Protein AF-B8BX79-F1 (afdb_monomer_lite)

pLDDT: mean 74.14, std 20.5, range [26.8, 97.31]

Structure (mmCIF, N/CA/C/O backbone):
data_AF-B8BX79-F1
#
_entry.id   AF-B8BX79-F1
#
loop_
_atom_site.group_PDB
_atom_site.id
_atom_site.type_symbol
_atom_site.label_atom_id
_atom_site.label_alt_id
_atom_site.label_comp_id
_atom_site.label_asym_id
_atom_site.label_entity_id
_atom_site.label_seq_id
_atom_site.pdbx_PDB_ins_code
_atom_site.Cartn_x
_atom_site.Cartn_y
_atom_site.Cartn_z
_atom_site.occupancy
_atom_site.B_iso_or_equiv
_atom_site.auth_seq_id
_atom_site.auth_comp_id
_atom_site.auth_asym_id
_atom_site.auth_atom_id
_atom_site.pdbx_PDB_model_num
ATOM 1 N N . MET A 1 1 ? 8.368 -40.937 12.331 1.00 40.44 1 MET A N 1
ATOM 2 C CA . MET A 1 1 ? 7.738 -39.820 13.063 1.00 40.44 1 MET A CA 1
ATOM 3 C C . MET A 1 1 ? 8.070 -38.503 12.386 1.00 40.44 1 MET A C 1
ATOM 5 O O . MET A 1 1 ? 9.127 -37.942 12.634 1.00 40.44 1 MET A O 1
ATOM 9 N N . SER A 1 2 ? 7.228 -38.080 11.446 1.00 40.12 2 SER A N 1
ATOM 10 C CA . SER A 1 2 ? 7.080 -36.691 10.976 1.00 40.12 2 SER A CA 1
ATOM 11 C C . SER A 1 2 ? 5.882 -36.678 10.025 1.00 40.12 2 SER A C 1
ATOM 13 O O . SER A 1 2 ? 6.018 -36.433 8.828 1.00 40.12 2 SER A O 1
ATOM 15 N N . ASP A 1 3 ? 4.725 -37.031 10.584 1.00 41.91 3 ASP A N 1
ATOM 16 C CA . ASP A 1 3 ? 3.403 -36.838 9.991 1.00 41.91 3 ASP A CA 1
ATOM 17 C C . ASP A 1 3 ? 2.652 -35.817 10.842 1.00 41.91 3 ASP A C 1
ATOM 19 O O . ASP A 1 3 ? 1.609 -36.114 11.388 1.00 41.91 3 ASP A O 1
ATOM 23 N N . ASP A 1 4 ? 3.192 -34.606 10.968 1.00 46.38 4 ASP A N 1
ATOM 24 C CA . ASP A 1 4 ? 2.507 -33.518 11.678 1.00 46.38 4 ASP A CA 1
ATOM 25 C C . ASP A 1 4 ? 2.653 -32.211 10.904 1.00 46.38 4 ASP A C 1
ATOM 27 O O . ASP A 1 4 ? 3.276 -31.240 11.324 1.00 46.38 4 ASP A O 1
ATOM 31 N N . LEU A 1 5 ? 2.069 -32.203 9.708 1.00 48.03 5 LEU A N 1
ATOM 32 C CA . LEU A 1 5 ? 1.506 -30.969 9.176 1.00 48.03 5 LEU A CA 1
ATOM 33 C C . LEU A 1 5 ? -0.003 -31.187 9.084 1.00 48.03 5 LEU A C 1
ATOM 35 O O . LEU A 1 5 ? -0.410 -32.170 8.446 1.00 48.03 5 LEU A O 1
ATOM 39 N N . PRO A 1 6 ? -0.816 -30.317 9.709 1.00 53.75 6 PRO A N 1
ATOM 40 C CA . PRO A 1 6 ? -2.258 -30.480 9.749 1.00 53.75 6 PRO A CA 1
ATOM 41 C C . PRO A 1 6 ? -2.808 -30.569 8.325 1.00 53.75 6 PRO A C 1
ATOM 43 O O . PRO A 1 6 ? -2.384 -29.853 7.414 1.00 53.75 6 PRO A O 1
ATOM 46 N N . ASN A 1 7 ? -3.762 -31.478 8.129 1.00 54.09 7 ASN A N 1
ATOM 47 C CA . ASN A 1 7 ? -4.293 -31.878 6.822 1.00 54.09 7 ASN A CA 1
ATOM 48 C C . ASN A 1 7 ? -4.780 -30.676 5.970 1.00 54.09 7 ASN A C 1
ATOM 50 O O . ASN A 1 7 ? -4.706 -30.702 4.741 1.00 54.09 7 ASN A O 1
ATOM 54 N N . LYS A 1 8 ? -5.185 -29.576 6.625 1.00 52.41 8 LYS A N 1
ATOM 55 C CA . LYS A 1 8 ? -5.614 -28.314 5.996 1.00 52.41 8 LYS A CA 1
ATOM 56 C C . LYS A 1 8 ? -4.490 -27.549 5.285 1.00 52.41 8 LYS A C 1
ATOM 58 O O . LYS A 1 8 ? -4.733 -27.007 4.210 1.00 52.41 8 LYS A O 1
ATOM 63 N N . ASP A 1 9 ? -3.267 -27.536 5.812 1.00 54.22 9 ASP A N 1
ATOM 64 C CA . ASP A 1 9 ? -2.159 -26.798 5.183 1.00 54.22 9 ASP A CA 1
ATOM 65 C C . ASP A 1 9 ? -1.631 -27.535 3.950 1.00 54.22 9 ASP A C 1
ATOM 67 O O . ASP A 1 9 ? -1.303 -26.917 2.937 1.00 54.22 9 ASP A O 1
ATOM 71 N N . LYS A 1 10 ? -1.656 -28.875 3.983 1.00 57.44 10 LYS A N 1
ATOM 72 C CA . LYS A 1 10 ? -1.394 -29.710 2.801 1.00 57.44 10 LYS A CA 1
ATOM 73 C C . LYS A 1 10 ? -2.468 -29.514 1.725 1.00 57.44 10 LYS A C 1
ATOM 75 O O . LYS A 1 10 ? -2.129 -29.526 0.545 1.00 57.44 10 LYS A O 1
ATOM 80 N N . ALA A 1 11 ? -3.733 -29.324 2.109 1.00 62.16 11 ALA A N 1
ATOM 81 C CA . ALA A 1 11 ? -4.819 -29.036 1.171 1.00 62.16 11 ALA A CA 1
ATOM 82 C C . ALA A 1 11 ? -4.666 -27.646 0.529 1.00 62.16 11 ALA A C 1
ATOM 84 O O . ALA A 1 11 ? -4.696 -27.544 -0.693 1.00 62.16 11 ALA A O 1
ATOM 85 N N . ARG A 1 12 ? -4.375 -26.605 1.322 1.00 56.66 12 ARG A N 1
ATOM 86 C CA . ARG A 1 12 ? -4.138 -25.239 0.820 1.00 56.66 12 ARG A CA 1
ATOM 87 C C . ARG A 1 12 ? -2.922 -25.121 -0.095 1.00 56.66 12 ARG A C 1
ATOM 89 O O . ARG A 1 12 ? -2.989 -24.437 -1.107 1.00 56.66 12 ARG A O 1
ATOM 96 N N . LEU A 1 13 ? -1.818 -25.795 0.228 1.00 62.59 13 LEU A N 1
ATOM 97 C CA . LEU A 1 13 ? -0.628 -25.817 -0.634 1.00 62.59 13 LEU A CA 1
ATOM 98 C C . LEU A 1 13 ? -0.889 -26.550 -1.957 1.00 62.59 13 LEU A C 1
ATOM 100 O O . LEU A 1 13 ? -0.373 -26.137 -2.993 1.00 62.59 13 LEU A O 1
ATOM 104 N N . LYS A 1 14 ? -1.710 -27.610 -1.943 1.00 67.06 14 LYS A N 1
ATOM 105 C CA . LYS A 1 14 ? -2.150 -28.298 -3.168 1.00 67.06 14 LYS A CA 1
ATOM 106 C C . LYS A 1 14 ? -3.075 -27.422 -4.011 1.00 67.06 14 LYS A C 1
ATOM 108 O O . LYS A 1 14 ? -2.904 -27.378 -5.222 1.00 67.06 14 LYS A O 1
ATOM 113 N N . GLU A 1 15 ? -3.997 -26.707 -3.375 1.00 57.19 15 GLU A N 1
ATOM 114 C CA . GLU A 1 15 ? -4.907 -25.753 -4.018 1.00 57.19 15 GLU A CA 1
ATOM 115 C C . GLU A 1 15 ? -4.141 -24.574 -4.641 1.00 57.19 15 GLU A C 1
ATOM 117 O O . GLU A 1 15 ? -4.369 -24.216 -5.793 1.00 57.19 15 GLU A O 1
ATOM 122 N N . GLN A 1 16 ? -3.156 -24.019 -3.932 1.00 59.28 16 GLN A N 1
ATOM 123 C CA . GLN A 1 16 ? -2.325 -22.926 -4.438 1.00 59.28 16 GLN A CA 1
ATOM 124 C C . GLN A 1 16 ? -1.430 -23.370 -5.607 1.00 59.28 16 GLN A C 1
ATOM 126 O O . GLN A 1 16 ? -1.312 -22.648 -6.594 1.00 59.28 16 GLN A O 1
ATOM 131 N N . ALA A 1 17 ? -0.865 -24.580 -5.542 1.00 60.75 17 ALA A N 1
ATOM 132 C CA . ALA A 1 17 ? -0.092 -25.161 -6.641 1.00 60.75 17 ALA A CA 1
ATOM 133 C C . ALA A 1 17 ? -0.961 -25.501 -7.869 1.00 60.75 17 ALA A C 1
ATOM 135 O O . ALA A 1 17 ? -0.482 -25.433 -9.001 1.00 60.75 17 ALA A O 1
ATOM 136 N N . LEU A 1 18 ? -2.234 -25.855 -7.659 1.00 51.72 18 LEU A N 1
ATOM 137 C CA . LEU A 1 18 ? -3.227 -26.023 -8.724 1.00 51.72 18 LEU A CA 1
ATOM 138 C C . LEU A 1 18 ? -3.547 -24.686 -9.405 1.00 51.72 18 LEU A C 1
ATOM 140 O O . LEU A 1 18 ? -3.473 -24.586 -10.628 1.00 51.72 18 LEU A O 1
ATOM 144 N N . LEU A 1 19 ? -3.786 -23.639 -8.609 1.00 49.19 19 LEU A N 1
ATOM 145 C CA . LEU A 1 19 ? -4.049 -22.283 -9.097 1.00 49.19 19 LEU A CA 1
ATOM 146 C C . LEU A 1 19 ? -2.873 -21.678 -9.879 1.00 49.19 19 LEU A C 1
ATOM 148 O O . LEU A 1 19 ? -3.099 -20.972 -10.862 1.00 49.19 19 LEU A O 1
ATOM 152 N N . GLU A 1 20 ? -1.629 -21.959 -9.486 1.00 53.78 20 GLU A N 1
ATOM 153 C CA . GLU A 1 20 ? -0.441 -21.552 -10.251 1.00 53.78 20 GLU A CA 1
ATOM 154 C C . GLU A 1 20 ? -0.290 -22.345 -11.557 1.00 53.78 20 GLU A C 1
ATOM 156 O O . GLU A 1 20 ? -0.012 -21.749 -12.597 1.00 53.78 20 GLU A O 1
ATOM 161 N N . LYS A 1 21 ? -0.554 -23.659 -11.547 1.00 48.66 21 LYS A N 1
ATOM 162 C CA . LYS A 1 21 ? -0.518 -24.487 -12.765 1.00 48.66 21 LYS A CA 1
ATOM 163 C C . LYS A 1 21 ? -1.570 -24.087 -13.799 1.00 48.66 21 LYS A C 1
ATOM 165 O O . LYS A 1 21 ? -1.264 -24.081 -14.990 1.00 48.66 21 LYS A O 1
ATOM 170 N N . LEU A 1 22 ? -2.775 -23.715 -13.366 1.00 45.75 22 LEU A N 1
ATOM 171 C CA . LEU A 1 22 ? -3.792 -23.130 -14.248 1.00 45.75 22 LEU A CA 1
ATOM 172 C C . LEU A 1 22 ? -3.293 -21.883 -14.953 1.00 45.75 22 LEU A C 1
ATOM 174 O O . LEU A 1 22 ? -3.487 -21.727 -16.155 1.00 45.75 22 LEU A O 1
ATOM 178 N N . TYR A 1 23 ? -2.664 -20.996 -14.183 1.00 50.41 23 TYR A N 1
ATOM 179 C CA . TYR A 1 23 ? -2.170 -19.725 -14.685 1.00 50.41 23 TYR A CA 1
ATOM 180 C C . TYR A 1 23 ? -1.138 -19.940 -15.794 1.00 50.41 23 TYR A C 1
ATOM 182 O O . TYR A 1 23 ? -1.224 -19.301 -16.835 1.00 50.41 23 TYR A O 1
ATOM 190 N N . SER A 1 24 ? -0.224 -20.896 -15.614 1.00 46.69 24 SER A N 1
ATOM 191 C CA . SER A 1 24 ? 0.785 -21.236 -16.623 1.00 46.69 24 SER A CA 1
ATOM 192 C C . SER A 1 24 ? 0.214 -21.948 -17.857 1.00 46.69 24 SER A C 1
ATOM 194 O O . SER A 1 24 ? 0.769 -21.820 -18.943 1.00 46.69 24 SER A O 1
ATOM 196 N N . SER A 1 25 ? -0.883 -22.700 -17.717 1.00 47.06 25 SER A N 1
ATOM 197 C CA . SER A 1 25 ? -1.507 -23.425 -18.834 1.00 47.06 25 SER A CA 1
ATOM 198 C C . SER A 1 25 ? -2.378 -22.536 -19.725 1.00 47.06 25 SER A C 1
ATOM 200 O O . SER A 1 25 ? -2.532 -22.836 -20.906 1.00 47.06 25 SER A O 1
ATOM 202 N N . LEU A 1 26 ? -2.965 -21.471 -19.173 1.00 41.69 26 LEU A N 1
ATOM 203 C CA . LEU A 1 26 ? -3.839 -20.547 -19.905 1.00 41.69 26 LEU A CA 1
ATOM 204 C C . LEU A 1 26 ? -3.070 -19.560 -20.798 1.00 41.69 26 LEU A C 1
ATOM 206 O O . LEU A 1 26 ? -3.639 -19.085 -21.777 1.00 41.69 26 LEU A O 1
ATOM 210 N N . ASP A 1 27 ? -1.796 -19.291 -20.499 1.00 38.88 27 ASP A N 1
ATOM 211 C CA . ASP A 1 27 ? -0.954 -18.364 -21.272 1.00 38.88 27 ASP A CA 1
ATOM 212 C C . ASP A 1 27 ? -0.173 -19.047 -22.421 1.00 38.88 27 ASP A C 1
ATOM 214 O O . ASP A 1 27 ? 0.338 -18.357 -23.300 1.00 38.88 27 ASP A O 1
ATOM 218 N N . ASN A 1 28 ? -0.118 -20.387 -22.475 1.00 39.72 28 ASN A N 1
ATOM 219 C CA . ASN A 1 28 ? 0.790 -21.122 -23.375 1.00 39.72 28 ASN A CA 1
ATOM 220 C C . ASN A 1 28 ? 0.144 -21.821 -24.589 1.00 39.72 28 ASN A C 1
ATOM 222 O O . ASN A 1 28 ? 0.822 -22.585 -25.272 1.00 39.72 28 ASN A O 1
ATOM 226 N N . HIS A 1 29 ? -1.118 -21.547 -24.930 1.00 36.97 29 HIS A N 1
ATOM 227 C CA . HIS A 1 29 ? -1.710 -22.042 -26.183 1.00 36.97 29 HIS A CA 1
ATOM 228 C C . HIS A 1 29 ? -1.916 -20.914 -27.201 1.00 36.97 29 HIS A C 1
ATOM 230 O O . HIS A 1 29 ? -3.017 -20.401 -27.383 1.00 36.97 29 HIS A O 1
ATOM 236 N N . ILE A 1 30 ? -0.837 -20.564 -27.905 1.00 34.91 30 ILE A N 1
ATOM 237 C CA . ILE A 1 30 ? -0.905 -19.981 -29.250 1.00 34.91 30 ILE A CA 1
ATOM 238 C C . ILE A 1 30 ? -0.424 -21.077 -30.200 1.00 34.91 30 ILE A C 1
ATOM 240 O O . ILE A 1 30 ? 0.771 -21.227 -30.431 1.00 34.91 30 ILE A O 1
ATOM 244 N N . SER A 1 31 ? -1.348 -21.881 -30.719 1.00 33.97 31 SER A N 1
ATOM 245 C CA . SER A 1 31 ? -1.055 -22.710 -31.887 1.00 33.97 31 SER A CA 1
ATOM 246 C C . SER A 1 31 ? -1.220 -21.833 -33.126 1.00 33.97 31 SER A C 1
ATOM 248 O O . SER A 1 31 ? -2.292 -21.269 -33.352 1.00 33.97 31 SER A O 1
ATOM 250 N N . ALA A 1 32 ? -0.135 -21.671 -33.883 1.00 35.00 32 ALA A N 1
ATOM 251 C CA . ALA A 1 32 ? -0.157 -21.071 -35.211 1.00 35.00 32 ALA A CA 1
ATOM 252 C C . ALA A 1 32 ? -1.103 -21.868 -36.134 1.00 35.00 32 ALA A C 1
ATOM 254 O O . ALA A 1 32 ? -1.210 -23.084 -35.966 1.00 35.00 32 ALA A O 1
ATOM 255 N N . PRO A 1 33 ? -1.807 -21.227 -37.083 1.00 35.94 33 PRO A N 1
ATOM 256 C CA . PRO A 1 33 ? -2.594 -21.962 -38.057 1.00 35.94 33 PRO A CA 1
ATOM 257 C C . PRO A 1 33 ? -1.673 -22.514 -39.150 1.00 35.94 33 PRO A C 1
ATOM 259 O O . PRO A 1 33 ? -0.988 -21.749 -39.828 1.00 35.94 33 PRO A O 1
ATOM 262 N N . ASP A 1 34 ? -1.704 -23.831 -39.337 1.00 30.84 34 ASP A N 1
ATOM 263 C CA . ASP A 1 34 ? -1.174 -24.483 -40.531 1.00 30.84 34 ASP A CA 1
ATOM 264 C C . ASP A 1 34 ? -1.986 -24.024 -41.754 1.00 30.84 34 ASP A C 1
ATOM 266 O O . ASP A 1 34 ? -3.192 -24.265 -41.859 1.00 30.84 34 ASP A O 1
ATOM 270 N N . GLN A 1 35 ? -1.321 -23.339 -42.683 1.00 35.28 35 GLN A N 1
ATOM 271 C CA . GLN A 1 35 ? -1.750 -23.235 -44.072 1.00 35.28 35 GLN A CA 1
ATOM 272 C C . GLN A 1 35 ? -0.974 -24.285 -44.863 1.00 35.28 35 GLN A C 1
ATOM 274 O O . GLN A 1 35 ? 0.238 -24.167 -44.967 1.00 35.28 35 GLN A O 1
ATOM 279 N N . GLU A 1 36 ? -1.668 -25.277 -45.421 1.00 35.50 36 GLU A N 1
ATOM 280 C CA . GLU A 1 36 ? -1.603 -25.638 -46.845 1.00 35.50 36 GLU A CA 1
ATOM 281 C C . GLU A 1 36 ? -2.469 -26.875 -47.152 1.00 35.50 36 GLU A C 1
ATOM 283 O O . GLU A 1 36 ? -2.654 -27.760 -46.323 1.00 35.50 36 GLU A O 1
ATOM 288 N N . HIS A 1 37 ? -2.980 -26.902 -48.388 1.00 33.50 37 HIS A N 1
ATOM 289 C CA . HIS A 1 37 ? -3.758 -27.955 -49.061 1.00 33.50 37 HIS A CA 1
ATOM 290 C C . HIS A 1 37 ? -5.284 -27.982 -48.844 1.00 33.50 37 HIS A C 1
ATOM 292 O O . HIS A 1 37 ? -5.813 -28.703 -48.008 1.00 33.50 37 HIS A O 1
ATOM 298 N N . LEU A 1 38 ? -6.020 -27.308 -49.738 1.00 29.92 38 LEU A N 1
ATOM 299 C CA . LEU A 1 38 ? -6.736 -27.985 -50.836 1.00 29.92 38 LEU A CA 1
ATOM 300 C C . LEU A 1 38 ? -7.433 -26.964 -51.747 1.00 29.92 38 LEU A C 1
ATOM 302 O O . LEU A 1 38 ? -8.336 -26.230 -51.353 1.00 29.92 38 LEU A O 1
ATOM 306 N N . CYS A 1 39 ? -6.987 -26.952 -53.001 1.00 29.94 39 CYS A N 1
ATOM 307 C CA . CYS A 1 39 ? -7.630 -26.289 -54.122 1.00 29.94 39 CYS A CA 1
ATOM 308 C C . CYS A 1 39 ? -8.797 -27.172 -54.599 1.00 29.94 39 CYS A C 1
ATOM 310 O O . CYS A 1 39 ? -8.596 -28.351 -54.886 1.00 29.94 39 CYS A O 1
ATOM 312 N N . GLY A 1 40 ? -10.007 -26.617 -54.677 1.00 27.92 40 GLY A N 1
ATOM 313 C CA . GLY A 1 40 ? -11.212 -27.330 -55.105 1.00 27.92 40 GLY A CA 1
ATOM 314 C C . GLY A 1 40 ? -12.335 -26.358 -55.454 1.00 27.92 40 GLY A C 1
ATOM 315 O O . GLY A 1 40 ? -13.120 -25.954 -54.606 1.00 27.92 40 GLY A O 1
ATOM 316 N N . SER A 1 41 ? -12.343 -25.950 -56.717 1.00 33.06 41 SER A N 1
ATOM 317 C CA . SER A 1 41 ? -13.219 -24.974 -57.370 1.00 33.06 41 SER A CA 1
ATOM 318 C C . SER A 1 41 ? -14.711 -25.340 -57.341 1.00 33.06 41 SER A C 1
ATOM 320 O O . SER A 1 41 ? -15.063 -26.368 -57.906 1.00 33.06 41 SER A O 1
ATOM 322 N N . ILE A 1 42 ? -15.587 -24.461 -56.822 1.00 32.16 42 ILE A N 1
ATOM 323 C CA . ILE A 1 42 ? -16.970 -24.271 -57.317 1.00 32.16 42 ILE A CA 1
ATOM 324 C C . ILE A 1 42 ? -17.355 -22.781 -57.215 1.00 32.16 42 ILE A C 1
ATOM 326 O O . ILE A 1 42 ? -17.383 -22.190 -56.137 1.00 32.16 42 ILE A O 1
ATOM 330 N N . ARG A 1 43 ? -17.673 -22.180 -58.371 1.00 37.34 43 ARG A N 1
ATOM 331 C CA . ARG A 1 43 ? -18.253 -20.836 -58.544 1.00 37.34 43 ARG A CA 1
ATOM 332 C C . ARG A 1 43 ? -19.741 -20.830 -58.181 1.00 37.34 43 ARG A C 1
ATOM 334 O O . ARG A 1 43 ? -20.505 -21.499 -58.869 1.00 37.34 43 ARG A O 1
ATOM 341 N N . ILE A 1 44 ? -20.169 -19.956 -57.264 1.00 33.78 44 ILE A N 1
ATOM 342 C CA . ILE A 1 44 ? -21.524 -19.367 -57.259 1.00 33.78 44 ILE A CA 1
ATOM 343 C C . ILE A 1 44 ? -21.425 -17.860 -56.947 1.00 33.78 44 ILE A C 1
ATOM 345 O O . ILE A 1 44 ? -20.534 -17.406 -56.235 1.00 33.78 44 ILE A O 1
ATOM 349 N N . LYS A 1 45 ? -22.308 -17.104 -57.606 1.00 33.53 45 LYS A N 1
ATOM 350 C CA . LYS A 1 45 ? -22.385 -15.649 -57.796 1.00 33.53 45 LYS A CA 1
ATOM 351 C C . LYS A 1 45 ? -22.641 -14.845 -56.495 1.00 33.53 45 LYS A C 1
ATOM 353 O O . LYS A 1 45 ? -23.298 -15.322 -55.581 1.00 33.53 45 LYS A O 1
ATOM 358 N N . THR A 1 46 ? -22.115 -13.617 -56.498 1.00 35.53 46 THR A N 1
ATOM 359 C CA . THR A 1 46 ? -22.212 -12.438 -55.591 1.00 35.53 46 THR A CA 1
ATOM 360 C C . THR A 1 46 ? -23.637 -12.040 -55.130 1.00 35.53 46 THR A C 1
ATOM 362 O O . THR A 1 46 ? -24.580 -12.557 -55.724 1.00 35.53 46 THR A O 1
ATOM 365 N N . PRO A 1 47 ? -23.860 -11.052 -54.209 1.00 45.19 47 PRO A N 1
ATOM 366 C CA . PRO A 1 47 ? -22.930 -10.197 -53.435 1.00 45.19 47 PRO A CA 1
ATOM 367 C C . PRO A 1 47 ? -23.293 -10.001 -51.934 1.00 45.19 47 PRO A C 1
ATOM 369 O O . PRO A 1 47 ? -24.447 -9.819 -51.576 1.00 45.19 47 PRO A O 1
ATOM 372 N N . ALA A 1 48 ? -22.297 -9.862 -51.060 1.00 30.03 48 ALA A N 1
ATOM 373 C CA . ALA A 1 48 ? -22.354 -8.962 -49.899 1.00 30.03 48 ALA A CA 1
ATOM 374 C C . ALA A 1 48 ? -20.933 -8.833 -49.360 1.00 30.03 48 ALA A C 1
ATOM 376 O O . ALA A 1 48 ? -20.281 -9.833 -49.086 1.00 30.03 48 ALA A O 1
ATOM 377 N N . ARG A 1 49 ? -20.428 -7.606 -49.278 1.00 34.91 49 ARG A N 1
ATOM 378 C CA . ARG A 1 49 ? -19.084 -7.286 -48.797 1.00 34.91 49 ARG A CA 1
ATOM 379 C C . ARG A 1 49 ? -19.134 -7.294 -47.261 1.00 34.91 49 ARG A C 1
ATOM 381 O O . ARG A 1 49 ? -19.727 -6.366 -46.714 1.00 34.91 49 ARG A O 1
ATOM 388 N N . PRO A 1 50 ? -18.546 -8.265 -46.537 1.00 29.20 50 PRO A N 1
ATOM 389 C CA . PRO A 1 50 ? -18.289 -8.059 -45.127 1.00 29.20 50 PRO A CA 1
ATOM 390 C C . PRO A 1 50 ? -17.044 -7.182 -45.041 1.00 29.20 50 PRO A C 1
ATOM 392 O O . PRO A 1 50 ? -15.961 -7.550 -45.500 1.00 29.20 50 PRO A O 1
ATOM 395 N N . VAL A 1 51 ? -17.218 -5.985 -44.491 1.00 31.05 51 VAL A N 1
ATOM 396 C CA . VAL A 1 51 ? -16.108 -5.178 -43.995 1.00 31.05 51 VAL A CA 1
ATOM 397 C C . VAL A 1 51 ? -15.396 -6.036 -42.954 1.00 31.05 51 VAL A C 1
ATOM 399 O O . VAL A 1 51 ? -15.904 -6.248 -41.855 1.00 31.05 51 VAL A O 1
ATOM 402 N N . ILE A 1 52 ? -14.238 -6.578 -43.326 1.00 26.80 52 ILE A N 1
ATOM 403 C CA . ILE A 1 52 ? -13.279 -7.127 -42.378 1.00 26.80 52 ILE A CA 1
ATOM 404 C C . ILE A 1 52 ? -12.794 -5.921 -41.578 1.00 26.80 52 ILE A C 1
ATOM 406 O O . ILE A 1 52 ? -11.882 -5.209 -41.990 1.00 26.80 52 ILE A O 1
ATOM 410 N N . ILE A 1 53 ? -13.459 -5.653 -40.455 1.00 27.62 53 ILE A N 1
ATOM 411 C CA . ILE A 1 53 ? -12.886 -4.838 -39.395 1.00 27.62 53 ILE A CA 1
ATOM 412 C C . ILE A 1 53 ? -11.748 -5.692 -38.852 1.00 27.62 53 ILE A C 1
ATOM 414 O O . ILE A 1 53 ? -11.942 -6.581 -38.025 1.00 27.62 53 ILE A O 1
ATOM 418 N N . THR A 1 54 ? -10.551 -5.465 -39.387 1.00 27.92 54 THR A N 1
ATOM 419 C CA . THR A 1 54 ? -9.316 -5.780 -38.685 1.00 27.92 54 THR A CA 1
ATOM 420 C C . THR A 1 54 ? -9.470 -5.187 -37.295 1.00 27.92 54 THR A C 1
ATOM 422 O O . THR A 1 54 ? -9.525 -3.967 -37.160 1.00 27.92 54 THR A O 1
ATOM 425 N N . THR A 1 55 ? -9.627 -6.032 -36.278 1.00 30.16 55 THR A N 1
ATOM 426 C CA . THR A 1 55 ? -9.587 -5.619 -34.878 1.00 30.16 55 THR A CA 1
ATOM 427 C C . THR A 1 55 ? -8.209 -5.028 -34.645 1.00 30.16 55 THR A C 1
ATOM 429 O O . THR A 1 55 ? -7.228 -5.748 -34.442 1.00 30.16 55 THR A O 1
ATOM 432 N N . THR A 1 56 ? -8.127 -3.714 -34.801 1.00 33.16 56 THR A N 1
ATOM 433 C CA . THR A 1 56 ? -6.912 -2.948 -34.645 1.00 33.16 56 THR A CA 1
ATOM 434 C C . THR A 1 56 ? -6.433 -3.108 -33.212 1.00 33.16 56 THR A C 1
ATOM 436 O O . THR A 1 56 ? -7.193 -3.132 -32.245 1.00 33.16 56 THR A O 1
ATOM 439 N N . THR A 1 57 ? -5.125 -3.270 -33.123 1.00 39.88 57 THR A N 1
ATOM 440 C CA . THR A 1 57 ? -4.144 -2.977 -32.070 1.00 39.88 57 THR A CA 1
ATOM 441 C C . THR A 1 57 ? -4.481 -1.983 -30.936 1.00 39.88 57 THR A C 1
ATOM 443 O O . THR A 1 57 ? -3.630 -1.754 -30.075 1.00 39.88 57 THR A O 1
ATOM 446 N N . ASP A 1 58 ? -5.681 -1.419 -30.862 1.00 39.97 58 ASP A N 1
ATOM 447 C CA . ASP A 1 58 ? -6.021 -0.238 -30.068 1.00 39.97 58 ASP A CA 1
ATOM 448 C C . ASP A 1 58 ? -6.303 -0.560 -28.594 1.00 39.97 58 ASP A C 1
ATOM 450 O O . ASP A 1 58 ? -5.915 0.202 -27.706 1.00 39.97 58 ASP A O 1
ATOM 454 N N . SER A 1 59 ? -6.842 -1.741 -28.272 1.00 37.19 59 SER A N 1
ATOM 455 C CA . SER A 1 59 ? -7.108 -2.109 -26.868 1.00 37.19 59 SER A CA 1
ATOM 456 C C . SER A 1 59 ? -5.824 -2.383 -26.067 1.00 37.19 59 SER A C 1
ATOM 458 O O . SER A 1 59 ? -5.725 -2.031 -24.889 1.00 37.19 59 SER A O 1
ATOM 460 N N . LYS A 1 60 ? -4.772 -2.907 -26.719 1.00 45.09 60 LYS A N 1
ATOM 461 C CA . LYS A 1 60 ? -3.426 -3.065 -26.130 1.00 45.09 60 LYS A CA 1
ATOM 462 C C . LYS A 1 60 ? -2.653 -1.740 -26.047 1.00 45.09 60 LYS A C 1
ATOM 464 O O . LYS A 1 60 ? -1.619 -1.696 -25.370 1.00 45.09 60 LYS A O 1
ATOM 469 N N . ASN A 1 61 ? -3.143 -0.678 -26.689 1.00 51.56 61 ASN A N 1
ATOM 470 C CA . ASN A 1 61 ? -2.631 0.685 -26.545 1.00 51.56 61 ASN A CA 1
ATOM 471 C C . ASN A 1 61 ? -3.300 1.439 -25.385 1.00 51.56 61 ASN A C 1
ATOM 473 O O . ASN A 1 61 ? -2.641 2.272 -24.768 1.00 51.56 61 ASN A O 1
ATOM 477 N N . LEU A 1 62 ? -4.529 1.090 -24.984 1.00 44.91 62 LEU A N 1
ATOM 478 C CA . LEU A 1 62 ? -5.256 1.812 -23.930 1.00 44.91 62 LEU A CA 1
ATOM 479 C C . LEU A 1 62 ? -4.611 1.706 -22.532 1.00 44.91 62 LEU A C 1
ATOM 481 O O . LEU A 1 62 ? -4.444 2.715 -21.853 1.00 44.91 62 LEU A O 1
ATOM 485 N N . ILE A 1 63 ? -4.169 0.518 -22.097 1.00 46.59 63 ILE A N 1
ATOM 486 C CA . ILE A 1 63 ? -3.493 0.352 -20.786 1.00 46.59 63 ILE A CA 1
ATOM 487 C C . ILE A 1 63 ? -2.060 0.908 -20.823 1.00 46.59 63 ILE A C 1
ATOM 489 O O . ILE A 1 63 ? -1.579 1.471 -19.837 1.00 46.59 63 ILE A O 1
ATOM 493 N N . LYS A 1 64 ? -1.391 0.826 -21.983 1.00 53.91 64 LYS A N 1
ATOM 494 C CA . LYS A 1 64 ? -0.122 1.534 -22.219 1.00 53.91 64 LYS A CA 1
ATOM 495 C C . LYS A 1 64 ? -0.321 3.055 -22.193 1.00 53.91 64 LYS A C 1
ATOM 497 O O . LYS A 1 64 ? 0.613 3.762 -21.824 1.00 53.91 64 LYS A O 1
ATOM 502 N N . SER A 1 65 ? -1.534 3.539 -22.480 1.00 68.06 65 SER A N 1
ATOM 503 C CA . SER A 1 65 ? -1.871 4.958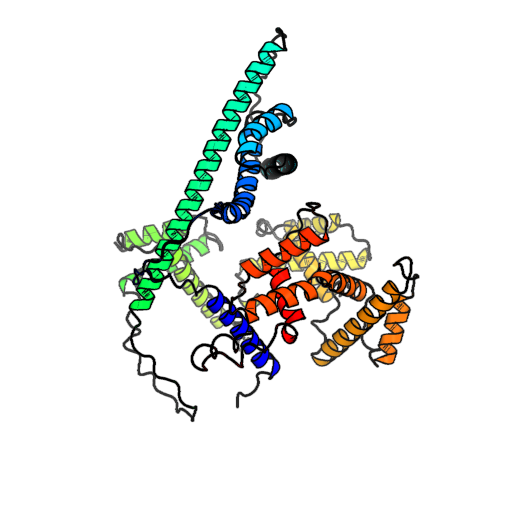 -22.412 1.00 68.06 65 SER A CA 1
ATOM 504 C C . SER A 1 65 ? -1.911 5.482 -20.977 1.00 68.06 65 SER A C 1
ATOM 506 O O . SER A 1 65 ? -1.394 6.558 -20.749 1.00 68.06 65 SER A O 1
ATOM 508 N N . VAL A 1 66 ? -2.390 4.743 -19.965 1.00 81.81 66 VAL A N 1
ATOM 509 C CA . VAL A 1 66 ? -2.579 5.329 -18.615 1.00 81.81 66 VAL A CA 1
ATOM 510 C C . VAL A 1 66 ? -1.257 5.747 -17.958 1.00 81.81 66 VAL A C 1
ATOM 512 O O . VAL A 1 66 ? -1.162 6.826 -17.371 1.00 81.81 66 VAL A O 1
ATOM 515 N N . LEU A 1 67 ? -0.217 4.912 -18.052 1.00 86.19 67 LEU A N 1
ATOM 516 C CA . LEU A 1 67 ? 1.115 5.246 -17.530 1.00 86.19 67 LEU A CA 1
ATOM 517 C C . LEU A 1 67 ? 1.788 6.345 -18.361 1.00 86.19 67 LEU A C 1
ATOM 519 O O . LEU A 1 67 ? 2.370 7.259 -17.780 1.00 86.19 67 LEU A O 1
ATOM 523 N N . ALA A 1 68 ? 1.663 6.285 -19.690 1.00 90.00 68 ALA A N 1
ATOM 524 C CA . ALA A 1 68 ? 2.171 7.322 -20.583 1.00 90.00 68 ALA A CA 1
ATOM 525 C C . ALA A 1 68 ? 1.484 8.675 -20.329 1.00 90.00 68 ALA A C 1
ATOM 527 O O . ALA A 1 68 ? 2.155 9.692 -20.265 1.00 90.00 68 ALA A O 1
ATOM 528 N N . VAL A 1 69 ? 0.174 8.684 -20.075 1.00 93.44 69 VAL A N 1
ATOM 529 C CA . VAL A 1 69 ? -0.636 9.877 -19.778 1.00 93.44 69 VAL A CA 1
ATOM 530 C C . VAL A 1 69 ? -0.278 10.456 -18.413 1.00 93.44 69 VAL A C 1
ATOM 532 O O . VAL A 1 69 ? -0.213 11.670 -18.268 1.00 93.44 69 VAL A O 1
ATOM 535 N N . LYS A 1 70 ? 0.016 9.620 -17.407 1.00 94.31 70 LYS A N 1
ATOM 536 C CA . LYS A 1 70 ? 0.540 10.099 -16.116 1.00 94.31 70 LYS A CA 1
ATOM 537 C C . LYS A 1 70 ? 1.927 10.725 -16.252 1.00 94.31 70 LYS A C 1
ATOM 539 O O . LYS A 1 70 ? 2.185 11.759 -15.643 1.00 94.31 70 LYS A O 1
ATOM 544 N N . MET A 1 71 ? 2.810 10.109 -17.039 1.00 95.00 71 MET A N 1
ATOM 545 C CA . MET A 1 71 ? 4.133 10.671 -17.327 1.00 95.00 71 MET A CA 1
ATOM 546 C C . MET A 1 71 ? 4.031 11.978 -18.114 1.00 95.00 71 MET A C 1
ATOM 548 O O . MET A 1 71 ? 4.693 12.945 -17.752 1.00 95.00 71 MET A O 1
ATOM 552 N N . LEU A 1 72 ? 3.144 12.029 -19.107 1.00 95.56 72 LEU A N 1
ATOM 553 C CA . LEU A 1 72 ? 2.828 13.224 -19.877 1.00 95.56 72 LEU A CA 1
ATOM 554 C C . LEU A 1 72 ? 2.295 14.339 -18.974 1.00 95.56 72 LEU A C 1
ATOM 556 O O . LEU A 1 72 ? 2.810 15.447 -19.022 1.00 95.56 72 LEU A O 1
ATOM 560 N N . ALA A 1 73 ? 1.332 14.044 -18.095 1.00 96.62 73 ALA A N 1
ATOM 561 C CA . ALA A 1 73 ? 0.792 15.020 -17.151 1.00 96.62 73 ALA A CA 1
ATOM 562 C C . ALA A 1 73 ? 1.879 15.586 -16.223 1.00 96.62 73 ALA A C 1
ATOM 564 O O . ALA A 1 73 ? 1.939 16.795 -16.011 1.00 96.62 73 ALA A O 1
ATOM 565 N N . LYS A 1 74 ? 2.785 14.729 -15.730 1.00 96.62 74 LYS A N 1
ATOM 566 C CA . LYS A 1 74 ? 3.937 15.150 -14.922 1.00 96.62 74 LYS A CA 1
ATOM 567 C C . LYS A 1 74 ? 4.926 16.010 -15.716 1.00 96.62 74 LYS A C 1
ATOM 569 O O . LYS A 1 74 ? 5.447 16.982 -15.181 1.00 96.62 74 LYS A O 1
ATOM 574 N N . SER A 1 75 ? 5.189 15.665 -16.974 1.00 96.50 75 SER A N 1
ATOM 575 C CA . SER A 1 75 ? 6.085 16.442 -17.834 1.00 96.50 75 SER A CA 1
ATOM 576 C C . SER A 1 75 ? 5.484 17.806 -18.193 1.00 96.50 75 SER A C 1
ATOM 578 O O . SER A 1 75 ? 6.176 18.812 -18.067 1.00 96.50 75 SER A O 1
ATOM 580 N N . ILE A 1 76 ? 4.184 17.872 -18.521 1.00 96.06 76 ILE A N 1
ATOM 581 C CA . ILE A 1 76 ? 3.463 19.137 -18.747 1.00 96.06 76 ILE A CA 1
ATOM 582 C C . ILE A 1 76 ? 3.542 20.018 -17.498 1.00 96.06 76 ILE A C 1
ATOM 584 O O . ILE A 1 76 ? 3.910 21.185 -17.612 1.00 96.06 76 ILE A O 1
ATOM 588 N N . ALA A 1 77 ? 3.272 19.458 -16.313 1.00 95.38 77 ALA A N 1
ATOM 589 C CA . ALA A 1 77 ? 3.379 20.179 -15.046 1.00 95.38 77 ALA A CA 1
ATOM 590 C C . ALA A 1 77 ? 4.788 20.759 -14.830 1.00 95.38 77 ALA A C 1
ATOM 592 O O . ALA A 1 77 ? 4.940 21.960 -14.622 1.00 95.38 77 ALA A O 1
ATOM 593 N N . LYS A 1 78 ? 5.829 19.927 -14.972 1.00 95.25 78 LYS A N 1
ATOM 594 C CA . LYS A 1 78 ? 7.235 20.337 -14.841 1.00 95.25 78 LYS A CA 1
ATOM 595 C C . LYS A 1 78 ? 7.649 21.392 -15.872 1.00 95.25 78 LYS A C 1
ATOM 597 O O . LYS A 1 78 ? 8.466 22.259 -15.570 1.00 95.25 78 LYS A O 1
ATOM 602 N N . ALA A 1 79 ? 7.159 21.292 -17.106 1.00 95.56 79 ALA A N 1
ATOM 603 C CA . ALA A 1 79 ? 7.474 22.244 -18.163 1.00 95.56 79 ALA A CA 1
ATOM 604 C C . ALA A 1 79 ? 6.806 23.602 -17.913 1.00 95.56 79 ALA A C 1
ATOM 606 O O . ALA A 1 79 ? 7.483 24.617 -18.025 1.00 95.56 79 ALA A O 1
ATOM 607 N N . CYS A 1 80 ? 5.532 23.611 -17.506 1.00 94.00 80 CYS A N 1
ATOM 608 C CA . CYS A 1 80 ? 4.793 24.843 -17.226 1.00 94.00 80 CYS A CA 1
ATOM 609 C C . CYS A 1 80 ? 5.334 25.577 -15.990 1.00 94.00 80 CYS A C 1
ATOM 611 O O . CYS A 1 80 ? 5.527 26.784 -16.064 1.00 94.00 80 CYS A O 1
ATOM 613 N N . LEU A 1 81 ? 5.652 24.860 -14.903 1.00 92.00 81 LEU A N 1
ATOM 614 C CA . LEU A 1 81 ? 6.264 25.449 -13.700 1.00 92.00 81 LEU A CA 1
ATOM 615 C C . LEU A 1 81 ? 7.629 26.090 -13.986 1.00 92.00 81 LEU A C 1
ATOM 617 O O . LEU A 1 81 ? 7.961 27.129 -13.434 1.00 92.00 81 LEU A O 1
ATOM 621 N N . ALA A 1 82 ? 8.418 25.508 -14.894 1.00 92.44 82 ALA A N 1
ATOM 622 C CA . ALA A 1 82 ? 9.718 26.069 -15.260 1.00 92.44 82 ALA A CA 1
ATOM 623 C C . ALA A 1 82 ? 9.619 27.393 -16.045 1.00 92.44 82 ALA A C 1
ATOM 625 O O . ALA A 1 82 ? 10.578 28.156 -16.060 1.00 92.44 82 ALA A O 1
ATOM 626 N N . GLU A 1 83 ? 8.496 27.649 -16.719 1.00 91.69 83 GLU A N 1
ATOM 627 C CA . GLU A 1 83 ? 8.250 28.888 -17.473 1.00 91.69 83 GLU A CA 1
ATOM 628 C C . GLU A 1 83 ? 7.455 29.927 -16.656 1.00 91.69 83 GLU A C 1
ATOM 630 O O . GLU A 1 83 ? 7.303 31.066 -17.104 1.00 91.69 83 GLU A O 1
ATOM 635 N N . MET A 1 84 ? 6.940 29.541 -15.481 1.00 84.94 84 MET A N 1
ATOM 636 C CA . MET A 1 84 ? 6.147 30.372 -14.567 1.00 84.94 84 MET A CA 1
ATOM 637 C C . MET A 1 84 ? 6.500 30.027 -13.108 1.00 84.94 84 MET A C 1
ATOM 639 O O . MET A 1 84 ? 5.822 29.200 -12.496 1.00 84.94 84 MET A O 1
ATOM 643 N N . PRO A 1 85 ? 7.585 30.609 -12.564 1.00 70.56 85 PRO A N 1
ATOM 644 C CA . PRO A 1 85 ? 8.011 30.362 -11.185 1.00 70.56 85 PRO A CA 1
ATOM 645 C C . PRO A 1 85 ? 7.078 31.012 -10.153 1.00 70.56 85 PRO A C 1
ATOM 647 O O . PRO A 1 85 ? 6.955 30.515 -9.034 1.00 70.56 85 PRO A O 1
ATOM 650 N N . ASP A 1 86 ? 6.389 32.087 -10.536 1.00 70.12 86 ASP A N 1
ATOM 651 C CA . ASP A 1 86 ? 5.385 32.738 -9.703 1.00 70.12 86 ASP A CA 1
ATOM 652 C C . ASP A 1 86 ? 4.106 31.888 -9.741 1.00 70.12 86 ASP A C 1
ATOM 654 O O . ASP A 1 86 ? 3.585 31.594 -10.814 1.00 70.12 86 ASP A O 1
ATOM 658 N N . CYS A 1 87 ? 3.655 31.432 -8.566 1.00 54.94 87 CYS A N 1
ATOM 659 C CA . CYS A 1 87 ? 2.733 30.306 -8.320 1.00 54.94 87 CYS A CA 1
ATOM 660 C C . CYS A 1 87 ? 1.358 30.325 -9.022 1.00 54.94 87 CYS A C 1
ATOM 662 O O . CYS A 1 87 ? 0.591 29.371 -8.868 1.00 54.94 87 CYS A O 1
ATOM 664 N N . ASP A 1 88 ? 1.056 31.343 -9.816 1.00 61.00 88 ASP A N 1
ATOM 665 C CA . ASP A 1 88 ? -0.144 31.421 -10.633 1.00 61.00 88 ASP A CA 1
ATOM 666 C C . ASP A 1 88 ? 0.172 30.869 -12.016 1.00 61.00 88 ASP A C 1
ATOM 668 O O . ASP A 1 88 ? 0.401 31.603 -12.979 1.00 61.00 88 ASP A O 1
ATOM 672 N N . ALA A 1 89 ? 0.219 29.539 -12.119 1.00 61.25 89 ALA A N 1
ATOM 673 C CA . ALA A 1 89 ? 0.329 28.928 -13.426 1.00 61.25 89 ALA A CA 1
ATOM 674 C C . ALA A 1 89 ? -0.868 29.378 -14.272 1.00 61.25 89 ALA A C 1
ATOM 676 O O . ALA A 1 89 ? -1.990 28.954 -14.009 1.00 61.25 89 ALA A O 1
ATOM 677 N N . GLU A 1 90 ? -0.635 30.245 -15.264 1.00 73.31 90 GLU A N 1
ATOM 678 C CA . GLU A 1 90 ? -1.690 30.760 -16.129 1.00 73.31 90 GLU A CA 1
ATOM 679 C C . GLU A 1 90 ? -2.458 29.569 -16.712 1.00 73.31 90 GLU A C 1
ATOM 681 O O . GLU A 1 90 ? -1.919 28.796 -17.514 1.00 73.31 90 GLU A O 1
ATOM 686 N N . ASP A 1 91 ? -3.729 29.425 -16.327 1.00 84.56 91 ASP A N 1
ATOM 687 C CA . ASP A 1 91 ? -4.614 28.359 -16.813 1.00 84.56 91 ASP A CA 1
ATOM 688 C C . ASP A 1 91 ? -4.605 28.278 -18.348 1.00 84.56 91 ASP A C 1
ATOM 690 O O . ASP A 1 91 ? -4.714 27.201 -18.939 1.00 84.56 91 ASP A O 1
ATOM 694 N N . ASN A 1 92 ? -4.380 29.420 -19.002 1.00 89.31 92 ASN A N 1
ATOM 695 C CA . ASN A 1 92 ? -4.235 29.547 -20.444 1.00 89.31 92 ASN A CA 1
ATOM 696 C C . ASN A 1 92 ? -2.995 28.828 -21.001 1.00 89.31 92 ASN A C 1
ATOM 698 O O . ASN A 1 92 ? -3.106 28.186 -22.050 1.00 89.31 92 ASN A O 1
ATOM 702 N N . LEU A 1 93 ? -1.837 28.881 -20.328 1.00 91.88 93 LEU A N 1
ATOM 703 C CA . LEU A 1 93 ? -0.630 28.170 -20.767 1.00 91.88 93 LEU A CA 1
ATOM 704 C C . LEU A 1 93 ? -0.831 26.660 -20.646 1.00 91.88 93 LEU A C 1
ATOM 706 O O . LEU A 1 93 ? -0.591 25.928 -21.609 1.00 91.88 93 LEU A O 1
ATOM 710 N N . VAL A 1 94 ? -1.313 26.201 -19.486 1.00 93.94 94 VAL A N 1
ATOM 711 C CA . VAL A 1 94 ? -1.545 24.773 -19.222 1.00 93.94 94 VAL A CA 1
ATOM 712 C C . VAL A 1 94 ? -2.543 24.209 -20.230 1.00 93.94 94 VAL A C 1
ATOM 714 O O . VAL A 1 94 ? -2.257 23.203 -20.882 1.00 93.94 94 VAL A O 1
ATOM 717 N N . LYS A 1 95 ? -3.674 24.893 -20.434 1.00 94.75 95 LYS A N 1
ATOM 718 C CA . LYS A 1 95 ? -4.698 24.500 -21.407 1.00 94.75 95 LYS A CA 1
ATOM 719 C C . LYS A 1 95 ? -4.150 24.450 -22.836 1.00 94.75 95 LYS A C 1
ATOM 721 O O . LYS A 1 95 ? -4.338 23.447 -23.519 1.00 94.75 95 LYS A O 1
ATOM 726 N N . SER A 1 96 ? -3.400 25.470 -23.256 1.00 94.81 96 SER A N 1
ATOM 727 C CA . SER A 1 96 ? -2.826 25.540 -24.609 1.00 94.81 96 SER A CA 1
ATOM 728 C C . SER A 1 96 ? -1.798 24.436 -24.877 1.00 94.81 96 SER A C 1
ATOM 730 O O . SER A 1 96 ? -1.767 23.865 -25.968 1.00 94.81 96 SER A O 1
ATOM 732 N N . VAL A 1 97 ? -0.962 24.099 -23.888 1.00 95.62 97 VAL A N 1
ATOM 733 C CA . VAL A 1 97 ? -0.020 22.972 -23.992 1.00 95.62 97 VAL A CA 1
ATOM 734 C C . VAL A 1 97 ? -0.786 21.648 -24.030 1.00 95.62 97 VAL A C 1
ATOM 736 O O . VAL A 1 97 ? -0.493 20.797 -24.868 1.00 95.62 97 VAL A O 1
ATOM 739 N N . MET A 1 98 ? -1.798 21.473 -23.178 1.00 96.00 98 MET A N 1
ATOM 740 C CA . MET A 1 98 ? -2.627 20.266 -23.155 1.00 96.00 98 MET A CA 1
ATOM 741 C C . MET A 1 98 ? -3.352 20.012 -24.478 1.00 96.00 98 MET A C 1
ATOM 743 O O . MET A 1 98 ? -3.361 18.873 -24.949 1.00 96.00 98 MET A O 1
ATOM 747 N N . ASP A 1 99 ? -3.925 21.046 -25.093 1.00 95.38 99 ASP A N 1
ATOM 748 C CA . ASP A 1 99 ? -4.671 20.918 -26.347 1.00 95.38 99 ASP A CA 1
ATOM 749 C C . ASP A 1 99 ? -3.789 20.378 -27.488 1.00 95.38 99 ASP A C 1
ATOM 751 O O . ASP A 1 99 ? -4.260 19.570 -28.290 1.00 95.38 99 ASP A O 1
ATOM 755 N N . ARG A 1 100 ? -2.482 20.693 -27.499 1.00 95.38 100 ARG A N 1
ATOM 756 C CA . ARG A 1 100 ? -1.523 20.123 -28.468 1.00 95.38 100 ARG A CA 1
ATOM 757 C C . ARG A 1 100 ? -1.314 18.616 -28.314 1.00 95.38 100 ARG A C 1
ATOM 759 O O . ARG A 1 100 ? -1.056 17.934 -29.301 1.00 95.38 100 ARG A O 1
ATOM 766 N N . PHE A 1 101 ? -1.436 18.079 -27.102 1.00 93.75 101 PHE A N 1
ATOM 767 C CA . PHE A 1 101 ? -1.248 16.646 -26.840 1.00 93.75 101 PHE A CA 1
ATOM 768 C C . PHE A 1 101 ? -2.561 15.858 -26.791 1.00 93.75 101 PHE A C 1
ATOM 770 O O . PHE A 1 101 ? -2.542 14.631 -26.907 1.00 93.75 101 PHE A O 1
ATOM 777 N N . LYS A 1 102 ? -3.708 16.533 -26.667 1.00 91.56 102 LYS A N 1
ATOM 778 C CA . LYS A 1 102 ? -5.029 15.910 -26.510 1.00 91.56 102 LYS A CA 1
ATOM 779 C C . LYS A 1 102 ? -5.413 14.991 -27.672 1.00 91.56 102 LYS A C 1
ATOM 781 O O . LYS A 1 102 ? -6.017 13.949 -27.438 1.00 91.56 102 LYS A O 1
ATOM 786 N N . ALA A 1 103 ? -5.011 15.330 -28.900 1.00 86.12 103 ALA A N 1
ATOM 787 C CA . ALA A 1 103 ? -5.254 14.496 -30.080 1.00 86.12 103 ALA A CA 1
ATOM 788 C C . ALA A 1 103 ? -4.527 13.137 -30.011 1.00 86.12 103 ALA A C 1
ATOM 790 O O . ALA A 1 103 ? -5.070 12.120 -30.433 1.00 86.12 103 ALA A O 1
ATOM 791 N N . HIS A 1 104 ? -3.319 13.108 -29.440 1.00 85.31 104 HIS A N 1
ATOM 792 C CA . HIS A 1 104 ? -2.519 11.887 -29.290 1.00 85.31 104 HIS A CA 1
ATOM 793 C C . HIS A 1 104 ? -2.810 11.139 -27.981 1.00 85.31 104 HIS A C 1
ATOM 795 O O . HIS A 1 104 ? -2.571 9.935 -27.886 1.00 85.31 104 HIS A O 1
ATOM 801 N N . TYR A 1 105 ? -3.334 11.843 -26.975 1.00 91.12 105 TYR A N 1
ATOM 802 C CA . TYR A 1 105 ? -3.606 11.323 -25.637 1.00 91.12 105 TYR A CA 1
ATOM 803 C C . TYR A 1 105 ? -5.009 11.746 -25.169 1.00 91.12 105 TYR A C 1
ATOM 805 O O . TYR A 1 105 ? -5.133 12.579 -24.269 1.00 91.12 105 TYR A O 1
ATOM 813 N N . PRO A 1 106 ? -6.086 11.161 -25.731 1.00 87.12 106 PRO A N 1
ATOM 814 C CA . PRO A 1 106 ? -7.464 11.585 -25.454 1.00 87.12 106 PRO A CA 1
ATOM 815 C C . PRO A 1 106 ? -7.887 11.378 -23.993 1.00 87.12 106 PRO A C 1
ATOM 817 O O . PRO A 1 106 ? -8.794 12.041 -23.499 1.00 87.12 106 PRO A O 1
ATOM 820 N N . THR A 1 107 ? -7.208 10.488 -23.267 1.00 90.06 107 THR A N 1
ATOM 821 C CA . THR A 1 107 ? -7.445 10.233 -21.840 1.00 90.06 107 THR A CA 1
ATOM 822 C C . THR A 1 107 ? -6.767 11.251 -20.914 1.00 90.06 107 THR A C 1
ATOM 824 O O . THR A 1 107 ? -6.916 11.145 -19.696 1.00 90.06 107 THR A O 1
ATOM 827 N N . LEU A 1 108 ? -5.995 12.211 -21.443 1.00 93.19 108 LEU A N 1
ATOM 828 C CA . LEU A 1 108 ? -5.364 13.273 -20.657 1.00 93.19 108 LEU A CA 1
ATOM 829 C C . LEU A 1 108 ? -6.430 14.265 -20.166 1.00 93.19 108 LEU A C 1
ATOM 831 O O . LEU A 1 108 ? -6.957 15.067 -20.935 1.00 93.19 108 LEU A O 1
ATOM 835 N N . LYS A 1 109 ? -6.740 14.220 -18.867 1.00 94.44 109 LYS A N 1
ATOM 836 C CA . LYS A 1 109 ? -7.701 15.132 -18.226 1.00 94.44 109 LYS A CA 1
ATOM 837 C C . LYS A 1 109 ? -6.974 16.314 -17.565 1.00 94.44 109 LYS A C 1
ATOM 839 O O . LYS A 1 109 ? -5.939 16.074 -16.941 1.00 94.44 109 LYS A O 1
ATOM 844 N N . PRO A 1 110 ? -7.527 17.546 -17.593 1.00 93.81 110 PRO A N 1
ATOM 845 C CA . PRO A 1 110 ? -6.938 18.707 -16.911 1.00 93.81 110 PRO A CA 1
ATOM 846 C C . PRO A 1 110 ? -6.615 18.443 -15.440 1.00 93.81 110 PRO A C 1
ATOM 848 O O . PRO A 1 110 ? -5.507 18.713 -14.991 1.00 93.81 110 PRO A O 1
ATOM 851 N N . ALA A 1 111 ? -7.529 17.784 -14.720 1.00 94.25 111 ALA A N 1
ATOM 852 C CA . ALA A 1 111 ? -7.341 17.417 -13.316 1.00 94.25 111 ALA A CA 1
ATOM 853 C C . ALA A 1 111 ? -6.052 16.613 -13.048 1.00 94.25 111 ALA A C 1
ATOM 855 O O . ALA A 1 111 ? -5.466 16.743 -11.980 1.00 94.25 111 ALA A O 1
ATOM 856 N N . MET A 1 112 ? -5.580 15.805 -14.009 1.00 95.62 112 MET A N 1
ATOM 857 C CA . MET A 1 112 ? -4.331 15.049 -13.860 1.00 95.62 112 MET A CA 1
ATOM 858 C C . MET A 1 112 ? -3.094 15.949 -13.919 1.00 95.62 112 MET A C 1
ATOM 860 O O . MET A 1 112 ? -2.104 15.658 -13.254 1.00 95.62 112 MET A O 1
ATOM 864 N N . VAL A 1 113 ? -3.142 17.009 -14.730 1.00 94.81 113 VAL A N 1
ATOM 865 C CA . VAL A 1 113 ? -2.046 17.974 -14.874 1.00 94.81 113 VAL A CA 1
ATOM 866 C C . VAL A 1 113 ? -2.000 18.884 -13.651 1.00 94.81 113 VAL A C 1
ATOM 868 O O . VAL A 1 113 ? -0.937 19.022 -13.060 1.00 94.81 113 VAL A O 1
ATOM 871 N N . TYR A 1 114 ? -3.143 19.404 -13.196 1.00 93.62 114 TYR A N 1
ATOM 872 C CA . TYR A 1 114 ? -3.207 20.224 -11.979 1.00 93.62 114 TYR A CA 1
ATOM 873 C C . TYR A 1 114 ? -2.792 19.452 -10.717 1.00 93.62 114 TYR A C 1
ATOM 875 O O . TYR A 1 114 ? -2.000 19.955 -9.926 1.00 93.62 114 TYR A O 1
ATOM 883 N N . ASP A 1 115 ? -3.226 18.197 -10.552 1.00 93.06 115 ASP A N 1
ATOM 884 C CA . ASP A 1 115 ? -2.752 17.333 -9.457 1.00 93.06 115 ASP A CA 1
ATOM 885 C C . ASP A 1 115 ? -1.228 17.106 -9.525 1.00 93.06 115 ASP A C 1
ATOM 887 O O . ASP A 1 115 ? -0.547 17.083 -8.499 1.00 93.06 115 ASP A O 1
ATOM 891 N N . ALA A 1 116 ? -0.660 16.982 -10.731 1.00 93.69 116 ALA A N 1
ATOM 892 C CA . ALA A 1 116 ? 0.785 16.873 -10.911 1.00 93.69 116 ALA A CA 1
ATOM 893 C C . ALA A 1 116 ? 1.527 18.182 -10.585 1.00 93.69 116 ALA A C 1
ATOM 895 O O . ALA A 1 116 ? 2.586 18.115 -9.962 1.00 93.69 116 ALA A O 1
ATOM 896 N N . ILE A 1 117 ? 0.965 19.344 -10.943 1.00 92.50 117 ILE A N 1
ATOM 897 C CA . ILE A 1 117 ? 1.485 20.672 -10.579 1.00 92.50 117 ILE A CA 1
ATOM 898 C C . ILE A 1 117 ? 1.522 20.813 -9.053 1.00 92.50 117 ILE A C 1
ATOM 900 O O . ILE A 1 117 ? 2.589 21.056 -8.494 1.00 92.50 117 ILE A O 1
ATOM 904 N N . HIS A 1 118 ? 0.403 20.556 -8.366 1.00 90.81 118 HIS A N 1
ATOM 905 C CA . HIS A 1 118 ? 0.330 20.645 -6.904 1.00 90.81 118 HIS A CA 1
ATOM 906 C C . HIS A 1 118 ? 1.326 19.717 -6.204 1.00 90.81 118 HIS A C 1
ATOM 908 O O . HIS A 1 118 ? 1.991 20.123 -5.254 1.00 90.81 118 HIS A O 1
ATOM 914 N N . LYS A 1 119 ? 1.469 18.474 -6.679 1.00 93.50 119 LYS A N 1
ATOM 915 C CA . LYS A 1 119 ? 2.451 17.527 -6.127 1.00 93.50 119 LYS A CA 1
ATOM 916 C C . LYS A 1 119 ? 3.884 17.995 -6.314 1.00 93.50 119 LYS A C 1
ATOM 918 O O . LYS A 1 119 ? 4.717 17.738 -5.450 1.00 93.50 119 LYS A O 1
ATOM 923 N N . GLN A 1 120 ? 4.181 18.629 -7.443 1.00 90.69 120 GLN A N 1
ATOM 924 C CA . GLN A 1 120 ? 5.523 19.108 -7.719 1.00 90.69 120 GLN A CA 1
ATOM 925 C C . GLN A 1 120 ? 5.862 20.341 -6.877 1.00 90.69 120 GLN A C 1
ATOM 927 O O . GLN A 1 120 ? 6.910 20.338 -6.242 1.00 90.69 120 GLN A O 1
ATOM 932 N N . MET A 1 121 ? 4.935 21.294 -6.750 1.00 88.56 121 MET A N 1
ATOM 933 C CA . MET A 1 121 ? 5.071 22.423 -5.821 1.00 88.56 121 MET A CA 1
ATOM 934 C C . MET A 1 121 ? 5.247 21.951 -4.367 1.00 88.56 121 MET A C 1
ATOM 936 O O . MET A 1 121 ? 6.132 22.428 -3.666 1.00 88.56 121 MET A O 1
ATOM 940 N N . ALA A 1 122 ? 4.449 20.972 -3.916 1.00 88.12 122 ALA A N 1
ATOM 941 C CA . ALA A 1 122 ? 4.573 20.407 -2.569 1.00 88.12 122 ALA A CA 1
ATOM 942 C C . ALA A 1 122 ? 5.940 19.736 -2.347 1.00 88.12 122 ALA A C 1
ATOM 944 O O . ALA A 1 122 ? 6.560 19.926 -1.305 1.00 88.12 122 ALA A O 1
ATOM 945 N N . SER A 1 123 ? 6.437 18.996 -3.345 1.00 88.88 123 SER A N 1
ATOM 946 C CA . SER A 1 123 ? 7.763 18.374 -3.290 1.00 88.88 123 SER A CA 1
ATOM 947 C C . SER A 1 123 ? 8.891 19.406 -3.255 1.00 88.88 123 SER A C 1
ATOM 949 O O . SER A 1 123 ? 9.882 19.178 -2.567 1.00 88.88 123 SER A O 1
ATOM 951 N N . GLU A 1 124 ? 8.767 20.508 -3.998 1.00 86.12 124 GLU A N 1
ATOM 952 C CA . GLU A 1 124 ? 9.754 21.592 -4.009 1.00 86.12 124 GLU A CA 1
ATOM 953 C C . GLU A 1 124 ? 9.777 22.311 -2.653 1.00 86.12 124 GLU A C 1
ATOM 955 O O . GLU A 1 124 ? 10.858 22.485 -2.092 1.00 86.12 124 GLU A O 1
ATOM 960 N N . TYR A 1 125 ? 8.611 22.571 -2.049 1.00 84.38 125 TYR A N 1
ATOM 961 C CA . TYR A 1 125 ? 8.492 23.102 -0.683 1.00 84.38 125 TYR A CA 1
ATOM 962 C C . TYR A 1 125 ? 9.103 22.181 0.384 1.00 84.38 125 TYR A C 1
ATOM 964 O O . TYR A 1 125 ? 9.789 22.650 1.290 1.00 84.38 125 TYR A O 1
ATOM 972 N N . GLU A 1 126 ? 8.885 20.867 0.283 1.00 81.88 126 GLU A N 1
ATOM 973 C CA . GLU A 1 126 ? 9.461 19.891 1.218 1.00 81.88 126 GLU A CA 1
ATOM 974 C C . GLU A 1 126 ? 10.985 19.756 1.057 1.00 81.88 126 GLU A C 1
ATOM 976 O O . GLU A 1 126 ? 11.684 19.503 2.038 1.00 81.88 126 GLU A O 1
ATOM 981 N N . SER A 1 127 ? 11.511 19.951 -0.158 1.00 77.56 127 SER A N 1
ATOM 982 C CA . SER A 1 127 ? 12.953 19.892 -0.442 1.00 77.56 127 SER A CA 1
ATOM 983 C C . SER A 1 127 ? 13.699 21.212 -0.209 1.00 77.56 127 SER A C 1
ATOM 985 O O . SER A 1 127 ? 14.902 21.194 0.041 1.00 77.56 127 SER A O 1
ATOM 987 N N . GLY A 1 128 ? 12.997 22.347 -0.268 1.00 58.34 128 GLY A N 1
ATOM 988 C CA . GLY A 1 128 ? 13.570 23.695 -0.217 1.00 58.34 128 GLY A CA 1
ATOM 989 C C . GLY A 1 128 ? 13.883 24.215 1.186 1.00 58.34 128 GLY A C 1
ATOM 990 O O . GLY A 1 128 ? 14.571 25.219 1.320 1.00 58.34 128 GLY A O 1
ATOM 991 N N . ASN A 1 129 ? 13.463 23.527 2.252 1.00 50.34 129 ASN A N 1
ATOM 992 C CA . ASN A 1 129 ? 13.681 23.988 3.629 1.00 50.34 129 ASN A CA 1
ATOM 993 C C . ASN A 1 129 ? 15.108 23.712 4.165 1.00 50.34 129 ASN A C 1
ATOM 995 O O . ASN A 1 129 ? 15.298 23.486 5.361 1.00 50.34 129 ASN A O 1
ATOM 999 N N . SER A 1 130 ? 16.123 23.634 3.295 1.00 50.34 130 SER A N 1
ATOM 1000 C CA . SER A 1 130 ? 17.510 23.319 3.688 1.00 50.34 130 SER A CA 1
ATOM 1001 C C . SER A 1 130 ? 18.611 23.969 2.836 1.00 50.34 130 SER A C 1
ATOM 1003 O O . SER A 1 130 ? 19.774 23.619 3.021 1.00 50.34 130 SER A O 1
ATOM 1005 N N . GLN A 1 131 ? 18.310 24.925 1.949 1.00 44.16 131 GLN A N 1
ATOM 1006 C CA . GLN A 1 131 ? 19.351 25.733 1.298 1.00 44.16 131 GLN A CA 1
ATOM 1007 C C . GLN A 1 131 ? 19.089 27.229 1.477 1.00 44.16 131 GLN A C 1
ATOM 1009 O O . GLN A 1 131 ? 18.006 27.734 1.210 1.00 44.16 131 GLN A O 1
ATOM 1014 N N . SER A 1 132 ? 20.119 27.878 2.007 1.00 43.47 132 SER A N 1
ATOM 1015 C CA . SER A 1 132 ? 20.238 29.249 2.484 1.00 43.47 132 SER A CA 1
ATOM 1016 C C . SER A 1 132 ? 19.857 30.328 1.472 1.00 43.47 132 SER A C 1
ATOM 1018 O O . SER A 1 132 ? 20.223 30.264 0.299 1.00 43.47 132 SER A O 1
ATOM 1020 N N . GLU A 1 133 ? 19.205 31.362 2.003 1.00 46.97 133 GLU A N 1
ATOM 1021 C CA . GLU A 1 133 ? 19.111 32.709 1.448 1.00 46.97 133 GLU A CA 1
ATOM 1022 C C . GLU A 1 133 ? 20.515 33.270 1.183 1.00 46.97 133 GLU A C 1
ATOM 1024 O O . GLU A 1 133 ? 21.225 33.607 2.121 1.00 46.97 133 GLU A O 1
ATOM 1029 N N . GLU A 1 134 ? 20.927 33.382 -0.078 1.00 46.34 134 GLU A N 1
ATOM 1030 C CA . GLU A 1 134 ? 21.957 34.339 -0.498 1.00 46.34 134 GLU A CA 1
ATOM 1031 C C . GLU A 1 134 ? 21.867 34.521 -2.019 1.00 46.34 134 GLU A C 1
ATOM 1033 O O . GLU A 1 134 ? 22.253 33.654 -2.801 1.00 46.34 134 GLU A O 1
ATOM 1038 N N . GLY A 1 135 ? 21.288 35.644 -2.450 1.00 40.56 135 GLY A N 1
ATOM 1039 C CA . GLY A 1 135 ? 21.181 35.980 -3.870 1.00 40.56 135 GLY A CA 1
ATOM 1040 C C . GLY A 1 135 ? 20.061 36.962 -4.187 1.00 40.56 135 GLY A C 1
ATOM 1041 O O . GLY A 1 135 ? 19.125 36.619 -4.902 1.00 40.56 135 GLY A O 1
ATOM 1042 N N . GLY A 1 136 ? 20.148 38.185 -3.657 1.00 44.53 136 GLY A N 1
ATOM 1043 C CA . GLY A 1 136 ? 19.294 39.295 -4.077 1.00 44.53 136 GLY A CA 1
ATOM 1044 C C . GLY A 1 136 ? 19.585 39.681 -5.529 1.00 44.53 136 GLY A C 1
ATOM 1045 O O . GLY A 1 136 ? 20.620 40.278 -5.817 1.00 44.53 136 GLY A O 1
ATOM 1046 N N . GLY A 1 137 ? 18.679 39.320 -6.439 1.00 38.88 137 GLY A N 1
ATOM 1047 C CA . GLY A 1 137 ? 18.677 39.769 -7.829 1.00 38.88 137 GLY A CA 1
ATOM 1048 C C . GLY A 1 137 ? 17.660 40.888 -8.029 1.00 38.88 137 GLY A C 1
ATOM 1049 O O . GLY A 1 137 ? 16.463 40.673 -7.856 1.00 38.88 137 GLY A O 1
ATOM 1050 N N . GLU A 1 138 ? 18.141 42.077 -8.394 1.00 45.09 138 GLU A N 1
ATOM 1051 C CA . GLU A 1 138 ? 17.333 43.249 -8.745 1.00 45.09 138 GLU A CA 1
ATOM 1052 C C . GLU A 1 138 ? 16.344 42.946 -9.882 1.00 45.09 138 GLU A C 1
ATOM 1054 O O . GLU A 1 138 ? 16.711 42.783 -11.049 1.00 45.09 138 GLU A O 1
ATOM 1059 N N . SER A 1 139 ? 15.056 42.939 -9.552 1.00 41.12 139 SER A N 1
ATOM 1060 C CA . SER A 1 139 ? 13.958 42.954 -10.512 1.00 41.12 139 SER A CA 1
ATOM 1061 C C . SER A 1 139 ? 13.779 44.365 -11.083 1.00 41.12 139 SER A C 1
ATOM 1063 O O . SER A 1 139 ? 13.229 45.253 -10.430 1.00 41.12 139 SER A O 1
ATOM 1065 N N . LYS A 1 140 ? 14.245 44.574 -12.321 1.00 46.16 140 LYS A N 1
ATOM 1066 C CA . LYS A 1 140 ? 13.993 45.791 -13.107 1.00 46.16 140 LYS A CA 1
ATOM 1067 C C . LYS A 1 140 ? 12.502 45.909 -13.446 1.00 46.16 140 LYS A C 1
ATOM 1069 O O . LYS A 1 140 ? 11.983 45.133 -14.245 1.00 46.16 140 LYS A O 1
ATOM 1074 N N . GLN A 1 141 ? 11.840 46.909 -12.868 1.00 41.91 141 GLN A N 1
ATOM 1075 C CA . GLN A 1 141 ? 10.528 47.393 -13.301 1.00 41.91 141 GLN A CA 1
ATOM 1076 C C . GLN A 1 141 ? 10.668 48.079 -14.670 1.00 41.91 141 GLN A C 1
ATOM 1078 O O . GLN A 1 141 ? 11.377 49.075 -14.795 1.00 41.91 141 GLN A O 1
ATOM 1083 N N . GLY A 1 142 ? 10.027 47.514 -15.694 1.00 41.16 142 GLY A N 1
ATOM 1084 C CA . GLY A 1 142 ? 9.937 48.071 -17.046 1.00 41.16 142 GLY A CA 1
ATOM 1085 C C . GLY A 1 142 ? 8.529 48.592 -17.346 1.00 41.16 142 GLY A C 1
ATOM 1086 O O . GLY A 1 142 ? 7.543 48.005 -16.909 1.00 41.16 142 GLY A O 1
ATOM 1087 N N . GLU A 1 143 ? 8.480 49.707 -18.073 1.00 48.03 143 GLU A N 1
ATOM 1088 C CA . GLU A 1 143 ? 7.317 50.533 -18.425 1.00 48.03 143 GLU A CA 1
ATOM 1089 C C . GLU A 1 143 ? 6.148 49.802 -19.126 1.00 48.03 143 GLU A C 1
ATOM 1091 O O . GLU A 1 143 ? 6.356 48.820 -19.846 1.00 48.03 143 GLU A O 1
ATOM 1096 N N . PRO A 1 144 ? 4.907 50.319 -18.992 1.00 51.78 144 PRO A N 1
ATOM 1097 C CA . PRO A 1 144 ? 3.722 49.753 -19.624 1.00 51.78 144 PRO A CA 1
ATOM 1098 C C . PRO A 1 144 ? 3.667 50.139 -21.108 1.00 51.78 144 PRO A C 1
ATOM 1100 O O . PRO A 1 144 ? 3.400 51.287 -21.456 1.00 51.78 144 PRO A O 1
ATOM 1103 N N . THR A 1 145 ? 3.881 49.170 -21.996 1.00 51.16 145 THR A N 1
ATOM 1104 C CA . THR A 1 145 ? 3.653 49.319 -23.443 1.00 51.16 145 THR A CA 1
ATOM 1105 C C . THR A 1 145 ? 2.598 48.317 -23.917 1.00 51.16 145 THR A C 1
ATOM 1107 O O . THR A 1 145 ? 2.675 47.132 -23.601 1.00 51.16 145 THR A O 1
ATOM 1110 N N . ASP A 1 146 ? 1.575 48.831 -24.613 1.00 51.78 146 ASP A N 1
ATOM 1111 C CA . ASP A 1 146 ? 0.513 48.157 -25.386 1.00 51.78 146 ASP A CA 1
ATOM 1112 C C . ASP A 1 146 ? 0.323 46.643 -25.130 1.00 51.78 146 ASP A C 1
ATOM 1114 O O . ASP A 1 146 ? 0.709 45.763 -25.906 1.00 51.78 146 ASP A O 1
ATOM 1118 N N . GLY A 1 147 ? -0.320 46.351 -23.994 1.00 55.69 147 GLY A N 1
ATOM 1119 C CA . GLY A 1 147 ? -0.281 45.069 -23.281 1.00 55.69 147 GLY A CA 1
ATOM 1120 C C . GLY A 1 147 ? -1.091 43.885 -23.830 1.00 55.69 147 GLY A C 1
ATOM 1121 O O . GLY A 1 147 ? -1.171 42.867 -23.146 1.00 55.69 147 GLY A O 1
ATOM 1122 N N . ALA A 1 148 ? -1.684 43.954 -25.028 1.00 57.22 148 ALA A N 1
ATOM 1123 C CA . ALA A 1 148 ? -2.522 42.861 -25.562 1.00 57.22 148 ALA A CA 1
ATOM 1124 C C . ALA A 1 148 ? -1.858 42.038 -26.687 1.00 57.22 148 ALA A C 1
ATOM 1126 O O . ALA A 1 148 ? -1.967 40.816 -26.713 1.00 57.22 148 ALA A O 1
ATOM 1127 N N . ALA A 1 149 ? -1.128 42.674 -27.610 1.00 58.09 149 ALA A N 1
ATOM 1128 C CA . ALA A 1 149 ? -0.472 41.958 -28.715 1.00 58.09 149 ALA A CA 1
ATOM 1129 C C . ALA A 1 149 ? 0.882 41.344 -28.300 1.00 58.09 149 ALA A C 1
ATOM 1131 O O . ALA A 1 149 ? 1.300 40.302 -28.812 1.00 58.09 149 ALA A O 1
ATOM 1132 N N . ILE A 1 150 ? 1.565 41.973 -27.338 1.00 57.06 150 ILE A N 1
ATOM 1133 C CA . ILE A 1 150 ? 2.840 41.490 -26.786 1.00 57.06 150 ILE A CA 1
ATOM 1134 C C . ILE A 1 150 ? 2.610 40.255 -25.893 1.00 57.06 150 ILE A C 1
ATOM 1136 O O . ILE A 1 150 ? 3.436 39.338 -25.876 1.00 57.06 150 ILE A O 1
ATOM 1140 N N . THR A 1 151 ? 1.460 40.173 -25.217 1.00 73.50 151 THR A N 1
ATOM 1141 C CA . THR A 1 151 ? 1.093 39.050 -24.340 1.00 73.50 151 THR A CA 1
ATOM 1142 C C . THR A 1 151 ? 0.756 37.782 -25.123 1.00 73.50 151 THR A C 1
ATOM 1144 O O . THR A 1 151 ? 1.237 36.711 -24.754 1.00 73.50 151 THR A O 1
ATOM 1147 N N . GLU A 1 152 ? 0.055 37.874 -26.258 1.00 80.25 152 GLU A N 1
ATOM 1148 C CA . GLU A 1 152 ? -0.252 36.693 -27.082 1.00 80.25 152 GLU A CA 1
ATOM 1149 C C . GLU A 1 152 ? 1.005 36.080 -27.722 1.00 80.25 152 GLU A C 1
ATOM 1151 O O . GLU A 1 152 ? 1.211 34.862 -27.675 1.00 80.25 152 GLU A O 1
ATOM 1156 N N . ARG A 1 153 ? 1.905 36.913 -28.265 1.00 83.00 153 ARG A N 1
ATOM 1157 C CA . ARG A 1 153 ? 3.166 36.432 -28.855 1.00 83.00 153 ARG A CA 1
ATOM 1158 C C . ARG A 1 153 ? 4.082 35.803 -27.801 1.00 83.00 153 ARG A C 1
ATOM 1160 O O . ARG A 1 153 ? 4.715 34.781 -28.072 1.00 83.00 153 ARG A O 1
ATOM 1167 N N . SER A 1 154 ? 4.121 36.385 -26.602 1.00 86.25 154 SER A N 1
ATOM 1168 C CA . SER A 1 154 ? 4.845 35.836 -25.450 1.00 86.25 154 SER A CA 1
ATOM 1169 C C . SER A 1 154 ? 4.271 34.481 -25.019 1.00 86.25 154 SER A C 1
ATOM 1171 O O . SER A 1 154 ? 5.017 33.509 -24.869 1.00 86.25 154 SER A O 1
ATOM 1173 N N . LEU A 1 155 ? 2.941 34.363 -24.930 1.00 87.19 155 LEU A N 1
ATOM 1174 C CA . LEU A 1 155 ? 2.266 33.108 -24.602 1.00 87.19 155 LEU A CA 1
ATOM 1175 C C . LEU A 1 155 ? 2.564 32.017 -25.640 1.00 87.19 155 LEU A C 1
ATOM 1177 O O . LEU A 1 155 ? 2.931 30.904 -25.268 1.00 87.19 155 LEU A O 1
ATOM 1181 N N . GLN A 1 156 ? 2.494 32.321 -26.939 1.00 90.69 156 GLN A N 1
ATOM 1182 C CA . GLN A 1 156 ? 2.814 31.352 -27.997 1.00 90.69 156 GLN A CA 1
ATOM 1183 C C . GLN A 1 156 ? 4.266 30.850 -27.928 1.00 90.69 156 GLN A C 1
ATOM 1185 O O . GLN A 1 156 ? 4.528 29.664 -28.173 1.00 90.69 156 GLN A O 1
ATOM 1190 N N . GLN A 1 157 ? 5.217 31.718 -27.568 1.00 93.06 157 GLN A N 1
ATOM 1191 C CA . GLN A 1 157 ? 6.608 31.318 -27.345 1.00 93.06 157 GLN A CA 1
ATOM 1192 C C . GLN A 1 157 ? 6.737 30.385 -26.136 1.00 93.06 157 GLN A C 1
ATOM 1194 O O . GLN A 1 157 ? 7.346 29.320 -26.268 1.00 93.06 157 GLN A O 1
ATOM 1199 N N . LYS A 1 158 ? 6.107 30.721 -25.000 1.00 92.81 158 LYS A N 1
ATOM 1200 C CA . LYS A 1 158 ? 6.063 29.856 -23.806 1.00 92.81 158 LYS A CA 1
ATOM 1201 C C . LYS A 1 158 ? 5.434 28.492 -24.120 1.00 92.81 158 LYS A C 1
ATOM 1203 O O . LYS A 1 158 ? 6.027 27.461 -23.811 1.00 92.81 158 LYS A O 1
ATOM 1208 N N . VAL A 1 159 ? 4.295 28.461 -24.823 1.00 94.06 159 VAL A N 1
ATOM 1209 C CA . VAL A 1 159 ? 3.635 27.215 -25.268 1.00 94.06 159 VAL A CA 1
ATOM 1210 C C . VAL A 1 159 ? 4.590 26.371 -26.107 1.00 94.06 159 VAL A C 1
ATOM 1212 O O . VAL A 1 159 ? 4.673 25.158 -25.917 1.00 94.06 159 VAL A O 1
ATOM 1215 N N . THR A 1 160 ? 5.331 26.993 -27.026 1.00 94.44 160 THR A N 1
ATOM 1216 C CA . THR A 1 160 ? 6.271 26.284 -27.900 1.00 94.44 160 THR A CA 1
ATOM 1217 C C . THR A 1 160 ? 7.434 25.689 -27.106 1.00 94.44 160 THR A C 1
ATOM 1219 O O . THR A 1 160 ? 7.714 24.503 -27.272 1.00 94.44 160 THR A O 1
ATOM 1222 N N . ARG A 1 161 ? 8.046 26.445 -26.182 1.00 95.25 161 ARG A N 1
ATOM 1223 C CA . ARG A 1 161 ? 9.111 25.935 -25.297 1.00 95.25 161 ARG A CA 1
ATOM 1224 C C . ARG A 1 161 ? 8.628 24.782 -24.416 1.00 95.25 161 ARG A C 1
ATOM 1226 O O . ARG A 1 161 ? 9.272 23.730 -24.389 1.00 95.25 161 ARG A O 1
ATOM 1233 N N . CYS A 1 162 ? 7.462 24.932 -23.780 1.00 94.56 162 CYS A N 1
ATOM 1234 C CA . CYS A 1 162 ? 6.828 23.867 -23.004 1.00 94.56 162 CYS A CA 1
ATOM 1235 C C . CYS A 1 162 ? 6.585 22.617 -23.854 1.00 94.56 162 CYS A C 1
ATOM 1237 O O . CYS A 1 162 ? 6.958 21.520 -23.449 1.00 94.56 162 CYS A O 1
ATOM 1239 N N . THR A 1 163 ? 6.002 22.776 -25.047 1.00 95.31 163 THR A N 1
ATOM 1240 C CA . THR A 1 163 ? 5.701 21.652 -25.949 1.00 95.31 163 THR A CA 1
ATOM 1241 C C . THR A 1 163 ? 6.973 20.893 -26.320 1.00 95.31 163 THR A C 1
ATOM 1243 O O . THR A 1 163 ? 6.996 19.672 -26.211 1.00 95.31 163 THR A O 1
ATOM 1246 N N . THR A 1 164 ? 8.048 21.594 -26.694 1.00 96.00 164 THR A N 1
ATOM 1247 C CA . THR A 1 164 ? 9.331 20.967 -27.049 1.00 96.00 164 THR A CA 1
ATOM 1248 C C . THR A 1 164 ? 9.919 20.177 -25.881 1.00 96.00 164 THR A C 1
ATOM 1250 O O . THR A 1 164 ? 10.353 19.040 -26.061 1.00 96.00 164 THR A O 1
ATOM 1253 N N . LYS A 1 165 ? 9.882 20.741 -24.666 1.00 96.31 165 LYS A N 1
ATOM 1254 C CA . LYS A 1 165 ? 10.367 20.068 -23.453 1.00 96.31 165 LYS A CA 1
ATOM 1255 C C . LYS A 1 165 ? 9.550 18.813 -23.133 1.00 96.31 165 LYS A C 1
ATOM 1257 O O . LYS A 1 165 ? 10.127 17.767 -22.846 1.00 96.31 165 LYS A O 1
ATOM 1262 N N . VAL A 1 166 ? 8.224 18.899 -23.245 1.00 96.19 166 VAL A N 1
ATOM 1263 C CA . VAL A 1 166 ? 7.317 17.766 -23.013 1.00 96.19 166 VAL A CA 1
ATOM 1264 C C . VAL A 1 166 ? 7.534 16.653 -24.036 1.00 96.19 166 VAL A C 1
ATOM 1266 O O . VAL A 1 166 ? 7.597 15.482 -23.665 1.00 96.19 166 VAL A O 1
ATOM 1269 N N . THR A 1 167 ? 7.697 16.997 -25.315 1.00 94.62 167 THR A N 1
ATOM 1270 C CA . THR A 1 167 ? 7.997 16.016 -26.365 1.00 94.62 167 THR A CA 1
ATOM 1271 C C . THR A 1 167 ? 9.314 15.291 -26.084 1.00 94.62 167 THR A C 1
ATOM 1273 O O . THR A 1 167 ? 9.330 14.062 -26.105 1.00 94.62 167 THR A O 1
ATOM 1276 N N . GLY A 1 168 ? 10.380 16.015 -25.718 1.00 94.69 168 GLY A N 1
ATOM 1277 C CA . GLY A 1 168 ? 11.671 15.408 -25.368 1.00 94.69 168 GLY A CA 1
ATOM 1278 C C . GLY A 1 168 ? 11.599 14.468 -24.156 1.00 94.69 168 GLY A C 1
ATOM 1279 O O . GLY A 1 168 ? 12.134 13.358 -24.191 1.00 94.69 168 GLY A O 1
ATOM 1280 N N . ASP A 1 169 ? 10.875 14.854 -23.101 1.00 94.50 169 ASP A N 1
ATOM 1281 C CA . ASP A 1 169 ? 10.643 13.995 -21.930 1.00 94.50 169 ASP A CA 1
ATOM 1282 C C . ASP A 1 169 ? 9.873 12.711 -22.302 1.00 94.50 169 ASP A C 1
ATOM 1284 O O . ASP A 1 169 ? 10.171 11.620 -21.798 1.00 94.50 169 ASP A O 1
ATOM 1288 N N . MET A 1 170 ? 8.883 12.818 -23.195 1.00 94.69 170 MET A N 1
ATOM 1289 C CA . MET A 1 170 ? 8.103 11.671 -23.664 1.00 94.69 170 MET A CA 1
ATOM 1290 C C . MET A 1 170 ? 8.919 10.744 -24.569 1.00 94.69 170 MET A C 1
ATOM 1292 O O . MET A 1 170 ? 8.816 9.523 -24.435 1.00 94.69 170 MET A O 1
ATOM 1296 N N . GLU A 1 171 ? 9.773 11.282 -25.438 1.00 93.12 171 GLU A N 1
ATOM 1297 C CA . GLU A 1 171 ? 10.723 10.496 -26.234 1.00 93.12 171 GLU A CA 1
ATOM 1298 C C . GLU A 1 171 ? 11.697 9.721 -25.337 1.00 93.12 171 GLU A C 1
ATOM 1300 O O . GLU A 1 171 ? 11.864 8.509 -25.507 1.00 93.12 171 GLU A O 1
ATOM 1305 N N . ALA A 1 172 ? 12.258 10.372 -24.311 1.00 92.25 172 ALA A N 1
ATOM 1306 C CA . ALA A 1 172 ? 13.120 9.723 -23.324 1.00 92.25 172 ALA A CA 1
ATOM 1307 C C . ALA A 1 172 ? 12.384 8.608 -22.557 1.00 92.25 172 ALA A C 1
ATOM 1309 O O . ALA A 1 172 ? 12.932 7.522 -22.324 1.00 92.25 172 ALA A O 1
ATOM 1310 N N . TYR A 1 173 ? 11.116 8.834 -22.202 1.00 93.25 173 TYR A N 1
ATOM 1311 C CA . TYR A 1 173 ? 10.263 7.810 -21.603 1.00 93.25 173 TYR A CA 1
ATOM 1312 C C . TYR A 1 173 ? 10.082 6.600 -22.532 1.00 93.25 173 TYR A C 1
ATOM 1314 O O . TYR A 1 173 ? 10.285 5.459 -22.102 1.00 93.25 173 TYR A O 1
ATOM 1322 N N . TYR A 1 174 ? 9.753 6.814 -23.809 1.00 90.44 174 TYR A N 1
ATOM 1323 C CA . TYR A 1 174 ? 9.581 5.720 -24.766 1.00 90.44 174 TYR A CA 1
ATOM 1324 C C . TYR A 1 174 ? 10.887 4.967 -25.037 1.00 90.44 174 TYR A C 1
ATOM 1326 O O . TYR A 1 174 ? 10.870 3.733 -25.063 1.00 90.44 174 TYR A O 1
ATOM 1334 N N . ALA A 1 175 ? 12.020 5.666 -25.133 1.00 89.62 175 ALA A N 1
ATOM 1335 C CA . ALA A 1 175 ? 13.340 5.049 -25.251 1.00 89.62 175 ALA A CA 1
ATOM 1336 C C . ALA A 1 175 ? 13.636 4.118 -24.062 1.00 89.62 175 ALA A C 1
ATOM 1338 O O . ALA A 1 175 ? 14.046 2.969 -24.253 1.00 89.62 175 ALA A O 1
ATOM 1339 N N . LYS A 1 176 ? 13.321 4.550 -22.832 1.00 91.38 176 LYS A N 1
ATOM 1340 C CA . LYS A 1 176 ? 13.462 3.720 -21.624 1.00 91.38 176 LYS A CA 1
ATOM 1341 C C . LYS A 1 176 ? 12.571 2.476 -21.661 1.00 91.38 176 LYS A C 1
ATOM 1343 O O . LYS A 1 176 ? 13.008 1.390 -21.281 1.00 91.38 176 LYS A O 1
ATOM 1348 N N . ILE A 1 177 ? 11.328 2.603 -22.130 1.00 87.81 177 ILE A N 1
ATOM 1349 C CA . ILE A 1 177 ? 10.412 1.460 -22.277 1.00 87.81 177 ILE A CA 1
ATOM 1350 C C . ILE A 1 177 ? 10.922 0.469 -23.333 1.00 87.81 177 ILE A C 1
ATOM 1352 O O . ILE A 1 177 ? 10.814 -0.742 -23.129 1.00 87.81 177 ILE A O 1
ATOM 1356 N N . ILE A 1 178 ? 11.485 0.954 -24.442 1.00 88.06 178 ILE A N 1
ATOM 1357 C CA . ILE A 1 178 ? 12.096 0.109 -25.476 1.00 88.06 178 ILE A CA 1
ATOM 1358 C C . ILE A 1 178 ? 13.310 -0.635 -24.906 1.00 88.06 178 ILE A C 1
ATOM 1360 O O . ILE A 1 178 ? 13.388 -1.855 -25.056 1.00 88.06 178 ILE A O 1
ATOM 1364 N N . ALA A 1 179 ? 14.194 0.056 -24.181 1.00 88.19 179 ALA A N 1
ATOM 1365 C CA . ALA A 1 179 ? 15.358 -0.550 -23.534 1.00 88.19 179 ALA A CA 1
ATOM 1366 C C . ALA A 1 179 ? 14.958 -1.643 -22.526 1.00 88.19 179 ALA A C 1
ATOM 1368 O O . ALA A 1 179 ? 15.485 -2.752 -22.568 1.00 88.19 179 ALA A O 1
ATOM 1369 N N . LEU A 1 180 ? 13.951 -1.383 -21.682 1.00 87.12 180 LEU A N 1
ATOM 1370 C CA . LEU A 1 180 ? 13.430 -2.375 -20.733 1.00 87.12 180 LEU A CA 1
ATOM 1371 C C . LEU A 1 180 ? 12.828 -3.603 -21.426 1.00 87.12 180 LEU A C 1
ATOM 1373 O O . LEU A 1 180 ? 12.949 -4.719 -20.924 1.00 87.12 180 LEU A O 1
ATOM 1377 N N . LYS A 1 181 ? 12.164 -3.420 -22.573 1.00 88.88 181 LYS A N 1
ATOM 1378 C CA . LYS A 1 181 ? 11.644 -4.545 -23.363 1.00 88.88 181 LYS A CA 1
ATOM 1379 C C . LYS A 1 181 ? 12.767 -5.363 -23.992 1.00 88.88 181 LYS A C 1
ATOM 1381 O O . LYS A 1 181 ? 12.645 -6.583 -24.018 1.00 88.88 181 LYS A O 1
ATOM 1386 N N . ARG A 1 182 ? 13.832 -4.712 -24.470 1.00 91.19 182 ARG A N 1
ATOM 1387 C CA . ARG A 1 182 ? 15.017 -5.388 -25.012 1.00 91.19 182 ARG A CA 1
ATOM 1388 C C . ARG A 1 182 ? 15.707 -6.227 -23.933 1.00 91.19 182 ARG A C 1
ATOM 1390 O O . ARG A 1 182 ? 15.830 -7.428 -24.119 1.00 91.19 182 ARG A O 1
ATOM 1397 N N . ALA A 1 183 ? 15.982 -5.642 -22.766 1.00 90.06 183 ALA A N 1
ATOM 1398 C CA . ALA A 1 183 ? 16.600 -6.349 -21.642 1.00 90.06 183 ALA A CA 1
ATOM 1399 C C . ALA A 1 183 ? 15.789 -7.578 -21.183 1.00 90.06 183 ALA A C 1
ATOM 1401 O O . ALA A 1 183 ? 16.348 -8.606 -20.815 1.00 90.06 183 ALA A O 1
ATOM 1402 N N . ARG A 1 184 ? 14.450 -7.507 -21.231 1.00 89.88 184 ARG A N 1
ATOM 1403 C CA . ARG A 1 184 ? 13.588 -8.662 -20.920 1.00 89.88 184 ARG A CA 1
ATOM 1404 C C . ARG A 1 184 ? 13.667 -9.772 -21.963 1.00 89.88 184 ARG A C 1
ATOM 1406 O O . ARG A 1 184 ? 13.555 -10.930 -21.584 1.00 89.88 184 ARG A O 1
ATOM 1413 N N . ARG A 1 185 ? 13.821 -9.430 -23.245 1.00 90.69 185 ARG A N 1
ATOM 1414 C CA . ARG A 1 185 ? 14.008 -10.427 -24.310 1.00 90.69 185 ARG A CA 1
ATOM 1415 C C . ARG A 1 185 ? 15.358 -11.112 -24.171 1.00 90.69 185 ARG A C 1
ATOM 1417 O O . ARG A 1 185 ? 15.382 -12.328 -24.112 1.00 90.69 185 ARG A O 1
ATOM 1424 N N . GLU A 1 186 ? 16.424 -10.343 -23.976 1.00 92.06 186 GLU A N 1
ATOM 1425 C CA . GLU A 1 186 ? 17.770 -10.881 -23.735 1.00 92.06 186 GLU A CA 1
ATOM 1426 C C . GLU A 1 186 ? 17.800 -11.786 -22.491 1.00 92.06 186 GLU A C 1
ATOM 1428 O O . GLU A 1 186 ? 18.368 -12.871 -22.521 1.00 92.06 186 GLU A O 1
ATOM 1433 N N . SER A 1 187 ? 17.122 -11.398 -21.403 1.00 88.19 187 SER A N 1
ATOM 1434 C CA . SER A 1 187 ? 16.993 -12.251 -20.211 1.00 88.19 187 SER A CA 1
ATOM 1435 C C . SER A 1 187 ? 16.225 -13.544 -20.494 1.00 88.19 187 SER A C 1
ATOM 1437 O O . SER A 1 187 ? 16.615 -14.593 -19.994 1.00 88.19 187 SER A O 1
ATOM 1439 N N . ALA A 1 188 ? 15.147 -13.482 -21.280 1.00 89.81 188 ALA A N 1
ATOM 1440 C CA . ALA A 1 188 ? 14.359 -14.660 -21.637 1.00 89.81 188 ALA A CA 1
ATOM 1441 C C . ALA A 1 188 ? 15.123 -15.598 -22.587 1.00 89.81 188 ALA A C 1
ATOM 1443 O O . ALA A 1 188 ? 15.038 -16.811 -22.437 1.00 89.81 188 ALA A O 1
ATOM 1444 N N . GLU A 1 189 ? 15.894 -15.048 -23.526 1.00 91.00 189 GLU A N 1
ATOM 1445 C CA . GLU A 1 189 ? 16.776 -15.804 -24.422 1.00 91.00 189 GLU A CA 1
ATOM 1446 C C . GLU A 1 189 ? 17.901 -16.489 -23.635 1.00 91.00 189 GLU A C 1
ATOM 1448 O O . GLU A 1 189 ? 18.149 -17.676 -23.832 1.00 91.00 189 GLU A O 1
ATOM 1453 N N . ASN A 1 190 ? 18.505 -15.796 -22.665 1.00 85.50 190 ASN A N 1
ATOM 1454 C CA . ASN A 1 190 ? 19.516 -16.378 -21.778 1.00 85.50 190 ASN A CA 1
ATOM 1455 C C . ASN A 1 190 ? 18.941 -17.480 -20.870 1.00 85.50 190 ASN A C 1
ATOM 1457 O O . ASN A 1 190 ? 19.602 -18.488 -20.629 1.00 85.50 190 ASN A O 1
ATOM 1461 N N . GLU A 1 191 ? 17.713 -17.314 -20.370 1.00 85.31 191 GLU A N 1
ATOM 1462 C CA . GLU A 1 191 ? 17.021 -18.346 -19.587 1.00 85.31 191 GLU A CA 1
ATOM 1463 C C . GLU A 1 191 ? 16.633 -19.560 -20.441 1.00 85.31 191 GLU A C 1
ATOM 1465 O O . GLU A 1 191 ? 16.765 -20.693 -19.978 1.00 85.31 191 GLU A O 1
ATOM 1470 N N . ALA A 1 192 ? 16.198 -19.345 -21.687 1.00 83.81 192 ALA A N 1
ATOM 1471 C CA . ALA A 1 192 ? 15.895 -20.418 -22.629 1.00 83.81 192 ALA A CA 1
ATOM 1472 C C . ALA A 1 192 ? 17.160 -21.203 -23.013 1.00 83.81 192 ALA A C 1
ATOM 1474 O O . ALA A 1 192 ? 17.164 -22.430 -22.923 1.00 83.81 192 ALA A O 1
ATOM 1475 N N . ALA A 1 193 ? 18.259 -20.508 -23.322 1.00 81.50 193 ALA A N 1
ATOM 1476 C CA . ALA A 1 193 ? 19.552 -21.130 -23.605 1.00 81.50 193 ALA A CA 1
ATOM 1477 C C . ALA A 1 193 ? 20.082 -21.931 -22.399 1.00 81.50 193 ALA A C 1
ATOM 1479 O O . ALA A 1 193 ? 20.569 -23.049 -22.556 1.00 81.50 193 ALA A O 1
ATOM 1480 N N . ALA A 1 194 ? 19.919 -21.413 -21.176 1.00 79.69 194 ALA A N 1
ATOM 1481 C CA . ALA A 1 194 ? 20.287 -22.130 -19.954 1.00 79.69 194 ALA A CA 1
ATOM 1482 C C . ALA A 1 194 ? 19.387 -23.347 -19.659 1.00 79.69 194 ALA A C 1
ATOM 1484 O O . ALA A 1 194 ? 19.802 -24.260 -18.946 1.00 79.69 194 ALA A O 1
ATOM 1485 N N . ALA A 1 195 ? 18.152 -23.368 -20.169 1.00 75.38 195 ALA A N 1
ATOM 1486 C CA . ALA A 1 195 ? 17.231 -24.489 -20.002 1.00 75.38 195 ALA A CA 1
ATOM 1487 C C . ALA A 1 195 ? 17.515 -25.642 -20.982 1.00 75.38 195 ALA A C 1
ATOM 1489 O O . ALA A 1 195 ? 17.326 -26.804 -20.614 1.00 75.38 195 ALA A O 1
ATOM 1490 N N . GLU A 1 196 ? 17.995 -25.346 -22.193 1.00 75.06 196 GLU A N 1
ATOM 1491 C CA . GLU A 1 196 ? 18.346 -26.361 -23.200 1.00 75.06 196 GLU A CA 1
ATOM 1492 C C . GLU A 1 196 ? 19.611 -27.161 -22.831 1.00 75.06 196 GLU A C 1
ATOM 1494 O O . GLU A 1 196 ? 19.700 -28.352 -23.143 1.00 75.06 196 GLU A O 1
ATOM 1499 N N . ASP A 1 197 ? 20.520 -26.574 -22.045 1.00 60.72 197 ASP A N 1
ATOM 1500 C CA . ASP A 1 197 ? 21.761 -27.216 -21.573 1.00 60.72 197 ASP A CA 1
ATOM 1501 C C . ASP A 1 197 ? 21.542 -28.238 -20.421 1.00 60.72 197 ASP A C 1
ATOM 1503 O O . ASP A 1 197 ? 22.468 -28.895 -19.950 1.00 60.72 197 ASP A O 1
ATOM 1507 N N . ILE A 1 198 ? 20.296 -28.431 -19.951 1.00 57.91 198 ILE A N 1
ATOM 1508 C CA . ILE A 1 198 ? 19.938 -29.368 -18.857 1.00 57.91 198 ILE A CA 1
ATOM 1509 C C . ILE A 1 198 ? 19.071 -30.535 -19.373 1.00 57.91 198 ILE A C 1
ATOM 1511 O O . ILE A 1 198 ? 18.168 -31.032 -18.694 1.00 57.91 198 ILE A O 1
ATOM 1515 N N . THR A 1 199 ? 19.348 -31.036 -20.576 1.00 45.78 199 THR A N 1
ATOM 1516 C CA . THR A 1 199 ? 18.687 -32.219 -21.161 1.00 45.78 199 THR A CA 1
ATOM 1517 C C . THR A 1 199 ? 19.345 -33.549 -20.750 1.00 45.78 199 THR A C 1
ATOM 1519 O O . THR A 1 199 ? 19.532 -34.454 -21.557 1.00 45.78 199 THR A O 1
ATOM 1522 N N . ALA A 1 200 ? 19.635 -33.726 -19.453 1.00 47.66 200 ALA A N 1
ATOM 1523 C CA . ALA A 1 200 ? 19.923 -35.043 -18.869 1.00 47.66 200 ALA A CA 1
ATOM 1524 C C . ALA A 1 200 ? 18.709 -35.551 -18.055 1.00 47.66 200 ALA A C 1
ATOM 1526 O O . ALA A 1 200 ? 18.175 -34.819 -17.212 1.00 47.66 200 ALA A O 1
ATOM 1527 N N . PRO A 1 201 ? 18.241 -36.799 -18.265 1.00 45.94 201 PRO A N 1
ATOM 1528 C CA . PRO A 1 201 ? 16.977 -37.278 -17.713 1.00 45.94 201 PRO A CA 1
ATOM 1529 C C . PRO A 1 201 ? 17.056 -37.465 -16.191 1.00 45.94 201 PRO A C 1
ATOM 1531 O O . PRO A 1 201 ? 17.814 -38.285 -15.673 1.00 45.94 201 PRO A O 1
ATOM 1534 N N . LYS A 1 202 ? 16.226 -36.725 -15.445 1.00 46.91 202 LYS A N 1
ATOM 1535 C CA . LYS A 1 202 ? 16.057 -36.914 -13.994 1.00 46.91 202 LYS A CA 1
ATOM 1536 C C . LYS A 1 202 ? 15.318 -38.234 -13.714 1.00 46.91 202 LYS A C 1
ATOM 1538 O O . LYS A 1 202 ? 14.192 -38.394 -14.187 1.00 46.91 202 LYS A O 1
ATOM 1543 N N . PRO A 1 203 ? 15.867 -39.152 -12.895 1.00 42.41 203 PRO A N 1
ATOM 1544 C CA . PRO A 1 203 ? 15.192 -40.401 -12.571 1.00 42.41 203 PRO A CA 1
ATOM 1545 C C . PRO A 1 203 ? 13.973 -40.164 -11.669 1.00 42.41 203 PRO A C 1
ATOM 1547 O O . PRO A 1 203 ? 14.016 -39.451 -10.661 1.00 42.41 203 PRO A O 1
ATOM 1550 N N . THR A 1 204 ? 12.871 -40.803 -12.050 1.00 43.97 204 THR A N 1
ATOM 1551 C CA . THR A 1 204 ? 11.578 -40.834 -11.363 1.00 43.97 204 THR A CA 1
ATOM 1552 C C . THR A 1 204 ? 11.693 -41.405 -9.947 1.00 43.97 204 THR A C 1
ATOM 1554 O O . THR A 1 204 ? 12.169 -42.522 -9.743 1.00 43.97 204 THR A O 1
ATOM 1557 N N . LYS A 1 205 ? 11.211 -40.650 -8.953 1.00 45.16 205 LYS A N 1
ATOM 1558 C CA . LYS A 1 205 ? 11.182 -41.045 -7.536 1.00 45.16 205 LYS A CA 1
ATOM 1559 C C . LYS A 1 205 ? 10.123 -42.130 -7.290 1.00 45.16 205 LYS A C 1
ATOM 1561 O O . LYS A 1 205 ? 8.935 -41.824 -7.238 1.00 45.16 205 LYS A O 1
ATOM 1566 N N . ARG A 1 206 ? 10.560 -43.378 -7.082 1.00 39.03 206 ARG A N 1
ATOM 1567 C CA . ARG A 1 206 ? 9.780 -44.432 -6.403 1.00 39.03 206 ARG A CA 1
ATOM 1568 C C . ARG A 1 206 ? 9.991 -44.386 -4.880 1.00 39.03 206 ARG A C 1
ATOM 1570 O O . ARG A 1 206 ? 10.910 -43.746 -4.376 1.00 39.03 206 ARG A O 1
ATOM 1577 N N . SER A 1 207 ? 9.047 -45.016 -4.188 1.00 39.72 207 SER A N 1
ATOM 1578 C CA . SER A 1 207 ? 8.685 -44.974 -2.766 1.00 39.72 207 SER A CA 1
ATOM 1579 C C . SER A 1 207 ? 9.811 -45.023 -1.724 1.00 39.72 207 SER A C 1
ATOM 1581 O O . SER A 1 207 ? 10.791 -45.750 -1.847 1.00 39.72 207 SER A O 1
ATOM 1583 N N . ARG A 1 208 ? 9.578 -44.285 -0.629 1.00 51.06 208 ARG A N 1
ATOM 1584 C CA . ARG A 1 208 ? 10.376 -44.231 0.603 1.00 51.06 208 ARG A CA 1
ATOM 1585 C C . ARG A 1 208 ? 10.403 -45.582 1.332 1.00 51.06 208 ARG A C 1
ATOM 1587 O O . ARG A 1 208 ? 9.378 -46.010 1.849 1.00 51.06 208 ARG A O 1
ATOM 1594 N N . ALA A 1 209 ? 11.597 -46.147 1.484 1.00 43.31 209 ALA A N 1
ATOM 1595 C CA . ALA A 1 209 ? 11.961 -47.031 2.589 1.00 43.31 209 ALA A CA 1
ATOM 1596 C C . ALA A 1 209 ? 13.313 -46.572 3.169 1.00 43.31 209 ALA A C 1
ATOM 1598 O O . ALA A 1 209 ? 14.113 -45.938 2.478 1.00 43.31 209 ALA A O 1
ATOM 1599 N N . ALA A 1 210 ? 13.490 -46.805 4.469 1.00 51.31 210 ALA A N 1
ATOM 1600 C CA . ALA A 1 210 ? 14.494 -46.216 5.354 1.00 51.31 210 ALA A CA 1
ATOM 1601 C C . ALA A 1 210 ? 15.924 -46.159 4.782 1.00 51.31 210 ALA A C 1
ATOM 1603 O O . ALA A 1 210 ? 16.456 -47.145 4.281 1.00 51.31 210 ALA A O 1
ATOM 1604 N N . THR A 1 211 ? 16.569 -44.993 4.895 1.00 37.62 211 THR A N 1
ATOM 1605 C CA . THR A 1 211 ? 17.943 -44.771 4.423 1.00 37.62 211 THR A CA 1
ATOM 1606 C C . THR A 1 211 ? 18.910 -44.731 5.618 1.00 37.62 211 THR A C 1
ATOM 1608 O O . THR A 1 211 ? 18.724 -43.888 6.499 1.00 37.62 211 THR A O 1
ATOM 1611 N N . PRO A 1 212 ? 19.960 -45.577 5.664 1.00 44.06 212 PRO A N 1
ATOM 1612 C CA . PRO A 1 212 ? 21.101 -45.400 6.563 1.00 44.06 212 PRO A CA 1
ATOM 1613 C C . PRO A 1 212 ? 21.872 -44.131 6.175 1.00 44.06 212 PRO A C 1
ATOM 1615 O O . PRO A 1 212 ? 21.837 -43.718 5.013 1.00 44.06 212 PRO A O 1
ATOM 1618 N N . LYS A 1 213 ? 22.586 -43.519 7.133 1.00 53.28 213 LYS A N 1
ATOM 1619 C CA . LYS A 1 213 ? 23.471 -42.356 6.924 1.00 53.28 213 LYS A CA 1
ATOM 1620 C C . LYS A 1 213 ? 24.385 -42.584 5.712 1.00 53.28 213 LYS A C 1
ATOM 1622 O O . LYS A 1 213 ? 25.401 -43.266 5.802 1.00 53.28 213 LYS A O 1
ATOM 1627 N N . ARG A 1 214 ? 24.020 -41.998 4.571 1.00 39.28 214 ARG A N 1
ATOM 1628 C CA . ARG A 1 214 ? 24.800 -42.059 3.336 1.00 39.28 214 ARG A CA 1
ATOM 1629 C C . ARG A 1 214 ? 25.963 -41.075 3.461 1.00 39.28 214 ARG A C 1
ATOM 1631 O O . ARG A 1 214 ? 25.746 -39.866 3.520 1.00 39.28 214 ARG A O 1
ATOM 1638 N N . MET A 1 215 ? 27.188 -41.600 3.522 1.00 46.31 215 MET A N 1
ATOM 1639 C CA . MET A 1 215 ? 28.406 -40.830 3.267 1.00 46.31 215 MET A CA 1
ATOM 1640 C C . MET A 1 215 ? 28.260 -40.118 1.919 1.00 46.31 215 MET A C 1
ATOM 1642 O O . MET A 1 215 ? 27.909 -40.724 0.906 1.00 46.31 215 MET A O 1
ATOM 1646 N N . ASN A 1 216 ? 28.471 -38.807 1.948 1.00 40.97 216 ASN A N 1
ATOM 1647 C CA . ASN A 1 216 ? 28.254 -37.909 0.830 1.00 40.97 216 ASN A CA 1
ATOM 1648 C C . ASN A 1 216 ? 29.348 -38.128 -0.230 1.00 40.97 216 ASN A C 1
ATOM 1650 O O . ASN A 1 216 ? 30.459 -37.623 -0.085 1.00 40.97 216 ASN A O 1
ATOM 1654 N N . LYS A 1 217 ? 29.036 -38.923 -1.261 1.00 46.12 217 LYS A N 1
ATOM 1655 C CA . LYS A 1 217 ? 29.946 -39.279 -2.365 1.00 46.12 217 LYS A CA 1
ATOM 1656 C C . LYS A 1 217 ? 29.957 -38.259 -3.518 1.00 46.12 217 LYS A C 1
ATOM 1658 O O . LYS A 1 217 ? 30.701 -38.450 -4.463 1.00 46.12 217 LYS A O 1
ATOM 1663 N N . ASN A 1 218 ? 29.223 -37.146 -3.407 1.00 40.88 218 ASN A N 1
ATOM 1664 C CA . ASN A 1 218 ? 29.226 -36.056 -4.396 1.00 40.88 218 ASN A CA 1
ATOM 1665 C C . ASN A 1 218 ? 30.076 -34.870 -3.910 1.00 40.88 218 ASN A C 1
ATOM 1667 O O . ASN A 1 218 ? 29.595 -33.740 -3.820 1.00 40.88 218 ASN A O 1
ATOM 1671 N N . ARG A 1 219 ? 31.325 -35.131 -3.503 1.00 45.78 219 ARG A N 1
ATOM 1672 C CA . ARG A 1 219 ? 32.253 -34.084 -3.036 1.00 45.78 219 ARG A CA 1
ATOM 1673 C C . ARG A 1 219 ? 33.189 -33.569 -4.137 1.00 45.78 219 ARG A C 1
ATOM 1675 O O . ARG A 1 219 ? 33.842 -32.555 -3.908 1.00 45.78 219 ARG A O 1
ATOM 1682 N N . GLU A 1 220 ? 33.218 -34.209 -5.304 1.00 42.28 220 GLU A N 1
ATOM 1683 C CA . GLU A 1 220 ? 34.108 -33.826 -6.410 1.00 42.28 220 GLU A CA 1
ATOM 1684 C C . GLU A 1 220 ? 33.496 -32.718 -7.289 1.00 42.28 220 GLU A C 1
ATOM 1686 O O . GLU A 1 220 ? 34.143 -31.695 -7.493 1.00 42.28 220 GLU A O 1
ATOM 1691 N N . ASP A 1 221 ? 32.196 -32.755 -7.598 1.00 41.59 221 ASP A N 1
ATOM 1692 C CA . ASP A 1 221 ? 31.562 -31.718 -8.446 1.00 41.59 221 ASP A CA 1
ATOM 1693 C C . ASP A 1 221 ? 31.234 -30.390 -7.726 1.00 41.59 221 ASP A C 1
ATOM 1695 O O . ASP A 1 221 ? 30.690 -29.455 -8.306 1.00 41.59 221 ASP A O 1
ATOM 1699 N N . SER A 1 222 ? 31.586 -30.257 -6.441 1.00 47.56 222 SER A N 1
ATOM 1700 C CA . SER A 1 222 ? 31.464 -28.995 -5.682 1.00 47.56 222 SER A CA 1
ATOM 1701 C C . SER A 1 222 ? 32.735 -28.128 -5.726 1.00 47.56 222 SER A C 1
ATOM 1703 O O . SER A 1 222 ? 32.843 -27.155 -4.969 1.00 47.56 222 SER A O 1
ATOM 1705 N N . GLN A 1 223 ? 33.728 -28.474 -6.554 1.00 46.41 223 GLN A N 1
ATOM 1706 C CA . GLN A 1 223 ? 34.962 -27.690 -6.703 1.00 46.41 223 GLN A CA 1
ATOM 1707 C C . GLN A 1 223 ? 34.805 -26.444 -7.590 1.00 46.41 223 GLN A C 1
ATOM 1709 O O . GLN A 1 223 ? 35.521 -25.474 -7.354 1.00 46.41 223 GLN A O 1
ATOM 1714 N N . ALA A 1 224 ? 33.818 -26.395 -8.493 1.00 44.09 224 ALA A N 1
ATOM 1715 C CA . ALA A 1 224 ? 33.615 -25.278 -9.430 1.00 44.09 224 ALA A CA 1
ATOM 1716 C C . ALA A 1 224 ? 33.193 -23.938 -8.778 1.00 44.09 224 ALA A C 1
ATOM 1718 O O . ALA A 1 224 ? 33.147 -22.909 -9.441 1.00 44.09 224 ALA A O 1
ATOM 1719 N N . GLY A 1 225 ? 32.897 -23.921 -7.472 1.00 55.84 225 GLY A N 1
ATOM 1720 C CA . GLY A 1 225 ? 32.528 -22.709 -6.725 1.00 55.84 225 GLY A CA 1
ATOM 1721 C C . GLY A 1 225 ? 33.511 -22.310 -5.622 1.00 55.84 225 GLY A C 1
ATOM 1722 O O . GLY A 1 225 ? 33.209 -21.410 -4.828 1.00 55.84 225 GLY A O 1
ATOM 1723 N N . ARG A 1 226 ? 34.657 -22.995 -5.495 1.00 62.28 226 ARG A N 1
ATOM 1724 C CA . ARG A 1 226 ? 35.651 -22.616 -4.485 1.00 62.28 226 ARG A CA 1
ATOM 1725 C C . ARG A 1 226 ? 36.462 -21.427 -5.003 1.00 62.28 226 ARG A C 1
ATOM 1727 O O . ARG A 1 226 ? 37.023 -21.529 -6.086 1.00 62.28 226 ARG A O 1
ATOM 1734 N N . PRO A 1 227 ? 36.529 -20.313 -4.249 1.00 71.50 227 PRO A N 1
ATOM 1735 C CA . PRO A 1 227 ? 37.379 -19.194 -4.631 1.00 71.50 227 PRO A CA 1
ATOM 1736 C C . PRO A 1 227 ? 38.817 -19.692 -4.785 1.00 71.50 227 PRO A C 1
ATOM 1738 O O . PRO A 1 227 ? 39.275 -20.504 -3.972 1.00 71.50 227 PRO A O 1
ATOM 1741 N N . THR A 1 228 ? 39.504 -19.216 -5.824 1.00 84.38 228 THR A N 1
ATOM 1742 C CA . THR A 1 228 ? 40.937 -19.466 -6.007 1.00 84.38 228 THR A CA 1
ATOM 1743 C C . THR A 1 228 ? 41.701 -19.000 -4.766 1.00 84.38 228 THR A C 1
ATOM 1745 O O . THR A 1 228 ? 41.200 -18.200 -3.967 1.00 84.38 228 THR A O 1
ATOM 1748 N N . LYS A 1 229 ? 42.915 -19.525 -4.563 1.00 86.94 229 LYS A N 1
ATOM 1749 C CA . LYS A 1 229 ? 43.759 -19.141 -3.421 1.00 86.94 229 LYS A CA 1
ATOM 1750 C C . LYS A 1 229 ? 43.959 -17.619 -3.372 1.00 86.94 229 LYS A C 1
ATOM 1752 O O . LYS A 1 229 ? 43.756 -17.027 -2.318 1.00 86.94 229 LYS A O 1
ATOM 1757 N N . GLU A 1 230 ? 44.218 -17.016 -4.528 1.00 84.81 230 GLU A N 1
ATOM 1758 C CA . GLU A 1 230 ? 44.348 -15.567 -4.730 1.00 84.81 230 GLU A CA 1
ATOM 1759 C C . GLU A 1 230 ? 43.067 -14.815 -4.364 1.00 84.81 230 GLU A C 1
ATOM 1761 O O . GLU A 1 230 ? 43.095 -13.826 -3.642 1.00 84.81 230 GLU A O 1
ATOM 1766 N N . MET A 1 231 ? 41.905 -15.319 -4.784 1.00 83.25 231 MET A N 1
ATOM 1767 C CA . MET A 1 231 ? 40.632 -14.680 -4.464 1.00 83.25 231 MET A CA 1
ATOM 1768 C C . MET A 1 231 ? 40.318 -14.763 -2.966 1.00 83.25 231 MET A C 1
ATOM 1770 O O . MET A 1 231 ? 39.730 -13.845 -2.397 1.00 83.25 231 MET A O 1
ATOM 1774 N N . LYS A 1 232 ? 40.710 -15.857 -2.302 1.00 86.25 232 LYS A N 1
ATOM 1775 C CA . LYS A 1 232 ? 40.581 -15.991 -0.848 1.00 86.25 232 LYS A CA 1
ATOM 1776 C C . LYS A 1 232 ? 41.473 -14.981 -0.121 1.00 86.25 232 LYS A C 1
ATOM 1778 O O . LYS A 1 232 ? 40.980 -14.324 0.788 1.00 86.25 232 LYS A O 1
ATOM 1783 N N . GLU A 1 233 ? 42.723 -14.845 -0.548 1.00 89.88 233 GLU A N 1
ATOM 1784 C CA . GLU A 1 233 ? 43.672 -13.862 -0.019 1.00 89.88 233 GLU A CA 1
ATOM 1785 C C . GLU A 1 233 ? 43.164 -12.429 -0.216 1.00 89.88 233 GLU A C 1
ATOM 1787 O O . GLU A 1 233 ? 43.089 -11.668 0.745 1.00 89.88 233 GLU A O 1
ATOM 1792 N N . PHE A 1 234 ? 42.652 -12.109 -1.407 1.00 89.25 234 PHE A N 1
ATOM 1793 C CA . PHE A 1 234 ? 41.986 -10.838 -1.689 1.00 89.25 234 PHE A CA 1
ATOM 1794 C C . PHE A 1 234 ? 40.837 -10.542 -0.714 1.00 89.25 234 PHE A C 1
ATOM 1796 O O . PHE A 1 234 ? 40.745 -9.440 -0.166 1.00 89.25 234 PHE A O 1
ATOM 1803 N N . PHE A 1 235 ? 39.961 -11.523 -0.465 1.00 87.38 235 PHE A N 1
ATOM 1804 C CA . PHE A 1 235 ? 38.863 -11.350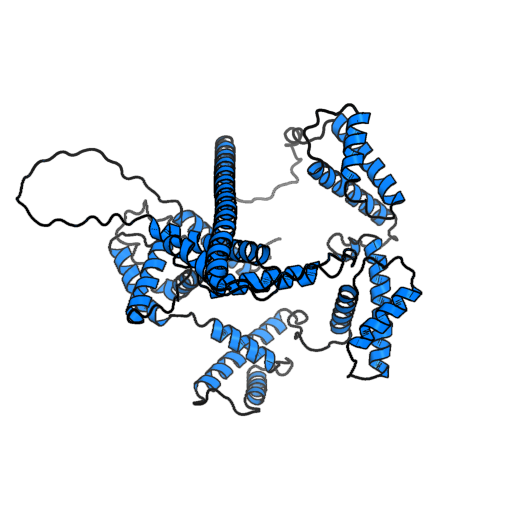 0.485 1.00 87.38 235 PHE A CA 1
ATOM 1805 C C . PHE A 1 235 ? 39.354 -11.157 1.920 1.00 87.38 235 PHE A C 1
ATOM 1807 O O . PHE A 1 235 ? 38.739 -10.386 2.652 1.00 87.38 235 PHE A O 1
ATOM 1814 N N . ASP A 1 236 ? 40.409 -11.865 2.320 1.00 87.50 236 ASP A N 1
ATOM 1815 C CA . ASP A 1 236 ? 40.965 -11.787 3.670 1.00 87.50 236 ASP A CA 1
ATOM 1816 C C . ASP A 1 236 ? 41.613 -10.400 3.904 1.00 87.50 236 ASP A C 1
ATOM 1818 O O . ASP A 1 236 ? 41.378 -9.785 4.945 1.00 87.50 236 ASP A O 1
ATOM 1822 N N . VAL A 1 237 ? 42.319 -9.840 2.910 1.00 91.50 237 VAL A N 1
ATOM 1823 C CA . VAL A 1 237 ? 42.891 -8.476 2.974 1.00 91.50 237 VAL A CA 1
ATOM 1824 C C . VAL A 1 237 ? 41.800 -7.398 2.966 1.00 91.50 237 VAL A C 1
ATOM 1826 O O . VAL A 1 237 ? 41.851 -6.466 3.771 1.00 91.50 237 VAL A O 1
ATOM 1829 N N . CYS A 1 238 ? 40.779 -7.528 2.110 1.00 89.31 238 CYS A N 1
ATOM 1830 C CA . CYS A 1 238 ? 39.628 -6.617 2.115 1.00 89.31 238 CYS A CA 1
ATOM 1831 C C . CYS A 1 238 ? 38.890 -6.631 3.460 1.00 89.31 238 CYS A C 1
ATOM 1833 O O . CYS A 1 238 ? 38.518 -5.575 3.962 1.00 89.31 238 CYS A O 1
ATOM 1835 N N . GLU A 1 239 ? 38.681 -7.816 4.047 1.00 87.81 239 GLU A N 1
ATOM 1836 C CA . GLU A 1 239 ? 38.035 -7.975 5.355 1.00 87.81 239 GLU A CA 1
ATOM 1837 C C . GLU A 1 239 ? 38.859 -7.309 6.468 1.00 87.81 239 GLU A C 1
ATOM 1839 O O . GLU A 1 239 ? 38.291 -6.571 7.267 1.00 87.81 239 GLU A O 1
ATOM 1844 N N . MET A 1 240 ? 40.188 -7.466 6.478 1.00 89.94 240 MET A N 1
ATOM 1845 C CA . MET A 1 240 ? 41.045 -6.793 7.465 1.00 89.94 240 MET A CA 1
ATOM 1846 C C . MET A 1 240 ? 41.027 -5.265 7.344 1.00 89.94 240 MET A C 1
ATOM 1848 O O . MET A 1 240 ? 40.900 -4.570 8.352 1.00 89.94 240 MET A O 1
ATOM 1852 N N . LYS A 1 241 ? 41.141 -4.719 6.126 1.00 92.62 241 LYS A N 1
ATOM 1853 C CA . LYS A 1 241 ? 41.091 -3.260 5.922 1.00 92.62 241 LYS A CA 1
ATOM 1854 C C . LYS A 1 241 ? 39.734 -2.683 6.308 1.00 92.62 241 LYS A C 1
ATOM 1856 O O . LYS A 1 241 ? 39.671 -1.646 6.954 1.00 92.62 241 LYS A O 1
ATOM 1861 N N . TYR A 1 242 ? 38.660 -3.389 5.967 1.00 87.44 242 TYR A N 1
ATOM 1862 C CA . TYR A 1 242 ? 37.301 -3.036 6.364 1.00 87.44 242 TYR A CA 1
ATOM 1863 C C . TYR A 1 242 ? 37.119 -2.964 7.877 1.00 87.44 242 TYR A C 1
ATOM 1865 O O . TYR A 1 242 ? 36.504 -2.026 8.373 1.00 87.44 242 TYR A O 1
ATOM 1873 N N . GLU A 1 243 ? 37.655 -3.940 8.609 1.00 85.94 243 GLU A N 1
ATOM 1874 C CA . GLU A 1 243 ? 37.605 -3.952 10.072 1.00 85.94 243 GLU A CA 1
ATOM 1875 C C . GLU A 1 243 ? 38.339 -2.755 10.671 1.00 85.94 243 GLU A C 1
ATOM 1877 O O . GLU A 1 243 ? 37.754 -2.032 11.475 1.00 85.94 243 GLU A O 1
ATOM 1882 N N . LYS A 1 244 ? 39.569 -2.498 10.215 1.00 90.50 244 LYS A N 1
ATOM 1883 C CA . LYS A 1 244 ? 40.386 -1.373 10.684 1.00 90.50 244 LYS A CA 1
ATOM 1884 C C . LYS A 1 244 ? 39.711 -0.020 10.431 1.00 90.50 244 LYS A C 1
ATOM 1886 O O . LYS A 1 244 ? 39.715 0.860 11.289 1.00 90.50 244 LYS A O 1
ATOM 1891 N N . GLU A 1 245 ? 39.110 0.146 9.258 1.00 90.00 245 GLU A N 1
ATOM 1892 C CA . GLU A 1 245 ? 38.404 1.376 8.898 1.00 90.00 245 GLU A CA 1
ATOM 1893 C C . GLU A 1 245 ? 37.097 1.525 9.696 1.00 90.00 245 GLU A C 1
ATOM 1895 O O . GLU A 1 245 ? 36.850 2.599 10.237 1.00 90.00 245 GLU A O 1
ATOM 1900 N N . ARG A 1 246 ? 36.293 0.461 9.885 1.00 83.75 246 ARG A N 1
ATOM 1901 C CA . ARG A 1 246 ? 35.109 0.522 10.775 1.00 83.75 246 ARG A CA 1
ATOM 1902 C C . ARG A 1 246 ? 35.481 0.892 12.211 1.00 83.75 246 ARG A C 1
ATOM 1904 O O . ARG A 1 246 ? 34.741 1.639 12.842 1.00 83.75 246 ARG A O 1
ATOM 1911 N N . GLU A 1 247 ? 36.589 0.365 12.734 1.00 81.81 247 GLU A N 1
ATOM 1912 C CA . GLU A 1 247 ? 37.090 0.728 14.067 1.00 81.81 247 GLU A CA 1
ATOM 1913 C C . GLU A 1 247 ? 37.461 2.214 14.139 1.00 81.81 247 GLU A C 1
ATOM 1915 O O . GLU A 1 247 ? 37.163 2.870 15.133 1.00 81.81 247 GLU A O 1
ATOM 1920 N N . THR A 1 248 ? 38.030 2.759 13.062 1.00 84.44 248 THR A N 1
ATOM 1921 C CA . THR A 1 248 ? 38.409 4.177 12.971 1.00 84.44 248 THR A CA 1
ATOM 1922 C C . THR A 1 248 ? 37.185 5.101 12.902 1.00 84.44 248 THR A C 1
ATOM 1924 O O . THR A 1 248 ? 37.184 6.154 13.532 1.00 84.44 248 THR A O 1
ATOM 1927 N N . TYR A 1 249 ? 36.126 4.703 12.187 1.00 78.75 249 TYR A N 1
ATOM 1928 C CA . TYR A 1 249 ? 34.893 5.494 12.031 1.00 78.75 249 TYR A CA 1
ATOM 1929 C C . TYR A 1 249 ? 33.814 5.217 13.093 1.00 78.75 249 TYR A C 1
ATOM 1931 O O . TYR A 1 249 ? 32.706 5.737 12.992 1.00 78.75 249 TYR A O 1
ATOM 1939 N N . GLY A 1 250 ? 34.107 4.411 14.118 1.00 73.38 250 GLY A N 1
ATOM 1940 C CA . GLY A 1 250 ? 33.169 4.151 15.216 1.00 73.38 250 GLY A CA 1
ATOM 1941 C C . GLY A 1 250 ? 31.964 3.287 14.833 1.00 73.38 250 GLY A C 1
ATOM 1942 O O . GLY A 1 250 ? 30.942 3.323 15.514 1.00 73.38 250 GLY A O 1
ATOM 1943 N N . GLY A 1 251 ? 32.070 2.500 13.760 1.00 77.12 251 GLY A N 1
ATOM 1944 C CA . GLY A 1 251 ? 30.952 1.728 13.240 1.00 77.12 251 GLY A CA 1
ATOM 1945 C C . GLY A 1 251 ? 30.858 1.835 11.734 1.00 77.12 251 GLY A C 1
ATOM 1946 O O . GLY A 1 251 ? 31.517 1.090 11.015 1.00 77.12 251 GLY A O 1
ATOM 1947 N N . ASP A 1 252 ? 29.997 2.701 11.226 1.00 77.38 252 ASP A N 1
ATOM 1948 C CA . ASP A 1 252 ? 29.688 2.731 9.802 1.00 77.38 252 ASP A CA 1
ATOM 1949 C C . ASP A 1 252 ? 30.761 3.419 8.957 1.00 77.38 252 ASP A C 1
ATOM 1951 O O . ASP A 1 252 ? 31.328 4.446 9.313 1.00 77.38 252 ASP A O 1
ATOM 1955 N N . LEU A 1 253 ? 31.045 2.814 7.803 1.00 81.56 253 LEU A N 1
ATOM 1956 C CA . LEU A 1 253 ? 31.970 3.381 6.831 1.00 81.56 253 LEU A CA 1
ATOM 1957 C C . LEU A 1 253 ? 31.281 4.490 6.028 1.00 81.56 253 LEU A C 1
ATOM 1959 O O . LEU A 1 253 ? 30.141 4.293 5.594 1.00 81.56 253 LEU A O 1
ATOM 1963 N N . PRO A 1 254 ? 31.982 5.600 5.739 1.00 85.06 254 PRO A N 1
ATOM 1964 C CA . PRO A 1 254 ? 31.505 6.616 4.811 1.00 85.06 254 PRO A CA 1
ATOM 1965 C C . PRO A 1 254 ? 31.159 6.042 3.428 1.00 85.06 254 PRO A C 1
ATOM 1967 O O . PRO A 1 254 ? 31.748 5.056 2.967 1.00 85.06 254 PRO A O 1
ATOM 1970 N N . ILE A 1 255 ? 30.213 6.687 2.739 1.00 81.56 255 ILE A N 1
ATOM 1971 C CA . ILE A 1 255 ? 29.828 6.330 1.366 1.00 81.56 255 ILE A CA 1
ATOM 1972 C C . ILE A 1 255 ? 31.072 6.403 0.465 1.00 81.56 255 ILE A C 1
ATOM 1974 O O . ILE A 1 255 ? 31.815 7.378 0.506 1.00 81.56 255 ILE A O 1
ATOM 1978 N N . GLY A 1 256 ? 31.311 5.357 -0.332 1.00 85.38 256 GLY A N 1
ATOM 1979 C CA . GLY A 1 256 ? 32.474 5.252 -1.226 1.00 85.38 256 GLY A CA 1
ATOM 1980 C C . GLY A 1 256 ? 33.741 4.669 -0.584 1.00 85.38 256 GLY A C 1
ATOM 1981 O O . GLY A 1 256 ? 34.589 4.138 -1.298 1.00 85.38 256 GLY A O 1
ATOM 1982 N N . GLN A 1 257 ? 33.855 4.631 0.751 1.00 88.12 257 GLN A N 1
ATOM 1983 C CA . GLN A 1 257 ? 35.059 4.111 1.424 1.00 88.12 257 GLN A CA 1
ATOM 1984 C C . GLN A 1 257 ? 35.284 2.614 1.156 1.00 88.12 257 GLN A C 1
ATOM 1986 O O . GLN A 1 257 ? 36.417 2.148 1.050 1.00 88.12 257 GLN A O 1
ATOM 1991 N N . TRP A 1 258 ? 34.205 1.849 0.969 1.00 87.06 258 TRP A N 1
ATOM 1992 C CA . TRP A 1 258 ? 34.292 0.444 0.559 1.00 87.06 258 TRP A CA 1
ATOM 1993 C C . TRP A 1 258 ? 34.943 0.264 -0.819 1.00 87.06 258 TRP A C 1
ATOM 1995 O O . TRP A 1 258 ? 35.743 -0.649 -1.016 1.00 87.06 258 TRP A O 1
ATOM 2005 N N . GLU A 1 259 ? 34.613 1.133 -1.772 1.00 89.25 259 GLU A N 1
ATOM 2006 C CA . GLU A 1 259 ? 35.167 1.081 -3.127 1.00 89.25 259 GLU A CA 1
ATOM 2007 C C . GLU A 1 259 ? 36.654 1.423 -3.110 1.00 89.25 259 GLU A C 1
ATOM 2009 O O . GLU A 1 259 ? 37.439 0.756 -3.781 1.00 89.25 259 GLU A O 1
ATOM 2014 N N . ILE A 1 260 ? 37.051 2.378 -2.263 1.00 91.19 260 ILE A N 1
ATOM 2015 C CA . ILE A 1 260 ? 38.456 2.707 -2.009 1.00 91.19 260 ILE A CA 1
ATOM 2016 C C . ILE A 1 260 ? 39.191 1.481 -1.453 1.00 91.19 260 ILE A C 1
ATOM 2018 O O . ILE A 1 260 ? 40.205 1.083 -2.017 1.00 91.19 260 ILE A O 1
ATOM 2022 N N . ILE A 1 261 ? 38.661 0.816 -0.417 1.00 91.75 261 ILE A N 1
ATOM 2023 C CA . ILE A 1 261 ? 39.273 -0.400 0.155 1.00 91.75 261 ILE A CA 1
ATOM 2024 C C . ILE A 1 261 ? 39.463 -1.479 -0.918 1.00 91.75 261 ILE A C 1
ATOM 2026 O O . ILE A 1 261 ? 40.542 -2.062 -1.029 1.00 91.75 261 ILE A O 1
ATOM 2030 N N . VAL A 1 262 ? 38.429 -1.737 -1.722 1.00 89.31 262 VAL A N 1
ATOM 2031 C CA . VAL A 1 262 ? 38.465 -2.746 -2.788 1.00 89.31 262 VAL A CA 1
ATOM 2032 C C . VAL A 1 262 ? 39.498 -2.390 -3.856 1.00 89.31 262 VAL A C 1
ATOM 2034 O O . VAL A 1 262 ? 40.290 -3.253 -4.229 1.00 89.31 262 VAL A O 1
ATOM 2037 N N . ASN A 1 263 ? 39.517 -1.146 -4.335 1.00 88.88 263 ASN A N 1
ATOM 2038 C CA . ASN A 1 263 ? 40.421 -0.711 -5.400 1.00 88.88 263 ASN A CA 1
ATOM 2039 C C . ASN A 1 263 ? 41.880 -0.702 -4.936 1.00 88.88 263 ASN A C 1
ATOM 2041 O O . ASN A 1 263 ? 42.740 -1.236 -5.635 1.00 88.88 263 ASN A O 1
ATOM 2045 N N . THR A 1 264 ? 42.150 -0.203 -3.729 1.00 93.06 264 THR A N 1
ATOM 2046 C CA . THR A 1 264 ? 43.492 -0.226 -3.138 1.00 93.06 264 THR A CA 1
ATOM 2047 C C . THR A 1 264 ? 43.972 -1.663 -2.932 1.00 93.06 264 THR A C 1
ATOM 2049 O O . THR A 1 264 ? 45.114 -1.981 -3.244 1.00 93.06 264 THR A O 1
ATOM 2052 N N . THR A 1 265 ? 43.106 -2.577 -2.478 1.00 92.69 265 THR A N 1
ATOM 2053 C CA . THR A 1 265 ? 43.473 -3.998 -2.343 1.00 92.69 265 THR A CA 1
ATOM 2054 C C . THR A 1 265 ? 43.650 -4.697 -3.696 1.00 92.69 265 THR A C 1
ATOM 2056 O O . THR A 1 265 ? 44.516 -5.561 -3.814 1.00 92.69 265 THR A O 1
ATOM 2059 N N . LYS A 1 266 ? 42.890 -4.327 -4.741 1.00 90.19 266 LYS A N 1
ATOM 2060 C CA . LYS A 1 266 ? 43.135 -4.823 -6.110 1.00 90.19 266 LYS A CA 1
ATOM 2061 C C . LYS A 1 266 ? 44.512 -4.385 -6.605 1.00 90.19 266 LYS A C 1
ATOM 2063 O O . LYS A 1 266 ? 45.231 -5.205 -7.163 1.00 90.19 266 LYS A O 1
ATOM 2068 N N . GLN A 1 267 ? 44.877 -3.126 -6.364 1.00 92.62 267 GLN A N 1
ATOM 2069 C CA . GLN A 1 267 ? 46.170 -2.569 -6.754 1.00 92.62 267 GLN A CA 1
ATOM 2070 C C . GLN A 1 267 ? 47.337 -3.216 -5.997 1.00 92.62 267 GLN A C 1
ATOM 2072 O O . GLN A 1 267 ? 48.326 -3.588 -6.617 1.00 92.62 267 GLN A O 1
ATOM 2077 N N . GLU A 1 268 ? 47.216 -3.412 -4.683 1.00 93.25 268 GLU A N 1
ATOM 2078 C CA . GLU A 1 268 ? 48.261 -4.050 -3.867 1.00 93.25 268 GLU A CA 1
ATOM 2079 C C . GLU A 1 268 ? 48.514 -5.515 -4.238 1.00 93.25 268 GLU A C 1
ATOM 2081 O O . GLU A 1 268 ? 49.650 -5.976 -4.170 1.00 93.25 268 GLU A O 1
ATOM 2086 N N . LEU A 1 269 ? 47.468 -6.246 -4.632 1.00 92.50 269 LEU A N 1
ATOM 2087 C CA . LEU A 1 269 ? 47.570 -7.661 -5.000 1.00 92.50 269 LEU A CA 1
ATOM 2088 C C . LEU A 1 269 ? 47.788 -7.884 -6.505 1.00 92.50 269 LEU A C 1
ATOM 2090 O O . LEU A 1 269 ? 47.839 -9.031 -6.941 1.00 92.50 269 LEU A O 1
ATOM 2094 N N . GLY A 1 270 ? 47.892 -6.818 -7.307 1.00 91.69 270 GLY A N 1
ATOM 2095 C CA . GLY A 1 270 ? 48.042 -6.913 -8.764 1.00 91.69 270 GLY A CA 1
ATOM 2096 C C . GLY A 1 270 ? 46.828 -7.523 -9.482 1.00 91.69 270 GLY A C 1
ATOM 2097 O O . GLY A 1 270 ? 46.958 -8.043 -10.585 1.00 91.69 270 GLY A O 1
ATOM 2098 N N . LEU A 1 271 ? 45.639 -7.470 -8.874 1.00 89.44 271 LEU A N 1
ATOM 2099 C CA . LEU A 1 271 ? 44.399 -8.089 -9.365 1.00 89.44 271 LEU A CA 1
ATOM 2100 C C . LEU A 1 271 ? 43.531 -7.089 -10.145 1.00 89.44 271 LEU A C 1
ATOM 2102 O O . LEU A 1 271 ? 42.333 -6.936 -9.876 1.00 89.44 271 LEU A O 1
ATOM 2106 N N . HIS A 1 272 ? 44.137 -6.384 -11.100 1.00 80.88 272 HIS A N 1
ATOM 2107 C CA . HIS A 1 272 ? 43.454 -5.363 -11.902 1.00 80.88 272 HIS A CA 1
ATOM 2108 C C . HIS A 1 272 ? 42.347 -5.950 -12.793 1.00 80.88 272 HIS A C 1
ATOM 2110 O O . HIS A 1 272 ? 41.295 -5.329 -12.939 1.00 80.88 272 HIS A O 1
ATOM 2116 N N . ASP A 1 273 ? 42.525 -7.186 -13.268 1.00 79.50 273 ASP A N 1
ATOM 2117 C CA . ASP A 1 273 ? 41.621 -7.852 -14.218 1.00 79.50 273 ASP A CA 1
ATOM 2118 C C . ASP A 1 273 ? 40.442 -8.585 -13.550 1.00 79.50 273 ASP A C 1
ATOM 2120 O O . ASP A 1 273 ? 39.663 -9.284 -14.198 1.00 79.50 273 ASP A O 1
ATOM 2124 N N . LEU A 1 274 ? 40.276 -8.455 -12.229 1.00 81.00 274 LEU A N 1
ATOM 2125 C CA . LEU A 1 274 ? 39.186 -9.116 -11.517 1.00 81.00 274 LEU A CA 1
ATOM 2126 C C . LEU A 1 274 ? 37.841 -8.422 -11.825 1.00 81.00 274 LEU A C 1
ATOM 2128 O O . LEU A 1 274 ? 37.479 -7.445 -11.158 1.00 81.00 274 LEU A O 1
ATOM 2132 N N . GLU A 1 275 ? 37.065 -8.979 -12.768 1.00 75.25 275 GLU A N 1
ATOM 2133 C CA . GLU A 1 275 ? 35.749 -8.497 -13.263 1.00 75.25 275 GLU A CA 1
ATOM 2134 C C . GLU A 1 275 ? 34.618 -8.433 -12.212 1.00 75.25 275 GLU A C 1
ATOM 2136 O O . GLU A 1 275 ? 33.456 -8.134 -12.500 1.00 75.25 275 GLU A O 1
ATOM 2141 N N . MET A 1 276 ? 34.913 -8.721 -10.949 1.00 75.38 276 MET A N 1
ATOM 2142 C CA . MET A 1 276 ? 33.905 -8.695 -9.904 1.00 75.38 276 MET A CA 1
ATOM 2143 C C . MET A 1 276 ? 33.608 -7.255 -9.462 1.00 75.38 276 MET A C 1
ATOM 2145 O O . MET A 1 276 ? 34.483 -6.525 -8.987 1.00 75.38 276 MET A O 1
ATOM 2149 N N . THR A 1 277 ? 32.333 -6.884 -9.573 1.00 76.31 277 THR A N 1
ATOM 2150 C CA . THR A 1 277 ? 31.767 -5.607 -9.113 1.00 76.31 277 THR A CA 1
ATOM 2151 C C . THR A 1 277 ? 31.970 -5.400 -7.607 1.00 76.31 277 THR A C 1
ATOM 2153 O O . THR A 1 277 ? 31.821 -6.354 -6.832 1.00 76.31 277 THR A O 1
ATOM 2156 N N . ALA A 1 278 ? 32.195 -4.153 -7.180 1.00 73.56 278 ALA A N 1
ATOM 2157 C CA . ALA A 1 278 ? 32.358 -3.779 -5.770 1.00 73.56 278 ALA A CA 1
ATOM 2158 C C . ALA A 1 278 ? 31.172 -4.202 -4.876 1.00 73.56 278 ALA A C 1
ATOM 2160 O O . ALA A 1 278 ? 31.378 -4.561 -3.717 1.00 73.56 278 ALA A O 1
ATOM 2161 N N . GLU A 1 279 ? 29.949 -4.255 -5.418 1.00 72.00 279 GLU A N 1
ATOM 2162 C CA . GLU A 1 279 ? 28.738 -4.688 -4.703 1.00 72.00 279 GLU A CA 1
ATOM 2163 C C . GLU A 1 279 ? 28.772 -6.170 -4.298 1.00 72.00 279 GLU A C 1
ATOM 2165 O O . GLU A 1 279 ? 28.574 -6.510 -3.131 1.00 72.00 279 GLU A O 1
ATOM 2170 N N . LYS A 1 280 ? 29.083 -7.073 -5.241 1.00 77.69 280 LYS A N 1
ATOM 2171 C CA . LYS A 1 280 ? 29.220 -8.519 -4.962 1.00 77.69 280 LYS A CA 1
ATOM 2172 C C . LYS A 1 280 ? 30.337 -8.797 -3.953 1.00 77.69 280 LYS A C 1
ATOM 2174 O O . LYS A 1 280 ? 30.216 -9.698 -3.117 1.00 77.69 280 LYS A O 1
ATOM 2179 N N . LEU A 1 281 ? 31.411 -8.008 -4.017 1.00 76.19 281 LEU A N 1
ATOM 2180 C CA . LEU A 1 281 ? 32.493 -8.022 -3.036 1.00 76.19 281 LEU A CA 1
ATOM 2181 C C . LEU A 1 281 ? 32.012 -7.565 -1.658 1.00 76.19 281 LEU A C 1
ATOM 2183 O O . LEU A 1 281 ? 32.263 -8.259 -0.670 1.00 76.19 281 LEU A O 1
ATOM 2187 N N . SER A 1 282 ? 31.261 -6.461 -1.614 1.00 74.44 282 SER A N 1
ATOM 2188 C CA . SER A 1 282 ? 30.664 -5.910 -0.395 1.00 74.44 282 SER A CA 1
ATOM 2189 C C . SER A 1 282 ? 29.803 -6.945 0.309 1.00 74.44 282 SER A C 1
ATOM 2191 O O . SER A 1 282 ? 30.017 -7.243 1.482 1.00 74.44 282 SER A O 1
ATOM 2193 N N . GLU A 1 283 ? 28.884 -7.586 -0.416 1.00 76.62 283 GLU A N 1
ATOM 2194 C CA . GLU A 1 283 ? 27.971 -8.557 0.181 1.00 76.62 283 GLU A CA 1
ATOM 2195 C C . GLU A 1 283 ? 28.724 -9.753 0.787 1.00 76.62 283 GLU A C 1
ATOM 2197 O O . GLU A 1 283 ? 28.383 -10.246 1.870 1.00 76.62 283 GLU A O 1
ATOM 2202 N N . ARG A 1 284 ? 29.783 -10.216 0.111 1.00 78.81 284 ARG A N 1
ATOM 2203 C CA . ARG A 1 284 ? 30.573 -11.369 0.549 1.00 78.81 284 ARG A CA 1
ATOM 2204 C C . ARG A 1 284 ? 31.449 -11.033 1.754 1.00 78.81 284 ARG A C 1
ATOM 2206 O O . ARG A 1 284 ? 31.434 -11.807 2.713 1.00 78.81 284 ARG A O 1
ATOM 2213 N N . CYS A 1 285 ? 32.129 -9.888 1.755 1.00 75.88 285 CYS A N 1
ATOM 2214 C CA . CYS A 1 285 ? 32.899 -9.408 2.906 1.00 75.88 285 CYS A CA 1
ATOM 2215 C C . CYS A 1 285 ? 31.991 -9.108 4.106 1.00 75.88 285 CYS A C 1
ATOM 2217 O O . CYS A 1 285 ? 32.239 -9.624 5.193 1.00 75.88 285 CYS A O 1
ATOM 2219 N N . MET A 1 286 ? 30.854 -8.435 3.902 1.00 73.12 286 MET A N 1
ATOM 2220 C CA . MET A 1 286 ? 29.845 -8.197 4.945 1.00 73.12 286 MET A CA 1
ATOM 2221 C C . MET A 1 286 ? 29.326 -9.497 5.560 1.00 73.12 286 MET A C 1
ATOM 2223 O O . MET A 1 286 ? 29.109 -9.596 6.771 1.00 73.12 286 MET A O 1
ATOM 2227 N N . ARG A 1 287 ? 29.121 -10.533 4.741 1.00 78.38 287 ARG A N 1
ATOM 2228 C CA . ARG A 1 287 ? 28.697 -11.853 5.220 1.00 78.38 287 ARG A CA 1
ATOM 2229 C C . ARG A 1 287 ? 29.784 -12.532 6.063 1.00 78.38 287 ARG A C 1
ATOM 2231 O O . ARG A 1 287 ? 29.430 -13.171 7.058 1.00 78.38 287 ARG A O 1
ATOM 2238 N N . ARG A 1 288 ? 31.066 -12.407 5.691 1.00 77.81 288 ARG A N 1
ATOM 2239 C CA . ARG A 1 288 ? 32.208 -12.944 6.461 1.00 77.81 288 ARG A CA 1
ATOM 2240 C C . ARG A 1 288 ? 32.389 -12.195 7.781 1.00 77.81 288 ARG A C 1
ATOM 2242 O O . ARG A 1 288 ? 32.307 -12.843 8.825 1.00 77.81 288 ARG A O 1
ATOM 2249 N N . TYR A 1 289 ? 32.407 -10.866 7.745 1.00 75.88 289 TYR A N 1
ATOM 2250 C CA . TYR A 1 289 ? 32.480 -10.017 8.932 1.00 75.88 289 TYR A CA 1
ATOM 2251 C C . TYR A 1 289 ? 31.341 -10.312 9.920 1.00 75.88 289 TYR A C 1
ATOM 2253 O O . TYR A 1 289 ? 31.574 -10.637 11.082 1.00 75.88 289 TYR A O 1
ATOM 2261 N N . ARG A 1 290 ? 30.079 -10.354 9.458 1.00 76.50 290 ARG A N 1
ATOM 2262 C CA . ARG A 1 290 ? 28.929 -10.730 10.311 1.00 76.50 290 ARG A CA 1
ATOM 2263 C C . ARG A 1 290 ? 29.076 -12.125 10.917 1.00 76.50 290 ARG A C 1
ATOM 2265 O O . ARG A 1 290 ? 28.604 -12.367 12.027 1.00 76.50 290 ARG A O 1
ATOM 2272 N N . LYS A 1 291 ? 29.677 -13.073 10.193 1.00 81.50 291 LYS A N 1
ATOM 2273 C CA . LYS A 1 291 ? 29.937 -14.424 10.703 1.00 81.50 291 LYS A CA 1
ATOM 2274 C C . LYS A 1 291 ? 31.030 -14.408 11.776 1.00 81.50 291 LYS A C 1
ATOM 2276 O O . LYS A 1 291 ? 30.835 -15.061 12.798 1.00 81.50 291 LYS A O 1
ATOM 2281 N N . LYS A 1 292 ? 32.112 -13.651 11.577 1.00 79.44 292 LYS A N 1
ATOM 2282 C CA . LYS A 1 292 ? 33.187 -13.453 12.560 1.00 79.44 292 LYS A CA 1
ATOM 2283 C C . LYS A 1 292 ? 32.667 -12.769 13.825 1.00 79.44 292 LYS A C 1
ATOM 2285 O O . LYS A 1 292 ? 32.830 -13.312 14.912 1.00 79.44 292 LYS A O 1
ATOM 2290 N N . MET A 1 293 ? 31.895 -11.690 13.693 1.00 75.81 293 MET A N 1
ATOM 2291 C CA . MET A 1 293 ? 31.262 -11.009 14.832 1.00 75.81 293 MET A CA 1
ATOM 2292 C C . MET A 1 293 ? 30.317 -11.924 15.619 1.00 75.81 293 MET A C 1
ATOM 2294 O O . MET A 1 293 ? 30.284 -11.874 16.844 1.00 75.81 293 MET A O 1
ATOM 2298 N N . ARG A 1 294 ? 29.589 -12.830 14.949 1.00 74.75 294 ARG A N 1
ATOM 2299 C CA . ARG A 1 294 ? 28.794 -13.866 15.638 1.00 74.75 294 ARG A CA 1
ATOM 2300 C C . ARG A 1 294 ? 29.659 -14.857 16.409 1.00 74.75 294 ARG A C 1
ATOM 2302 O O . ARG A 1 294 ? 29.238 -15.318 17.463 1.00 74.75 294 ARG A O 1
ATOM 2309 N N . GLN A 1 295 ? 30.823 -15.226 15.877 1.00 80.38 295 GLN A N 1
ATOM 2310 C CA . GLN A 1 295 ? 31.753 -16.119 16.567 1.00 80.38 295 GLN A CA 1
ATOM 2311 C C . GLN A 1 295 ? 32.354 -15.439 17.798 1.00 80.38 295 GLN A C 1
ATOM 2313 O O . GLN A 1 295 ? 32.359 -16.057 18.856 1.00 80.38 295 GLN A O 1
ATOM 2318 N N . ILE A 1 296 ? 32.749 -14.167 17.688 1.00 75.50 296 ILE A N 1
ATOM 2319 C CA . ILE A 1 296 ? 33.234 -13.356 18.815 1.00 75.50 296 ILE A CA 1
ATOM 2320 C C . ILE A 1 296 ? 32.137 -13.208 19.877 1.00 75.50 296 ILE A C 1
ATOM 2322 O O . ILE A 1 296 ? 32.362 -13.503 21.045 1.00 75.50 296 ILE A O 1
ATOM 2326 N N . ALA A 1 297 ? 30.913 -12.849 19.476 1.00 73.88 297 ALA A N 1
ATOM 2327 C CA . ALA A 1 297 ? 29.782 -12.740 20.398 1.00 73.88 297 ALA A CA 1
ATOM 2328 C C . ALA A 1 297 ? 29.459 -14.072 21.094 1.00 73.88 297 ALA A C 1
ATOM 2330 O O . ALA A 1 297 ? 29.106 -14.079 22.268 1.00 73.88 297 ALA A O 1
ATOM 2331 N N . LYS A 1 298 ? 29.599 -15.201 20.386 1.00 78.50 298 LYS A N 1
ATOM 2332 C CA . LYS A 1 298 ? 29.432 -16.539 20.964 1.00 78.50 298 LYS A CA 1
ATOM 2333 C C . LYS A 1 298 ? 30.567 -16.897 21.928 1.00 78.50 298 LYS A C 1
ATOM 2335 O O . LYS A 1 298 ? 30.296 -17.544 22.930 1.00 78.50 298 LYS A O 1
ATOM 2340 N N . ALA A 1 299 ? 31.804 -16.507 21.623 1.00 78.06 299 ALA A N 1
ATOM 2341 C CA . ALA A 1 299 ? 32.961 -16.738 22.486 1.00 78.06 299 ALA A CA 1
ATOM 2342 C C . ALA A 1 299 ? 32.890 -15.910 23.779 1.00 78.06 299 ALA A C 1
ATOM 2344 O O . ALA A 1 299 ? 33.258 -16.404 24.837 1.00 78.06 299 ALA A O 1
ATOM 2345 N N . ASN A 1 300 ? 32.348 -14.692 23.698 1.00 75.06 300 ASN A N 1
ATOM 2346 C CA . ASN A 1 300 ? 32.198 -13.779 24.832 1.00 75.06 300 ASN A CA 1
ATOM 2347 C C . ASN A 1 300 ? 30.888 -13.982 25.619 1.00 75.06 300 ASN A C 1
ATOM 2349 O O . ASN A 1 300 ? 30.619 -13.245 26.566 1.00 75.06 300 ASN A O 1
ATOM 2353 N N . ALA A 1 301 ? 30.037 -14.931 25.220 1.00 75.00 301 ALA A N 1
ATOM 2354 C CA . ALA A 1 301 ? 28.791 -15.207 25.922 1.00 75.00 301 ALA A CA 1
ATOM 2355 C C . ALA A 1 301 ? 29.069 -15.979 27.225 1.00 75.00 301 ALA A C 1
ATOM 2357 O O . ALA A 1 301 ? 29.838 -16.943 27.198 1.00 75.00 301 ALA A O 1
ATOM 2358 N N . PRO A 1 302 ? 28.431 -15.616 28.353 1.00 76.56 302 PRO A N 1
ATOM 2359 C CA . PRO A 1 302 ? 28.596 -16.357 29.595 1.00 76.56 302 PRO A CA 1
ATOM 2360 C C . PRO A 1 302 ? 28.124 -17.813 29.427 1.00 76.56 302 PRO A C 1
ATOM 2362 O O . PRO A 1 302 ? 27.158 -18.072 28.694 1.00 76.56 302 PRO A O 1
ATOM 2365 N N . PRO A 1 303 ? 28.786 -18.780 30.089 1.00 64.56 303 PRO A N 1
ATOM 2366 C CA . PRO A 1 303 ? 28.425 -20.189 29.992 1.00 64.56 303 PRO A CA 1
ATOM 2367 C C . PRO A 1 303 ? 26.957 -20.390 30.400 1.00 64.56 303 PRO A C 1
ATOM 2369 O O . PRO A 1 303 ? 26.549 -20.016 31.495 1.00 64.56 303 PRO A O 1
ATOM 2372 N N . GLY A 1 304 ? 26.153 -20.945 29.487 1.00 68.62 304 GLY A N 1
ATOM 2373 C CA . GLY A 1 304 ? 24.708 -21.154 29.665 1.00 68.62 304 GLY A CA 1
ATOM 2374 C C . GLY A 1 304 ? 23.800 -20.197 28.878 1.00 68.62 304 GLY A C 1
ATOM 2375 O O . GLY A 1 304 ? 22.616 -20.489 28.718 1.00 68.62 304 GLY A O 1
ATOM 2376 N N . ALA A 1 305 ? 24.323 -19.106 28.308 1.00 61.72 305 ALA A N 1
ATOM 2377 C CA . ALA A 1 305 ? 23.530 -18.215 27.461 1.00 61.72 305 ALA A CA 1
ATOM 2378 C C . ALA A 1 305 ? 23.272 -18.837 26.073 1.00 61.72 305 ALA A C 1
ATOM 2380 O O . ALA A 1 305 ? 24.130 -18.840 25.186 1.00 61.72 305 ALA A O 1
ATOM 2381 N N . THR A 1 306 ? 22.062 -19.353 25.846 1.00 53.06 306 THR A N 1
ATOM 2382 C CA . THR A 1 306 ? 21.618 -19.773 24.511 1.00 53.06 306 THR A CA 1
ATOM 2383 C C . THR A 1 306 ? 21.316 -18.549 23.650 1.00 53.06 306 THR A C 1
ATOM 2385 O O . THR A 1 306 ? 20.196 -18.042 23.652 1.00 53.06 306 THR A O 1
ATOM 2388 N N . ILE A 1 307 ? 22.302 -18.085 22.878 1.00 55.12 307 ILE A N 1
ATOM 2389 C CA . ILE A 1 307 ? 22.074 -17.102 21.810 1.00 55.12 307 ILE A CA 1
ATOM 2390 C C . ILE A 1 307 ? 21.198 -17.780 20.756 1.00 55.12 307 ILE A C 1
ATOM 2392 O O . ILE A 1 307 ? 21.660 -18.670 20.037 1.00 55.12 307 ILE A O 1
ATOM 2396 N N . ASN A 1 308 ? 19.923 -17.396 20.670 1.00 51.75 308 ASN A N 1
ATOM 2397 C CA . ASN A 1 308 ? 19.004 -17.978 19.702 1.00 51.75 308 ASN A CA 1
ATOM 2398 C C . ASN A 1 308 ? 19.257 -17.320 18.336 1.00 51.75 308 ASN A C 1
ATOM 2400 O O . ASN A 1 308 ? 18.881 -16.165 18.127 1.00 51.75 308 ASN A O 1
ATOM 2404 N N . PRO A 1 309 ? 19.837 -18.027 17.347 1.00 50.72 309 PRO A N 1
ATOM 2405 C CA . PRO A 1 309 ? 20.250 -17.418 16.083 1.00 50.72 309 PRO A CA 1
ATOM 2406 C C . PRO A 1 309 ? 19.074 -16.882 15.254 1.00 50.72 309 PRO A C 1
ATOM 2408 O O . PRO A 1 309 ? 19.300 -16.190 14.257 1.00 50.72 309 PRO A O 1
ATOM 2411 N N . LYS A 1 310 ? 17.826 -17.197 15.626 1.00 48.56 310 LYS A N 1
ATOM 2412 C CA . LYS A 1 310 ? 16.600 -16.717 14.979 1.00 48.56 310 LYS A CA 1
ATOM 2413 C C . LYS A 1 310 ? 15.998 -15.469 15.637 1.00 48.56 310 LYS A C 1
ATOM 2415 O O . LYS A 1 310 ? 15.120 -14.873 15.023 1.00 48.56 310 LYS A O 1
ATOM 2420 N N . ASN A 1 311 ? 16.457 -15.054 16.820 1.00 46.34 311 ASN A N 1
ATOM 2421 C CA . ASN A 1 311 ? 15.911 -13.883 17.501 1.00 46.34 311 ASN A CA 1
ATOM 2422 C C . ASN A 1 311 ? 16.496 -12.587 16.889 1.00 46.34 311 ASN A C 1
ATOM 2424 O O . ASN A 1 311 ? 17.715 -12.407 16.907 1.00 46.34 311 ASN A O 1
ATOM 2428 N N . PRO A 1 312 ? 15.683 -11.676 16.317 1.00 47.19 312 PRO A N 1
ATOM 2429 C CA . PRO A 1 312 ? 16.175 -10.455 15.668 1.00 47.19 312 PRO A CA 1
ATOM 2430 C C . PRO A 1 312 ? 16.907 -9.501 16.620 1.00 47.19 312 PRO A C 1
ATOM 2432 O O . PRO A 1 312 ? 17.707 -8.687 16.167 1.00 47.19 312 PRO A O 1
ATOM 2435 N N . HIS A 1 313 ? 16.637 -9.598 17.924 1.00 44.34 313 HIS A N 1
ATOM 2436 C CA . HIS A 1 313 ? 17.251 -8.761 18.956 1.00 44.34 313 HIS A CA 1
ATOM 2437 C C . HIS A 1 313 ? 18.720 -9.125 19.228 1.00 44.34 313 HIS A C 1
ATOM 2439 O O . HIS A 1 313 ? 19.530 -8.225 19.429 1.00 44.34 313 HIS A O 1
ATOM 2445 N N . ASP A 1 314 ? 19.101 -10.399 19.085 1.00 48.84 314 ASP A N 1
ATOM 2446 C CA . ASP A 1 314 ? 20.492 -10.860 19.249 1.00 48.84 314 ASP A CA 1
ATOM 2447 C C . ASP A 1 314 ? 21.371 -10.562 18.018 1.00 48.84 314 ASP A C 1
ATOM 2449 O O . ASP A 1 314 ? 22.587 -10.749 18.041 1.00 48.84 314 ASP A O 1
ATOM 2453 N N . ARG A 1 315 ? 20.764 -10.103 16.913 1.00 48.09 315 ARG A N 1
ATOM 2454 C CA . ARG A 1 315 ? 21.443 -9.781 15.643 1.00 48.09 315 ARG A CA 1
ATOM 2455 C C . ARG A 1 315 ? 21.812 -8.302 15.497 1.00 48.09 315 ARG A C 1
ATOM 2457 O O . ARG A 1 315 ? 22.289 -7.912 14.432 1.00 48.09 315 ARG A O 1
ATOM 2464 N N . ARG A 1 316 ? 21.533 -7.478 16.505 1.00 51.66 316 ARG A N 1
ATOM 2465 C CA . ARG A 1 316 ? 21.641 -6.023 16.405 1.00 51.66 316 ARG A CA 1
ATOM 2466 C C . ARG A 1 316 ? 23.098 -5.550 16.582 1.00 51.66 316 ARG A C 1
ATOM 2468 O O . ARG A 1 316 ? 23.725 -5.994 17.546 1.00 51.66 316 ARG A O 1
ATOM 2475 N N . PRO A 1 317 ? 23.636 -4.683 15.693 1.00 52.56 317 PRO A N 1
ATOM 2476 C CA . PRO A 1 317 ? 24.930 -4.027 15.890 1.00 52.56 317 PRO A CA 1
ATOM 2477 C C . PRO A 1 317 ? 24.982 -3.280 17.226 1.00 52.56 317 PRO A C 1
ATOM 2479 O O . PRO A 1 317 ? 23.941 -2.958 17.804 1.00 52.56 317 PRO A O 1
ATOM 2482 N N . MET A 1 318 ? 26.192 -3.012 17.713 1.00 50.25 318 MET A N 1
ATOM 2483 C CA . MET A 1 318 ? 26.423 -2.299 18.971 1.00 50.25 318 MET A CA 1
ATOM 2484 C C . MET A 1 318 ? 25.727 -0.923 18.986 1.00 50.25 318 MET A C 1
ATOM 2486 O O . MET A 1 318 ? 25.112 -0.596 19.998 1.00 50.25 318 MET A O 1
ATOM 2490 N N . GLU A 1 319 ? 25.668 -0.217 17.846 1.00 50.56 319 GLU A N 1
ATOM 2491 C CA . GLU A 1 319 ? 24.924 1.050 17.670 1.00 50.56 319 GLU A CA 1
ATOM 2492 C C . GLU A 1 319 ? 23.426 0.908 18.009 1.00 50.56 319 GLU A C 1
ATOM 2494 O O . GLU A 1 319 ? 22.833 1.747 18.684 1.00 50.56 319 GLU A O 1
ATOM 2499 N N . MET A 1 320 ? 22.790 -0.219 17.660 1.00 53.50 320 MET A N 1
ATOM 2500 C CA . MET A 1 320 ? 21.380 -0.432 18.007 1.00 53.50 320 MET A CA 1
ATOM 2501 C C . MET A 1 320 ? 21.153 -0.627 19.511 1.00 53.50 320 MET A C 1
ATOM 2503 O O . MET A 1 320 ? 20.054 -0.346 19.986 1.00 53.50 320 MET A O 1
ATOM 2507 N N . ARG A 1 321 ? 22.165 -1.083 20.264 1.00 65.69 321 ARG A N 1
ATOM 2508 C CA . ARG A 1 321 ? 22.084 -1.171 21.733 1.00 65.69 321 ARG A CA 1
ATOM 2509 C C . ARG A 1 321 ? 22.194 0.206 22.381 1.00 65.69 321 ARG A C 1
ATOM 2511 O O . ARG A 1 321 ? 21.573 0.423 23.416 1.00 65.69 321 ARG A O 1
ATOM 2518 N N . VAL A 1 322 ? 22.945 1.116 21.760 1.00 66.31 322 VAL A N 1
ATOM 2519 C CA . VAL A 1 322 ? 23.073 2.517 22.173 1.00 66.31 322 VAL A CA 1
ATOM 2520 C C . VAL A 1 322 ? 21.719 3.217 21.991 1.00 66.31 322 VAL A C 1
ATOM 2522 O O . VAL A 1 322 ? 21.144 3.679 22.973 1.00 66.31 322 VAL A O 1
ATOM 2525 N N . HIS A 1 323 ? 21.087 3.133 20.813 1.00 76.81 323 HIS A N 1
ATOM 2526 C CA . HIS A 1 323 ? 19.725 3.668 20.625 1.00 76.81 323 HIS A CA 1
ATOM 2527 C C . HIS A 1 323 ? 18.677 3.053 21.560 1.00 76.81 323 HIS A C 1
ATOM 2529 O O . HIS A 1 323 ? 17.748 3.742 21.980 1.00 76.81 323 HIS A O 1
ATOM 2535 N N . ASP A 1 324 ? 18.787 1.758 21.868 1.00 82.06 324 ASP A N 1
ATOM 2536 C CA . ASP A 1 324 ? 17.855 1.101 22.784 1.00 82.06 324 ASP A CA 1
ATOM 2537 C C . ASP A 1 324 ? 17.995 1.665 24.218 1.00 82.06 324 ASP A C 1
ATOM 2539 O O . ASP A 1 324 ? 16.978 1.787 24.896 1.00 82.06 324 ASP A O 1
ATOM 2543 N N . ARG A 1 325 ? 19.187 2.114 24.657 1.00 84.44 325 ARG A N 1
ATOM 2544 C CA . ARG A 1 325 ? 19.351 2.848 25.933 1.00 84.44 325 ARG A CA 1
ATOM 2545 C C . ARG A 1 325 ? 18.609 4.183 25.924 1.00 84.44 325 ARG A C 1
ATOM 2547 O O . ARG A 1 325 ? 17.819 4.420 26.830 1.00 84.44 325 ARG A O 1
ATOM 2554 N N . LEU A 1 326 ? 18.779 4.993 24.874 1.00 88.50 326 LEU A N 1
ATOM 2555 C CA . LEU A 1 326 ? 18.068 6.274 24.731 1.00 88.50 326 LEU A CA 1
ATOM 2556 C C . LEU A 1 326 ? 16.554 6.087 24.740 1.00 88.50 326 LEU A C 1
ATOM 2558 O O . LEU A 1 326 ? 15.827 6.797 25.426 1.00 88.50 326 LEU A O 1
ATOM 2562 N N . VAL A 1 327 ? 16.067 5.099 23.993 1.00 89.50 327 VAL A N 1
ATOM 2563 C CA . VAL A 1 327 ? 14.638 4.783 23.945 1.00 89.50 327 VAL A CA 1
ATOM 2564 C C . VAL A 1 327 ? 14.118 4.333 25.309 1.00 89.50 327 VAL A C 1
ATOM 2566 O O . VAL A 1 327 ? 12.978 4.657 25.637 1.00 89.50 327 VAL A O 1
ATOM 2569 N N . ASN A 1 328 ? 14.911 3.589 26.082 1.00 90.19 328 ASN A N 1
ATOM 2570 C CA . ASN A 1 328 ? 14.513 3.124 27.407 1.00 90.19 328 ASN A CA 1
ATOM 2571 C C . ASN A 1 328 ? 14.437 4.274 28.412 1.00 90.19 328 ASN A C 1
ATOM 2573 O O . ASN A 1 328 ? 13.407 4.412 29.058 1.00 90.19 328 ASN A O 1
ATOM 2577 N N . GLU A 1 329 ? 15.444 5.143 28.456 1.00 92.88 329 GLU A N 1
ATOM 2578 C CA . GLU A 1 329 ? 15.462 6.300 29.357 1.00 92.88 329 GLU A CA 1
ATOM 2579 C C . GLU A 1 329 ? 14.308 7.272 29.046 1.00 92.88 329 GLU A C 1
ATOM 2581 O O . GLU A 1 329 ? 13.522 7.640 29.922 1.00 92.88 329 GLU A O 1
ATOM 2586 N N . CYS A 1 330 ? 14.099 7.594 27.761 1.00 92.69 330 CYS A N 1
ATOM 2587 C CA . CYS A 1 330 ? 12.950 8.397 27.334 1.00 92.69 330 CYS A CA 1
ATOM 2588 C C . CYS A 1 330 ? 11.607 7.726 27.669 1.00 92.69 330 CYS A C 1
ATOM 2590 O O . CYS A 1 330 ? 10.614 8.410 27.927 1.00 92.69 330 CYS A O 1
ATOM 2592 N N . TYR A 1 331 ? 11.540 6.393 27.609 1.00 93.56 331 TYR A N 1
ATOM 2593 C CA . TYR A 1 331 ? 10.335 5.644 27.948 1.00 93.56 331 TYR A CA 1
ATOM 2594 C C . TYR A 1 331 ? 10.028 5.727 29.443 1.00 93.56 331 TYR A C 1
ATOM 2596 O O . TYR A 1 331 ? 8.889 6.036 29.792 1.00 93.56 331 TYR A O 1
ATOM 2604 N N . ASP A 1 332 ? 11.023 5.497 30.298 1.00 92.94 332 ASP A N 1
ATOM 2605 C CA . ASP A 1 332 ? 10.856 5.471 31.750 1.00 92.94 332 ASP A CA 1
ATOM 2606 C C . ASP A 1 332 ? 10.398 6.849 32.263 1.00 92.94 332 ASP A C 1
ATOM 2608 O O . ASP A 1 332 ? 9.349 6.940 32.912 1.00 92.94 332 ASP A O 1
ATOM 2612 N N . ARG A 1 333 ? 11.042 7.940 31.817 1.00 92.19 333 ARG A N 1
ATOM 2613 C CA . ARG A 1 333 ? 10.600 9.317 32.127 1.00 92.19 333 ARG A CA 1
ATOM 2614 C C . ARG A 1 333 ? 9.201 9.625 31.622 1.00 92.19 333 ARG A C 1
ATOM 2616 O O . ARG A 1 333 ? 8.393 10.243 32.314 1.00 92.19 333 ARG A O 1
ATOM 2623 N N . TRP A 1 334 ? 8.870 9.184 30.409 1.00 89.25 334 TRP A N 1
ATOM 2624 C CA . TRP A 1 334 ? 7.537 9.414 29.860 1.00 89.25 334 TRP A CA 1
ATOM 2625 C C . TRP A 1 334 ? 6.450 8.616 30.601 1.00 89.25 334 TRP A C 1
ATOM 2627 O O . TRP A 1 334 ? 5.324 9.106 30.743 1.00 89.25 334 TRP A O 1
ATOM 2637 N N . VAL A 1 335 ? 6.763 7.422 31.118 1.00 88.69 335 VAL A N 1
ATOM 2638 C CA . VAL A 1 335 ? 5.863 6.635 31.979 1.00 88.69 335 VAL A CA 1
ATOM 2639 C C . VAL A 1 335 ? 5.665 7.307 33.336 1.00 88.69 335 VAL A C 1
ATOM 2641 O O . VAL A 1 335 ? 4.522 7.413 33.785 1.00 88.69 335 VAL A O 1
ATOM 2644 N N . GLU A 1 336 ? 6.730 7.784 33.978 1.00 88.69 336 GLU A N 1
ATOM 2645 C CA . GLU A 1 336 ? 6.646 8.547 35.230 1.00 88.69 336 GLU A CA 1
ATOM 2646 C C . GLU A 1 336 ? 5.812 9.813 35.051 1.00 88.69 336 GLU A C 1
ATOM 2648 O O . GLU A 1 336 ? 4.851 10.043 35.786 1.00 88.69 336 GLU A O 1
ATOM 2653 N N . PHE A 1 337 ? 6.071 10.561 33.981 1.00 84.81 337 PHE A N 1
ATOM 2654 C CA . PHE A 1 337 ? 5.291 11.739 33.633 1.00 84.81 337 PHE A CA 1
ATOM 2655 C C . PHE A 1 337 ? 3.801 11.414 33.431 1.00 84.81 337 PHE A C 1
ATOM 2657 O O . PHE A 1 337 ? 2.919 12.127 33.918 1.00 84.81 337 PHE A O 1
ATOM 2664 N N . LYS A 1 338 ? 3.492 10.316 32.725 1.00 84.25 338 LYS A N 1
ATOM 2665 C CA . LYS A 1 338 ? 2.121 9.809 32.533 1.00 84.25 338 LYS A CA 1
ATOM 2666 C C . LYS A 1 338 ? 1.437 9.448 33.853 1.00 84.25 338 LYS A C 1
ATOM 2668 O O . LYS A 1 338 ? 0.224 9.642 33.957 1.00 84.25 338 LYS A O 1
ATOM 2673 N N . LYS A 1 339 ? 2.177 8.900 34.822 1.00 83.81 339 LYS A N 1
ATOM 2674 C CA . LYS A 1 339 ? 1.658 8.579 36.160 1.00 83.81 339 LYS A CA 1
ATOM 2675 C C . LYS A 1 339 ? 1.336 9.856 36.938 1.00 83.81 339 LYS A C 1
ATOM 2677 O O . LYS A 1 339 ? 0.251 9.936 37.503 1.00 83.81 339 LYS A O 1
ATOM 2682 N N . SER A 1 340 ? 2.211 10.860 36.887 1.00 83.88 340 SER A N 1
ATOM 2683 C CA . SER A 1 340 ? 2.053 12.116 37.635 1.00 83.88 340 SER A CA 1
ATOM 2684 C C . SER A 1 340 ? 0.976 13.051 37.065 1.00 83.88 340 SER A C 1
ATOM 2686 O O . SER A 1 340 ? 0.256 13.685 37.827 1.00 83.88 340 SER A O 1
ATOM 2688 N N . ASN A 1 341 ? 0.807 13.115 35.736 1.00 79.00 341 ASN A N 1
ATOM 2689 C CA . ASN A 1 341 ? -0.081 14.091 35.072 1.00 79.00 341 ASN A CA 1
ATOM 2690 C C . ASN A 1 341 ? -1.407 13.512 34.534 1.00 79.00 341 ASN A C 1
ATOM 2692 O O . ASN A 1 341 ? -2.203 14.212 33.900 1.00 79.00 341 ASN A O 1
ATOM 2696 N N . GLY A 1 342 ? -1.674 12.224 34.761 1.00 69.75 342 GLY A N 1
ATOM 2697 C CA . GLY A 1 342 ? -2.899 11.559 34.318 1.00 69.75 342 GLY A CA 1
ATOM 2698 C C . GLY A 1 342 ? -3.021 11.369 32.793 1.00 69.75 342 GLY A C 1
ATOM 2699 O O . GLY A 1 342 ? -2.072 11.471 32.012 1.00 69.75 342 GLY A O 1
ATOM 2700 N N . LYS A 1 343 ? -4.233 11.022 32.327 1.00 60.34 343 LYS A N 1
ATOM 2701 C CA . LYS A 1 343 ? -4.465 10.519 30.953 1.00 60.34 343 LYS A CA 1
ATOM 2702 C C . LYS A 1 343 ? -4.267 11.562 29.837 1.00 60.34 343 LYS A C 1
ATOM 2704 O O . LYS A 1 343 ? -4.036 11.157 28.695 1.00 60.34 343 LYS A O 1
ATOM 2709 N N . LYS A 1 344 ? -4.331 12.869 30.126 1.00 57.44 344 LYS A N 1
ATOM 2710 C CA . LYS A 1 344 ? -4.288 13.954 29.122 1.00 57.44 344 LYS A CA 1
ATOM 2711 C C . LYS A 1 344 ? -2.876 14.522 28.941 1.00 57.44 344 LYS A C 1
ATOM 2713 O O . LYS A 1 344 ? -2.574 15.638 29.338 1.00 57.44 344 LYS A O 1
ATOM 2718 N N . THR A 1 345 ? -2.012 13.751 28.299 1.00 60.38 345 THR A N 1
ATOM 2719 C CA . THR A 1 345 ? -0.650 14.174 27.933 1.00 60.38 345 THR A CA 1
ATOM 2720 C C . THR A 1 345 ? -0.669 14.827 26.548 1.00 60.38 345 THR A C 1
ATOM 2722 O O . THR A 1 345 ? -1.077 14.187 25.579 1.00 60.38 345 THR A O 1
ATOM 2725 N N . LYS A 1 346 ? -0.248 16.096 26.436 1.00 66.88 346 LYS A N 1
ATOM 2726 C CA . LYS A 1 346 ? -0.090 16.788 25.140 1.00 66.88 346 LYS A CA 1
ATOM 2727 C C . LYS A 1 346 ? 1.124 16.215 24.390 1.00 66.88 346 LYS A C 1
ATOM 2729 O O . LYS A 1 346 ? 2.147 15.948 25.010 1.00 66.88 346 LYS A O 1
ATOM 2734 N N . LEU A 1 347 ? 1.039 16.074 23.061 1.00 61.06 347 LEU A N 1
ATOM 2735 C CA . LEU A 1 347 ? 2.140 15.565 22.218 1.00 61.06 347 LEU A CA 1
ATOM 2736 C C . LEU A 1 347 ? 3.436 16.386 22.335 1.00 61.06 347 LEU A C 1
ATOM 2738 O O . LEU A 1 347 ? 4.510 15.800 22.252 1.00 61.06 347 LEU A O 1
ATOM 2742 N N . LYS A 1 348 ? 3.331 17.702 22.577 1.00 64.81 348 LYS A N 1
ATOM 2743 C CA . LYS A 1 348 ? 4.482 18.611 22.736 1.00 64.81 348 LYS A CA 1
ATOM 2744 C C . LYS A 1 348 ? 5.442 18.179 23.859 1.00 64.81 348 LYS A C 1
ATOM 2746 O O . LYS A 1 348 ? 6.645 18.318 23.714 1.00 64.81 348 LYS A O 1
ATOM 2751 N N . MET A 1 349 ? 4.927 17.526 24.901 1.00 74.94 349 MET A N 1
ATOM 2752 C CA . MET A 1 349 ? 5.728 17.058 26.040 1.00 74.94 349 MET A CA 1
ATOM 2753 C C . MET A 1 349 ? 6.566 15.804 25.744 1.00 74.94 349 MET A C 1
ATOM 2755 O O . MET A 1 349 ? 7.522 15.522 26.454 1.00 74.94 349 MET A O 1
ATOM 2759 N N . GLN A 1 350 ? 6.242 15.028 24.698 1.00 81.12 350 GLN A N 1
ATOM 2760 C CA . GLN A 1 350 ? 7.121 13.921 24.288 1.00 81.12 350 GLN A CA 1
ATOM 2761 C C . GLN A 1 350 ? 8.417 14.434 23.662 1.00 81.12 350 GLN A C 1
ATOM 2763 O O . GLN A 1 350 ? 9.449 13.796 23.824 1.00 81.12 350 GLN A O 1
ATOM 2768 N N . ASP A 1 351 ? 8.360 15.555 22.940 1.00 87.75 351 ASP A N 1
ATOM 2769 C CA . ASP A 1 351 ? 9.554 16.170 22.358 1.00 87.75 351 ASP A CA 1
ATOM 2770 C C . ASP A 1 351 ? 10.471 16.741 23.437 1.00 87.75 351 ASP A C 1
ATOM 2772 O O . ASP A 1 351 ? 11.680 16.557 23.353 1.00 87.75 351 ASP A O 1
ATOM 2776 N N . GLU A 1 352 ? 9.896 17.354 24.474 1.00 89.50 352 GLU A N 1
ATOM 2777 C CA . GLU A 1 352 ? 10.641 17.885 25.621 1.00 89.50 352 GLU A CA 1
ATOM 2778 C C . GLU A 1 352 ? 11.439 16.781 26.331 1.00 89.50 352 GLU A C 1
ATOM 2780 O O . GLU A 1 352 ? 12.653 16.908 26.456 1.00 89.50 352 GLU A O 1
ATOM 2785 N N . ILE A 1 353 ? 10.801 15.651 26.669 1.00 91.12 353 ILE A N 1
ATOM 2786 C CA . ILE A 1 353 ? 11.480 14.504 27.304 1.00 91.12 353 ILE A CA 1
ATOM 2787 C C . ILE A 1 353 ? 12.585 13.938 26.404 1.00 91.12 353 ILE A C 1
ATOM 2789 O O . ILE A 1 353 ? 13.669 13.613 26.876 1.00 91.12 353 ILE A O 1
ATOM 2793 N N . ILE A 1 354 ? 12.333 13.809 25.096 1.00 92.44 354 ILE A N 1
ATOM 2794 C CA . ILE A 1 354 ? 13.338 13.272 24.168 1.00 92.44 354 ILE A CA 1
ATOM 2795 C C . ILE A 1 354 ? 14.544 14.209 24.069 1.00 92.44 354 ILE A C 1
ATOM 2797 O O . ILE A 1 354 ? 15.677 13.734 24.040 1.00 92.44 354 ILE A O 1
ATOM 2801 N N . ASN A 1 355 ? 14.312 15.518 24.004 1.00 90.19 355 ASN A N 1
ATOM 2802 C CA . ASN A 1 355 ? 15.383 16.502 23.910 1.00 90.19 355 ASN A CA 1
ATOM 2803 C C . ASN A 1 355 ? 16.188 16.577 25.214 1.00 90.19 355 ASN A C 1
ATOM 2805 O O . ASN A 1 355 ? 17.410 16.619 25.151 1.00 90.19 355 ASN A O 1
ATOM 2809 N N . GLU A 1 356 ? 15.533 16.523 26.375 1.00 90.81 356 GLU A N 1
ATOM 2810 C CA . GLU A 1 356 ? 16.195 16.495 27.685 1.00 90.81 356 GLU A CA 1
ATOM 2811 C C . GLU A 1 356 ? 17.127 15.281 27.817 1.00 90.81 356 GLU A C 1
ATOM 2813 O O . GLU A 1 356 ? 18.326 15.439 28.041 1.00 90.81 356 GLU A O 1
ATOM 2818 N N . VAL A 1 357 ? 16.620 14.071 27.550 1.00 91.75 357 VAL A N 1
ATOM 2819 C CA . VAL A 1 357 ? 17.433 12.846 27.626 1.00 91.75 357 VAL A CA 1
ATOM 2820 C C . VAL A 1 357 ? 18.577 12.860 26.602 1.00 91.75 357 VAL A C 1
ATOM 2822 O O . VAL A 1 357 ? 19.673 12.380 26.890 1.00 91.75 357 VAL A O 1
ATOM 2825 N N . ARG A 1 358 ? 18.368 13.433 25.408 1.00 89.62 358 ARG A N 1
ATOM 2826 C CA . ARG A 1 358 ? 19.449 13.606 24.420 1.00 89.62 358 ARG A CA 1
ATOM 2827 C C . ARG A 1 358 ? 20.553 14.533 24.917 1.00 89.62 358 ARG A C 1
ATOM 2829 O O . ARG A 1 358 ? 21.718 14.242 24.669 1.00 89.62 358 ARG A O 1
ATOM 2836 N N . MET A 1 359 ? 20.198 15.634 25.577 1.00 88.12 359 MET A N 1
ATOM 2837 C CA . MET A 1 359 ? 21.181 16.571 26.126 1.00 88.12 359 MET A CA 1
ATOM 2838 C C . MET A 1 359 ? 22.007 15.920 27.239 1.00 88.12 359 MET A C 1
ATOM 2840 O O . MET A 1 359 ? 23.209 16.152 27.316 1.00 88.12 359 MET A O 1
ATOM 2844 N N . GLU A 1 360 ? 21.391 15.066 28.056 1.00 88.38 360 GLU A N 1
ATOM 2845 C CA . GLU A 1 360 ? 22.077 14.369 29.147 1.00 88.38 360 GLU A CA 1
ATOM 2846 C C . GLU A 1 360 ? 22.982 13.225 28.677 1.00 88.38 360 GLU A C 1
ATOM 2848 O O . GLU A 1 360 ? 24.047 13.001 29.251 1.00 88.38 360 GLU A O 1
ATOM 2853 N N . MET A 1 361 ? 22.590 12.497 27.627 1.00 81.62 361 MET A N 1
ATOM 2854 C CA . MET A 1 361 ? 23.330 11.313 27.182 1.00 81.62 361 MET A CA 1
ATOM 2855 C C . MET A 1 361 ? 24.459 11.589 26.174 1.00 81.62 361 MET A C 1
ATOM 2857 O O . MET A 1 361 ? 25.105 10.641 25.741 1.00 81.62 361 MET A O 1
ATOM 2861 N N . SER A 1 362 ? 24.791 12.852 25.881 1.00 68.62 362 SER A N 1
ATOM 2862 C CA . SER A 1 362 ? 25.814 13.287 24.898 1.00 68.62 362 SER A CA 1
ATOM 2863 C C . SER A 1 362 ? 25.398 13.164 23.418 1.00 68.62 362 SER A C 1
ATOM 2865 O O . SER A 1 362 ? 24.410 12.525 23.070 1.00 68.62 362 SER A O 1
ATOM 2867 N N . GLN A 1 363 ? 26.159 13.800 22.514 1.00 64.19 363 GLN A N 1
ATOM 2868 C CA . GLN A 1 363 ? 25.864 13.940 21.070 1.00 64.19 363 GLN A CA 1
ATOM 2869 C C . GLN A 1 363 ? 25.912 12.642 20.237 1.00 64.19 363 GLN A C 1
ATOM 2871 O O . GLN A 1 363 ? 25.624 12.682 19.041 1.00 64.19 363 GLN A O 1
ATOM 2876 N N . GLU A 1 364 ? 26.197 11.485 20.841 1.00 66.31 364 GLU A N 1
ATOM 2877 C CA . GLU A 1 364 ? 26.306 10.180 20.159 1.00 66.31 364 GLU A CA 1
ATOM 2878 C C . GLU A 1 364 ? 24.983 9.666 19.546 1.00 66.31 364 GLU A C 1
ATOM 2880 O O . GLU A 1 364 ? 24.960 8.615 18.915 1.00 66.31 364 GLU A O 1
ATOM 2885 N N . TYR A 1 365 ? 23.876 10.401 19.703 1.00 67.38 365 TYR A N 1
ATOM 2886 C CA . TYR A 1 365 ? 22.534 10.024 19.237 1.00 67.38 365 TYR A CA 1
ATOM 2887 C C . TYR A 1 365 ? 21.950 10.994 18.195 1.00 67.38 365 TYR A C 1
ATOM 2889 O O . TYR A 1 365 ? 20.726 11.126 18.080 1.00 67.38 365 TYR A O 1
ATOM 2897 N N . ALA A 1 366 ? 22.796 11.742 17.480 1.00 68.06 366 ALA A N 1
ATOM 2898 C CA . ALA A 1 366 ? 22.354 12.734 16.493 1.00 68.06 366 ALA A CA 1
ATOM 2899 C C . ALA A 1 366 ? 21.600 12.116 15.293 1.00 68.06 366 ALA A C 1
ATOM 2901 O O . ALA A 1 366 ? 20.756 12.766 14.682 1.00 68.06 366 ALA A O 1
ATOM 2902 N N . ASP A 1 367 ? 21.869 10.852 14.989 1.00 77.88 367 ASP A N 1
ATOM 2903 C CA . ASP A 1 367 ? 21.398 10.100 13.825 1.00 77.88 367 ASP A CA 1
ATOM 2904 C C . ASP A 1 367 ? 19.969 9.537 13.959 1.00 77.88 367 ASP A C 1
ATOM 2906 O O . ASP A 1 367 ? 19.254 9.381 12.964 1.00 77.88 367 ASP A O 1
ATOM 2910 N N . ILE A 1 368 ? 19.496 9.256 15.177 1.00 80.81 368 ILE A N 1
ATOM 2911 C CA . ILE A 1 368 ? 18.118 8.801 15.387 1.00 80.81 368 ILE A CA 1
ATOM 2912 C C . ILE A 1 368 ? 17.151 9.990 15.351 1.00 80.81 368 ILE A C 1
ATOM 2914 O O . ILE A 1 368 ? 17.390 11.032 15.951 1.00 80.81 368 ILE A O 1
ATOM 2918 N N . THR A 1 369 ? 16.006 9.854 14.680 1.00 85.88 369 THR A N 1
ATOM 2919 C CA . THR A 1 369 ? 14.981 10.914 14.618 1.00 85.88 369 THR A CA 1
ATOM 2920 C C . THR A 1 369 ? 14.025 10.869 15.816 1.00 85.88 369 THR A C 1
ATOM 2922 O O . THR A 1 369 ? 13.690 9.790 16.317 1.00 85.88 369 THR A O 1
ATOM 2925 N N . ASN A 1 370 ? 13.512 12.029 16.257 1.00 88.25 370 ASN A N 1
ATOM 2926 C CA . ASN A 1 370 ? 12.536 12.106 17.361 1.00 88.25 370 ASN A CA 1
ATOM 2927 C C . ASN A 1 370 ? 11.287 11.252 17.094 1.00 88.25 370 ASN A C 1
ATOM 2929 O O . ASN A 1 370 ? 10.802 10.574 17.997 1.00 88.25 370 ASN A O 1
ATOM 2933 N N . GLU A 1 371 ? 10.800 11.197 15.850 1.00 85.12 371 GLU A N 1
ATOM 2934 C CA . GLU A 1 371 ? 9.634 10.372 15.504 1.00 85.12 371 GLU A CA 1
ATOM 2935 C C . GLU A 1 371 ? 9.918 8.867 15.646 1.00 85.12 371 GLU A C 1
ATOM 2937 O O . GLU A 1 371 ? 9.040 8.104 16.059 1.00 85.12 371 GLU A O 1
ATOM 2942 N N . THR A 1 372 ? 11.153 8.424 15.388 1.00 84.94 372 THR A N 1
ATOM 2943 C CA . THR A 1 372 ? 11.557 7.029 15.616 1.00 84.94 372 THR A CA 1
ATOM 2944 C C . THR A 1 372 ? 11.520 6.687 17.103 1.00 84.94 372 THR A C 1
ATOM 2946 O O . THR A 1 372 ? 10.958 5.653 17.481 1.00 84.94 372 THR A O 1
ATOM 2949 N N . ILE A 1 373 ? 12.047 7.571 17.955 1.00 88.81 373 ILE A N 1
ATOM 2950 C CA . ILE A 1 373 ? 12.015 7.407 19.415 1.00 88.81 373 ILE A CA 1
ATOM 2951 C C . ILE A 1 373 ? 10.564 7.399 19.912 1.00 88.81 373 ILE A C 1
ATOM 2953 O O . ILE A 1 373 ? 10.151 6.442 20.571 1.00 88.81 373 ILE A O 1
ATOM 2957 N N . LYS A 1 374 ? 9.745 8.384 19.512 1.00 88.44 374 LYS A N 1
ATOM 2958 C CA . LYS A 1 374 ? 8.310 8.441 19.843 1.00 88.44 374 LYS A CA 1
ATOM 2959 C C . LYS A 1 374 ? 7.587 7.162 19.452 1.00 88.44 374 LYS A C 1
ATOM 2961 O O . LYS A 1 374 ? 6.824 6.617 20.246 1.00 88.44 374 LYS A O 1
ATOM 2966 N N . ASN A 1 375 ? 7.813 6.655 18.241 1.00 82.94 375 ASN A N 1
ATOM 2967 C CA . ASN A 1 375 ? 7.172 5.429 17.783 1.00 82.94 375 ASN A CA 1
ATOM 2968 C C . ASN A 1 375 ? 7.578 4.219 18.623 1.00 82.94 375 ASN A C 1
ATOM 2970 O O . ASN A 1 375 ? 6.704 3.430 18.992 1.00 82.94 375 ASN A O 1
ATOM 2974 N N . ARG A 1 376 ? 8.856 4.093 18.992 1.00 85.19 376 ARG A N 1
ATOM 2975 C CA . ARG A 1 376 ? 9.323 3.016 19.875 1.00 85.19 376 ARG A CA 1
ATOM 2976 C C . ARG A 1 376 ? 8.724 3.123 21.281 1.00 85.19 376 ARG A C 1
ATOM 2978 O O . ARG A 1 376 ? 8.188 2.124 21.759 1.00 85.19 376 ARG A O 1
ATOM 2985 N N . ILE A 1 377 ? 8.688 4.317 21.878 1.00 87.75 377 ILE A N 1
ATOM 2986 C CA . ILE A 1 377 ? 8.023 4.588 23.168 1.00 87.75 377 ILE A CA 1
ATOM 2987 C C . ILE A 1 377 ? 6.533 4.225 23.091 1.00 87.75 377 ILE A C 1
ATOM 2989 O O . ILE A 1 377 ? 6.040 3.453 23.910 1.00 87.75 377 ILE A O 1
ATOM 2993 N N . ARG A 1 378 ? 5.807 4.696 22.062 1.00 81.62 378 ARG A N 1
ATOM 2994 C CA . ARG A 1 378 ? 4.380 4.375 21.845 1.00 81.62 378 ARG A CA 1
ATOM 2995 C C . ARG A 1 378 ? 4.149 2.872 21.691 1.00 81.62 378 ARG A C 1
ATOM 2997 O O . ARG A 1 378 ? 3.112 2.367 22.117 1.00 81.62 378 ARG A O 1
ATOM 3004 N N . VAL A 1 379 ? 5.033 2.152 20.998 1.00 78.75 379 VAL A N 1
ATOM 3005 C CA . VAL A 1 379 ? 4.925 0.693 20.823 1.00 78.75 379 VAL A CA 1
ATOM 3006 C C . VAL A 1 379 ? 5.176 -0.025 22.147 1.00 78.75 379 VAL A C 1
ATOM 3008 O O . VAL A 1 379 ? 4.373 -0.881 22.517 1.00 78.75 379 VAL A O 1
ATOM 3011 N N . ARG A 1 380 ? 6.232 0.351 22.877 1.00 83.12 380 ARG A N 1
ATOM 3012 C CA . ARG A 1 380 ? 6.574 -0.236 24.177 1.00 83.12 380 ARG A CA 1
ATOM 3013 C C . ARG A 1 380 ? 5.473 0.003 25.209 1.00 83.12 380 ARG A C 1
ATOM 3015 O O . ARG A 1 380 ? 4.981 -0.954 25.794 1.00 83.12 380 ARG A O 1
ATOM 3022 N N . TYR A 1 381 ? 4.962 1.226 25.306 1.00 82.81 381 TYR A N 1
ATOM 3023 C CA . TYR A 1 381 ? 3.858 1.548 26.213 1.00 82.81 381 TYR A CA 1
ATOM 3024 C C . TYR A 1 381 ? 2.583 0.785 25.899 1.00 82.81 381 TYR A C 1
ATOM 3026 O O . TYR A 1 381 ? 1.897 0.309 26.797 1.00 82.81 381 TYR A O 1
ATOM 3034 N N . ARG A 1 382 ? 2.251 0.647 24.610 1.00 75.25 382 ARG A N 1
ATOM 3035 C CA . ARG A 1 382 ? 1.099 -0.157 24.188 1.00 75.25 382 ARG A CA 1
ATOM 3036 C C . ARG A 1 382 ? 1.255 -1.622 24.591 1.00 75.25 382 ARG A C 1
ATOM 3038 O O . ARG A 1 382 ? 0.250 -2.256 24.896 1.00 75.25 382 ARG A O 1
ATOM 3045 N N . LYS A 1 383 ? 2.487 -2.140 24.592 1.00 72.88 383 LYS A N 1
ATOM 3046 C CA . LYS A 1 383 ? 2.809 -3.511 24.997 1.00 72.88 383 LYS A CA 1
ATOM 3047 C C . LYS A 1 383 ? 2.732 -3.702 26.516 1.00 72.88 383 LYS A C 1
ATOM 3049 O O . LYS A 1 383 ? 2.164 -4.695 26.947 1.00 72.88 383 LYS A O 1
ATOM 3054 N N . GLU A 1 384 ? 3.282 -2.778 27.300 1.00 77.19 384 GLU A N 1
ATOM 3055 C CA . GLU A 1 384 ? 3.382 -2.906 28.766 1.00 77.19 384 GLU A CA 1
ATOM 3056 C C . GLU A 1 384 ? 2.122 -2.429 29.503 1.00 77.19 384 GLU A C 1
ATOM 3058 O O . GLU A 1 384 ? 1.680 -3.064 30.453 1.00 77.19 384 GLU A O 1
ATOM 3063 N N . HIS A 1 385 ? 1.501 -1.343 29.041 1.00 72.56 385 HIS A N 1
ATOM 3064 C CA . HIS A 1 385 ? 0.358 -0.702 29.704 1.00 72.56 385 HIS A CA 1
ATOM 3065 C C . HIS A 1 385 ? -0.967 -0.897 28.962 1.00 72.56 385 HIS A C 1
ATOM 3067 O O . HIS A 1 385 ? -1.961 -0.244 29.278 1.00 72.56 385 HIS A O 1
ATOM 3073 N N . GLY A 1 386 ? -0.991 -1.780 27.959 1.00 57.97 386 GLY A N 1
ATOM 3074 C CA . GLY A 1 386 ? -2.227 -2.326 27.405 1.00 57.97 386 GLY A CA 1
ATOM 3075 C C . GLY A 1 386 ? -3.222 -1.286 26.894 1.00 57.97 386 GLY A C 1
ATOM 3076 O O . GLY A 1 386 ? -4.422 -1.512 27.002 1.00 57.97 386 GLY A O 1
ATOM 3077 N N . THR A 1 387 ? -2.772 -0.162 26.320 1.00 49.28 387 THR A N 1
ATOM 3078 C CA . THR A 1 387 ? -3.659 0.839 25.689 1.00 49.28 387 THR A CA 1
ATOM 3079 C C . THR A 1 387 ? -4.253 0.312 24.367 1.00 49.28 387 THR A C 1
ATOM 3081 O O . THR A 1 387 ? -3.886 0.699 23.260 1.00 49.28 387 THR A O 1
ATOM 3084 N N . THR A 1 388 ? -5.122 -0.692 24.498 1.00 51.00 388 THR A N 1
ATOM 3085 C CA . THR A 1 388 ? -6.494 -0.773 23.977 1.00 51.00 388 THR A CA 1
ATOM 3086 C C . THR A 1 388 ? -6.807 -0.227 22.578 1.00 51.00 388 THR A C 1
ATOM 3088 O O . THR A 1 388 ? -7.855 0.383 22.423 1.00 51.00 388 THR A O 1
ATOM 3091 N N . ASN A 1 389 ? -6.031 -0.527 21.528 1.00 48.00 389 ASN A N 1
ATOM 3092 C CA . ASN A 1 389 ? -6.524 -0.341 20.141 1.00 48.00 389 ASN A CA 1
ATOM 3093 C C . ASN A 1 389 ? -6.291 -1.506 19.164 1.00 48.00 389 ASN A C 1
ATOM 3095 O O . ASN A 1 389 ? -6.711 -1.446 18.012 1.00 48.00 389 ASN A O 1
ATOM 3099 N N . LYS A 1 390 ? -5.693 -2.611 19.611 1.00 49.94 390 LYS A N 1
ATOM 3100 C CA . LYS A 1 390 ? -5.741 -3.889 18.890 1.00 49.94 390 LYS A CA 1
ATOM 3101 C C . LYS A 1 390 ? -6.016 -4.972 19.917 1.00 49.94 390 LYS A C 1
ATOM 3103 O O . LYS A 1 390 ? -5.130 -5.307 20.694 1.00 49.94 390 LYS A O 1
ATOM 3108 N N . VAL A 1 391 ? -7.257 -5.458 19.958 1.00 46.75 391 VAL A N 1
ATOM 3109 C CA . VAL A 1 391 ? -7.610 -6.641 20.751 1.00 46.75 391 VAL A CA 1
ATOM 3110 C C . VAL A 1 391 ? -6.630 -7.752 20.397 1.00 46.75 391 VAL A C 1
ATOM 3112 O O . VAL A 1 391 ? -6.313 -7.974 19.224 1.00 46.75 391 VAL A O 1
ATOM 3115 N N . MET A 1 392 ? -6.112 -8.383 21.442 1.00 50.72 392 MET A N 1
ATOM 3116 C CA . MET A 1 392 ? -5.043 -9.363 21.430 1.00 50.72 392 MET A CA 1
ATOM 3117 C C . MET A 1 392 ? -5.458 -10.699 20.786 1.00 50.72 392 MET A C 1
ATOM 3119 O O . MET A 1 392 ? -5.322 -11.753 21.393 1.00 50.72 392 MET A O 1
ATOM 3123 N N . VAL A 1 393 ? -5.894 -10.711 19.524 1.00 52.72 393 VAL A N 1
ATOM 3124 C CA . VAL A 1 393 ? -6.134 -11.970 18.785 1.00 52.72 393 VAL A CA 1
ATOM 3125 C C . VAL A 1 393 ? -4.847 -12.816 18.688 1.00 52.72 393 VAL A C 1
ATOM 3127 O O . VAL A 1 393 ? -4.902 -14.017 18.453 1.00 52.72 393 VAL A O 1
ATOM 3130 N N . HIS A 1 394 ? -3.675 -12.199 18.882 1.00 50.69 394 HIS A N 1
ATOM 3131 C CA . HIS A 1 394 ? -2.380 -12.882 18.913 1.00 50.69 394 HIS A CA 1
ATOM 3132 C C . HIS A 1 394 ? -1.957 -13.436 20.283 1.00 50.69 394 HIS A C 1
ATOM 3134 O O . HIS A 1 394 ? -0.978 -14.172 20.312 1.00 50.69 394 HIS A O 1
ATOM 3140 N N . ILE A 1 395 ? -2.637 -13.088 21.384 1.00 58.66 395 ILE A N 1
ATOM 3141 C CA . ILE A 1 395 ? -2.319 -13.614 22.732 1.00 58.66 395 ILE A CA 1
ATOM 3142 C C . ILE A 1 395 ? -3.327 -14.690 23.155 1.00 58.66 395 ILE A C 1
ATOM 3144 O O . ILE A 1 395 ? -3.019 -15.504 24.017 1.00 58.66 395 ILE A O 1
ATOM 3148 N N . LEU A 1 396 ? -4.491 -14.752 22.500 1.00 69.25 396 LEU A N 1
ATOM 3149 C CA . LEU A 1 396 ? -5.412 -15.877 22.638 1.00 69.25 396 LEU A CA 1
ATOM 3150 C C . LEU A 1 396 ? -4.743 -17.179 22.178 1.00 69.25 396 LEU A C 1
ATOM 3152 O O . LEU A 1 396 ? -4.044 -17.208 21.157 1.00 69.25 396 LEU A O 1
ATOM 3156 N N . THR A 1 397 ? -4.982 -18.251 22.932 1.00 74.56 397 THR A N 1
ATOM 3157 C CA . THR A 1 397 ? -4.605 -19.613 22.543 1.00 74.56 397 THR A CA 1
ATOM 3158 C C . THR A 1 397 ? -5.302 -20.002 21.229 1.00 74.56 397 THR A C 1
ATOM 3160 O O . THR A 1 397 ? -6.217 -19.316 20.767 1.00 74.56 397 THR A O 1
ATOM 3163 N N . GLY A 1 398 ? -4.857 -21.082 20.577 1.00 78.44 398 GLY A N 1
ATOM 3164 C CA . GLY A 1 398 ? -5.430 -21.511 19.293 1.00 78.44 398 GLY A CA 1
ATOM 3165 C C . GLY A 1 398 ? -6.952 -21.701 19.343 1.00 78.44 398 GLY A C 1
ATOM 3166 O O . GLY A 1 398 ? -7.648 -21.220 18.450 1.00 78.44 398 GLY A O 1
ATOM 3167 N N . GLU A 1 399 ? -7.451 -22.320 20.413 1.00 85.12 399 GLU A N 1
ATOM 3168 C CA . GLU A 1 399 ? -8.876 -22.603 20.627 1.00 85.12 399 GLU A CA 1
ATOM 3169 C C . GLU A 1 399 ? -9.673 -21.335 20.958 1.00 85.12 399 GLU A C 1
ATOM 3171 O O . GLU A 1 399 ? -10.695 -21.065 20.326 1.00 85.12 399 GLU A O 1
ATOM 3176 N N . ASP A 1 400 ? -9.176 -20.487 21.865 1.00 81.12 400 ASP A N 1
ATOM 3177 C CA . ASP A 1 400 ? -9.850 -19.227 22.214 1.00 81.12 400 ASP A CA 1
ATOM 3178 C C . ASP A 1 400 ? -9.919 -18.270 21.027 1.00 81.12 400 ASP A C 1
ATOM 3180 O O . ASP A 1 400 ? -10.887 -17.528 20.850 1.00 81.12 400 ASP A O 1
ATOM 3184 N N . LYS A 1 401 ? -8.896 -18.296 20.172 1.00 86.44 401 LYS A N 1
ATOM 3185 C CA . LYS A 1 401 ? -8.884 -17.533 18.930 1.00 86.44 401 LYS A CA 1
ATOM 3186 C C . LYS A 1 401 ? -9.964 -18.019 17.967 1.00 86.44 401 LYS A C 1
ATOM 3188 O O . LYS A 1 401 ? -10.595 -17.187 17.317 1.00 86.44 401 LYS A O 1
ATOM 3193 N N . GLU A 1 402 ? -10.171 -19.326 17.851 1.00 87.31 402 GLU A N 1
ATOM 3194 C CA . GLU A 1 402 ? -11.229 -19.892 17.012 1.00 87.31 402 GLU A CA 1
ATOM 3195 C C . GLU A 1 402 ? -12.617 -19.556 17.573 1.00 87.31 402 GLU A C 1
ATOM 3197 O O . GLU A 1 402 ? -13.446 -19.015 16.836 1.00 87.31 402 GLU A O 1
ATOM 3202 N N . ARG A 1 403 ? -12.828 -19.728 18.888 1.00 91.62 403 ARG A N 1
ATOM 3203 C CA . ARG A 1 403 ? -14.052 -19.297 19.593 1.00 91.62 403 ARG A CA 1
ATOM 3204 C C . ARG A 1 403 ? -14.332 -17.808 19.380 1.00 91.62 403 ARG A C 1
ATOM 3206 O O . ARG A 1 403 ? -15.454 -17.433 19.044 1.00 91.62 403 ARG A O 1
ATOM 3213 N N . TYR A 1 404 ? -13.309 -16.958 19.498 1.00 92.50 404 TYR A N 1
ATOM 3214 C CA . TYR A 1 404 ? -13.419 -15.516 19.272 1.00 92.50 404 TYR A CA 1
ATOM 3215 C C . TYR A 1 404 ? -13.790 -15.170 17.830 1.00 92.50 404 TYR A C 1
ATOM 3217 O O . TYR A 1 404 ? -14.632 -14.302 17.598 1.00 92.50 404 TYR A O 1
ATOM 3225 N N . LEU A 1 405 ? -13.148 -15.811 16.850 1.00 90.31 405 LEU A N 1
ATOM 3226 C CA . LEU A 1 405 ? -13.436 -15.560 15.440 1.00 90.31 405 LEU A CA 1
ATOM 3227 C C . LEU A 1 405 ? -14.860 -15.985 15.086 1.00 90.31 405 LEU A C 1
ATOM 3229 O O . LEU A 1 405 ? -15.550 -15.190 14.451 1.00 90.31 405 LEU A O 1
ATOM 3233 N N . ASN A 1 406 ? -15.303 -17.151 15.564 1.00 92.88 406 ASN A N 1
ATOM 3234 C CA . ASN A 1 406 ? -16.664 -17.645 15.373 1.00 92.88 406 ASN A CA 1
ATOM 3235 C C . ASN A 1 406 ? -17.707 -16.709 16.011 1.00 92.88 406 ASN A C 1
ATOM 3237 O O . ASN A 1 406 ? -18.651 -16.277 15.349 1.00 92.88 406 ASN A O 1
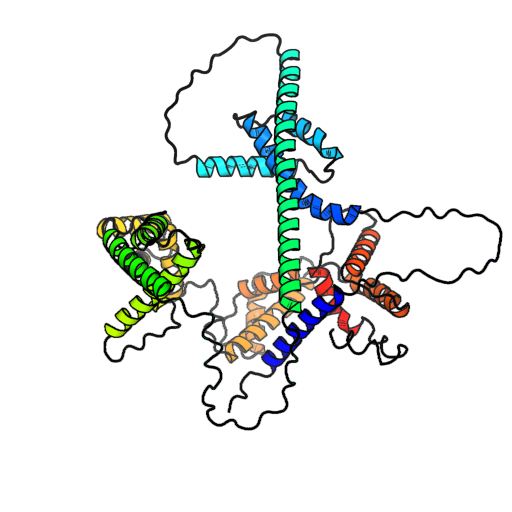ATOM 3241 N N . LEU A 1 407 ? -17.478 -16.292 17.262 1.00 95.50 407 LEU A N 1
ATOM 3242 C CA . LEU A 1 407 ? -18.312 -15.299 17.943 1.00 95.50 407 LEU A CA 1
ATOM 3243 C C . LEU A 1 407 ? -18.386 -13.990 17.142 1.00 95.50 407 LEU A C 1
ATOM 3245 O O . LEU A 1 407 ? -19.464 -13.439 16.935 1.00 95.50 407 LEU A O 1
ATOM 3249 N N . LEU A 1 408 ? -17.245 -13.491 16.663 1.00 95.25 408 LEU A N 1
ATOM 3250 C CA . LEU A 1 408 ? -17.187 -12.250 15.899 1.00 95.25 408 LEU A CA 1
ATOM 3251 C C . LEU A 1 408 ? -17.862 -12.373 14.523 1.00 95.25 408 LEU A C 1
ATOM 3253 O O . LEU A 1 408 ? -18.460 -11.400 14.079 1.00 95.25 408 LEU A O 1
ATOM 3257 N N . ASP A 1 409 ? -17.738 -13.507 13.826 1.00 92.94 409 ASP A N 1
ATOM 3258 C CA . ASP A 1 409 ? -18.470 -13.767 12.575 1.00 92.94 409 ASP A CA 1
ATOM 3259 C C . ASP A 1 409 ? -19.985 -13.787 12.815 1.00 92.94 409 ASP A C 1
ATOM 3261 O O . ASP A 1 409 ? -20.696 -13.029 12.159 1.00 92.94 409 ASP A O 1
ATOM 3265 N N . THR A 1 410 ? -20.447 -14.520 13.831 1.00 94.50 410 THR A N 1
ATOM 3266 C CA . THR A 1 410 ? -21.875 -14.617 14.187 1.00 94.50 410 THR A CA 1
ATOM 3267 C C . THR A 1 410 ? -22.474 -13.252 14.547 1.00 94.50 410 THR A C 1
ATOM 3269 O O . THR A 1 410 ? -23.556 -12.892 14.087 1.00 94.50 410 THR A O 1
ATOM 3272 N N . ILE A 1 411 ? -21.760 -12.439 15.339 1.00 96.94 411 ILE A N 1
ATOM 3273 C CA . ILE A 1 411 ? -22.216 -11.084 15.691 1.00 96.94 411 ILE A CA 1
ATOM 3274 C C . ILE A 1 411 ? -22.316 -10.199 14.443 1.00 96.94 411 ILE A C 1
ATOM 3276 O O . ILE A 1 411 ? -23.235 -9.391 14.338 1.00 96.94 411 ILE A O 1
ATOM 3280 N N . VAL A 1 412 ? -21.359 -10.303 13.517 1.00 96.06 412 VAL A N 1
ATOM 3281 C CA . VAL A 1 412 ? -21.358 -9.484 12.298 1.00 96.06 412 VAL A CA 1
ATOM 3282 C C . VAL A 1 412 ? -22.491 -9.878 11.355 1.00 96.06 412 VAL A C 1
ATOM 3284 O O . VAL A 1 412 ? -23.097 -8.981 10.777 1.00 96.06 412 VAL A O 1
ATOM 3287 N N . GLU A 1 413 ? -22.789 -11.170 11.229 1.00 93.38 413 GLU A N 1
ATOM 3288 C CA . GLU A 1 413 ? -23.910 -11.685 10.435 1.00 93.38 413 GLU A CA 1
ATOM 3289 C C . GLU A 1 413 ? -25.247 -11.149 10.959 1.00 93.38 413 GLU A C 1
ATOM 3291 O O . GLU A 1 413 ? -25.943 -10.430 10.246 1.00 93.38 413 GLU A O 1
ATOM 3296 N N . ARG A 1 414 ? -25.531 -11.326 12.256 1.00 95.81 414 ARG A N 1
ATOM 3297 C CA . ARG A 1 414 ? -26.746 -10.771 12.880 1.00 95.81 414 ARG A CA 1
ATOM 3298 C C . ARG A 1 414 ? -26.807 -9.246 12.819 1.00 95.81 414 ARG A C 1
ATOM 3300 O O . ARG A 1 414 ? -27.876 -8.652 12.695 1.00 95.81 414 ARG A O 1
ATOM 3307 N N . PHE A 1 415 ? -25.657 -8.578 12.921 1.00 95.50 415 PHE A N 1
ATOM 3308 C CA . PHE A 1 415 ? -25.591 -7.127 12.768 1.00 95.50 415 PHE A CA 1
ATOM 3309 C C . PHE A 1 415 ? -25.921 -6.694 11.335 1.00 95.50 415 PHE A C 1
ATOM 3311 O O . PHE A 1 415 ? -26.523 -5.637 11.158 1.00 95.50 415 PHE A O 1
ATOM 3318 N N . ALA A 1 416 ? -25.543 -7.485 10.326 1.00 92.62 416 ALA A N 1
ATOM 3319 C CA . ALA A 1 416 ? -25.896 -7.233 8.934 1.00 92.62 416 ALA A CA 1
ATOM 3320 C C . ALA A 1 416 ? -27.406 -7.368 8.715 1.00 92.62 416 ALA A C 1
ATOM 3322 O O . ALA A 1 416 ? -28.006 -6.419 8.219 1.00 92.62 416 ALA A O 1
ATOM 3323 N N . GLU A 1 417 ? -28.011 -8.461 9.189 1.00 92.38 417 GLU A N 1
ATOM 3324 C CA . GLU A 1 417 ? -29.460 -8.705 9.115 1.00 92.38 417 GLU A CA 1
ATOM 3325 C C . GLU A 1 417 ? -30.263 -7.569 9.761 1.00 92.38 417 GLU A C 1
ATOM 3327 O O . GLU A 1 417 ? -31.166 -7.004 9.148 1.00 92.38 417 GLU A O 1
ATOM 3332 N N . LEU A 1 418 ? -29.885 -7.156 10.977 1.00 94.12 418 LEU A N 1
ATOM 3333 C CA . LEU A 1 418 ? -30.543 -6.046 11.673 1.00 94.12 418 LEU A CA 1
ATOM 3334 C C . LEU A 1 418 ? -30.426 -4.726 10.902 1.00 94.12 418 LEU A C 1
ATOM 3336 O O . LEU A 1 418 ? -31.361 -3.925 10.885 1.00 94.12 418 LEU A O 1
ATOM 3340 N N . LYS A 1 419 ? -29.274 -4.471 10.273 1.00 92.38 419 LYS A N 1
ATOM 3341 C CA . LYS A 1 419 ? -29.054 -3.241 9.507 1.00 92.38 419 LYS A CA 1
ATOM 3342 C C . LYS A 1 419 ? -29.780 -3.253 8.158 1.00 92.38 419 LYS A C 1
ATOM 3344 O O . LYS A 1 419 ? -30.107 -2.176 7.674 1.00 92.38 419 LYS A O 1
ATOM 3349 N N . GLU A 1 420 ? -29.992 -4.425 7.561 1.00 88.12 420 GLU A N 1
ATOM 3350 C CA . GLU A 1 420 ? -30.777 -4.614 6.332 1.00 88.12 420 GLU A CA 1
ATOM 3351 C C . GLU A 1 420 ? -32.285 -4.530 6.597 1.00 88.12 420 GLU A C 1
ATOM 3353 O O . GLU A 1 420 ? -33.014 -3.975 5.782 1.00 88.12 420 GLU A O 1
ATOM 3358 N N . ALA A 1 421 ? -32.744 -4.998 7.762 1.00 89.69 421 ALA A N 1
ATOM 3359 C CA . ALA A 1 421 ? -34.135 -4.871 8.193 1.00 89.69 421 ALA A CA 1
ATOM 3360 C C . ALA A 1 421 ? -34.525 -3.434 8.600 1.00 89.69 421 ALA A C 1
ATOM 3362 O O . ALA A 1 421 ? -35.704 -3.080 8.574 1.00 89.69 421 ALA A O 1
ATOM 3363 N N . SER A 1 422 ? -33.556 -2.595 8.984 1.00 89.75 422 SER A N 1
ATOM 3364 C CA . SER A 1 422 ? -33.800 -1.188 9.324 1.00 89.75 422 SER A CA 1
ATOM 3365 C C . SER A 1 422 ? -33.967 -0.333 8.063 1.00 89.75 422 SER A C 1
ATOM 3367 O O . SER A 1 422 ? -33.024 -0.178 7.287 1.00 89.75 422 SER A O 1
ATOM 3369 N N . GLN A 1 423 ? -35.143 0.284 7.889 1.00 77.69 423 GLN A N 1
ATOM 3370 C CA . GLN A 1 423 ? -35.466 1.135 6.730 1.00 77.69 423 GLN A CA 1
ATOM 3371 C C . GLN A 1 423 ? -34.509 2.329 6.560 1.00 77.69 423 GLN A C 1
ATOM 3373 O O . GLN A 1 423 ? -34.211 2.724 5.437 1.00 77.69 423 GLN A O 1
ATOM 3378 N N . GLU A 1 424 ? -33.978 2.878 7.654 1.00 80.12 424 GLU A N 1
ATOM 3379 C CA . GLU A 1 424 ? -33.066 4.034 7.623 1.00 80.12 424 GLU A CA 1
ATOM 3380 C C . GLU A 1 424 ? -31.584 3.625 7.555 1.00 80.12 424 GLU A C 1
ATOM 3382 O O . GLU A 1 424 ? -30.682 4.465 7.514 1.00 80.12 424 GLU A O 1
ATOM 3387 N N . GLY A 1 425 ? -31.289 2.320 7.600 1.00 77.31 425 GLY A N 1
ATOM 3388 C CA . GLY A 1 425 ? -29.926 1.798 7.641 1.00 77.31 425 GLY A CA 1
ATOM 3389 C C . GLY A 1 425 ? -29.127 2.209 8.887 1.00 77.31 425 GLY A C 1
ATOM 3390 O O . GLY A 1 425 ? -27.936 1.885 8.973 1.00 77.31 425 GLY A O 1
ATOM 3391 N N . GLN A 1 426 ? -29.733 2.903 9.852 1.00 84.62 426 GLN A N 1
ATOM 3392 C CA . GLN A 1 426 ? -29.175 3.169 11.173 1.00 84.62 426 GLN A CA 1
ATOM 3393 C C . GLN A 1 426 ? -29.861 2.271 12.202 1.00 84.62 426 GLN A C 1
ATOM 3395 O O . GLN A 1 426 ? -31.049 1.970 12.108 1.00 84.62 426 GLN A O 1
ATOM 3400 N N . LEU A 1 427 ? -29.072 1.782 13.155 1.00 89.19 427 LEU A N 1
ATOM 3401 C CA . LEU A 1 427 ? -29.571 0.994 14.276 1.00 89.19 427 LEU A CA 1
ATOM 3402 C C . LEU A 1 427 ? -29.627 1.898 15.507 1.00 89.19 427 LEU A C 1
ATOM 3404 O O . LEU A 1 427 ? -28.701 2.698 15.672 1.00 89.19 427 LEU A O 1
ATOM 3408 N N . PRO A 1 428 ? -30.645 1.755 16.374 1.00 91.69 428 PRO A N 1
ATOM 3409 C CA . PRO A 1 428 ? -30.721 2.511 17.615 1.00 91.69 428 PRO A CA 1
ATOM 3410 C C . PRO A 1 428 ? -29.453 2.368 18.463 1.00 91.69 428 PRO A C 1
ATOM 3412 O O . PRO A 1 428 ? -28.783 1.323 18.486 1.00 91.69 428 PRO A O 1
ATOM 3415 N N . ASP A 1 429 ? -29.121 3.431 19.192 1.00 87.31 429 ASP A N 1
ATOM 3416 C CA . ASP A 1 429 ? -27.974 3.414 20.087 1.00 87.31 429 ASP A CA 1
ATOM 3417 C C . ASP A 1 429 ? -28.167 2.358 21.183 1.00 87.31 429 ASP A C 1
ATOM 3419 O O . ASP A 1 429 ? -29.181 2.294 21.870 1.00 87.31 429 ASP A O 1
ATOM 3423 N N . GLY A 1 430 ? -27.166 1.488 21.332 1.00 92.19 430 GLY A N 1
ATOM 3424 C CA . GLY A 1 430 ? -27.196 0.383 22.295 1.00 92.19 430 GLY A CA 1
ATOM 3425 C C . GLY A 1 430 ? -27.586 -0.978 21.713 1.00 92.19 430 GLY A C 1
ATOM 3426 O O . GLY A 1 430 ? -27.136 -1.984 22.263 1.00 92.19 430 GLY A O 1
ATOM 3427 N N . THR A 1 431 ? -28.266 -1.051 20.561 1.00 93.56 431 THR A N 1
ATOM 3428 C CA . THR A 1 431 ? -28.666 -2.332 19.937 1.00 93.56 431 THR A CA 1
ATOM 3429 C C . THR A 1 431 ? -27.465 -3.234 19.653 1.00 93.56 431 THR A C 1
ATOM 3431 O O . THR A 1 431 ? -27.478 -4.419 19.968 1.00 93.56 431 THR A O 1
ATOM 3434 N N . LEU A 1 432 ? -26.356 -2.671 19.157 1.00 94.81 432 LEU A N 1
ATOM 3435 C CA . LEU A 1 432 ? -25.121 -3.433 18.939 1.00 94.81 432 LEU A CA 1
ATOM 3436 C C . LEU A 1 432 ? -24.516 -3.971 20.251 1.00 94.81 432 LEU A C 1
ATOM 3438 O O . LEU A 1 432 ? -23.911 -5.036 20.254 1.00 94.81 432 LEU A O 1
ATOM 3442 N N . ALA A 1 433 ? -24.659 -3.252 21.370 1.00 95.69 433 ALA A N 1
ATOM 3443 C CA . ALA A 1 433 ? -24.171 -3.736 22.665 1.00 95.69 433 ALA A CA 1
ATOM 3444 C C . ALA A 1 433 ? -24.995 -4.938 23.144 1.00 95.69 433 ALA A C 1
ATOM 3446 O O . ALA A 1 433 ? -24.430 -5.949 23.551 1.00 95.69 433 ALA A O 1
ATOM 3447 N N . GLN A 1 434 ? -26.322 -4.833 23.034 1.00 96.88 434 GLN A N 1
ATOM 3448 C CA . GLN A 1 434 ? -27.253 -5.908 23.375 1.00 96.88 434 GLN A CA 1
ATOM 3449 C C . GLN A 1 434 ? -27.050 -7.133 22.477 1.00 96.88 434 GLN A C 1
ATOM 3451 O O . GLN A 1 434 ? -27.059 -8.261 22.967 1.00 96.88 434 GLN A O 1
ATOM 3456 N N . LEU A 1 435 ? -26.790 -6.925 21.182 1.00 97.12 435 LEU A N 1
ATOM 3457 C CA . LEU A 1 435 ? -26.478 -7.997 20.239 1.00 97.12 435 LEU A CA 1
ATOM 3458 C C . LEU A 1 435 ? -25.195 -8.743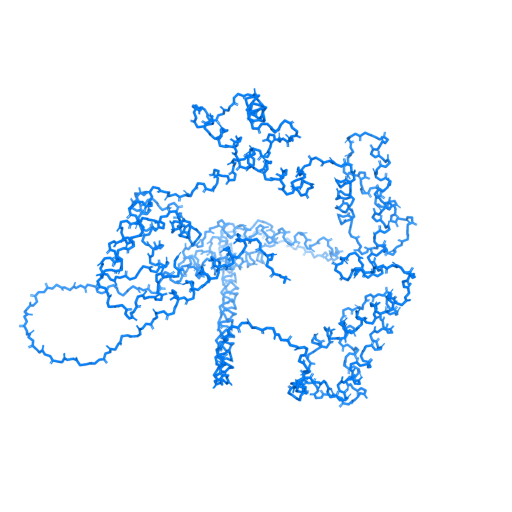 20.626 1.00 97.12 435 LEU A C 1
ATOM 3460 O O . LEU A 1 435 ? -25.155 -9.970 20.600 1.00 97.12 435 LEU A O 1
ATOM 3464 N N . ILE A 1 436 ? -24.143 -8.011 21.005 1.00 96.94 436 ILE A N 1
ATOM 3465 C CA . ILE A 1 436 ? -22.884 -8.618 21.448 1.00 96.94 436 ILE A CA 1
ATOM 3466 C C . ILE A 1 436 ? -23.121 -9.477 22.697 1.00 96.94 436 ILE A C 1
ATOM 3468 O O . ILE A 1 436 ? -22.688 -10.625 22.731 1.00 96.94 436 ILE A O 1
ATOM 3472 N N . GLU A 1 437 ? -23.818 -8.952 23.705 1.00 97.12 437 GLU A N 1
ATOM 3473 C CA . GLU A 1 437 ? -24.051 -9.671 24.965 1.00 97.12 437 GLU A CA 1
ATOM 3474 C C . GLU A 1 437 ? -24.997 -10.873 24.814 1.00 97.12 437 GLU A C 1
ATOM 3476 O O . GLU A 1 437 ? -24.725 -11.937 25.372 1.00 97.12 437 GLU A O 1
ATOM 3481 N N . SER A 1 438 ? -26.065 -10.752 24.017 1.00 97.19 438 SER A N 1
ATOM 3482 C CA . SER A 1 438 ? -26.947 -11.887 23.694 1.00 97.19 438 SER A CA 1
ATOM 3483 C C . SER A 1 438 ? -26.187 -12.993 22.961 1.00 97.19 438 SER A C 1
ATOM 3485 O O . SER A 1 438 ? -26.200 -14.138 23.406 1.00 97.19 438 SER A O 1
ATOM 3487 N N . THR A 1 439 ? -25.414 -12.646 21.927 1.00 97.31 439 THR A N 1
ATOM 3488 C CA . THR A 1 439 ? -24.646 -13.633 21.148 1.00 97.31 439 THR A CA 1
ATOM 3489 C C . THR A 1 439 ? -23.544 -14.297 21.985 1.00 97.31 439 THR A C 1
ATOM 3491 O O . THR A 1 439 ? -23.308 -15.497 21.855 1.00 97.31 439 THR A O 1
ATOM 3494 N N . LYS A 1 440 ? -22.890 -13.561 22.898 1.00 97.12 440 LYS A N 1
ATOM 3495 C CA . LYS A 1 440 ? -21.939 -14.152 23.861 1.00 97.12 440 LYS A CA 1
ATOM 3496 C C . LYS A 1 440 ? -22.605 -15.181 24.766 1.00 97.12 440 LYS A C 1
ATOM 3498 O O . LYS A 1 440 ? -22.024 -16.238 25.000 1.00 97.12 440 LYS A O 1
ATOM 3503 N N . ARG A 1 441 ? -23.790 -14.859 25.293 1.00 97.31 441 ARG A N 1
ATOM 3504 C CA . ARG A 1 441 ? -24.544 -15.744 26.186 1.00 97.31 441 ARG A CA 1
ATOM 3505 C C . ARG A 1 441 ? -24.995 -17.008 25.457 1.00 97.31 441 ARG A C 1
ATOM 3507 O O . ARG A 1 441 ? -24.843 -18.092 26.002 1.00 97.31 441 ARG A O 1
ATOM 3514 N N . GLU A 1 442 ? -25.488 -16.868 24.231 1.00 96.38 442 GLU A N 1
ATOM 3515 C CA . GLU A 1 442 ? -25.937 -17.992 23.403 1.00 96.38 442 GLU A CA 1
ATOM 3516 C C . GLU A 1 442 ? -24.797 -18.939 23.012 1.00 96.38 442 GLU A C 1
ATOM 3518 O O . GLU A 1 442 ? -24.969 -20.153 23.055 1.00 96.38 442 GLU A O 1
ATOM 3523 N N . LEU A 1 443 ? -23.619 -18.403 22.675 1.00 95.12 443 LEU A N 1
ATOM 3524 C CA . LEU A 1 443 ? -22.454 -19.208 22.288 1.00 95.12 443 LEU A CA 1
ATOM 3525 C C . LEU A 1 443 ? -21.596 -19.677 23.476 1.00 95.12 443 LEU A C 1
ATOM 3527 O O . LEU A 1 443 ? -20.570 -20.320 23.262 1.00 95.12 443 LEU A O 1
ATOM 3531 N N . GLY A 1 444 ? -21.964 -19.343 24.719 1.00 94.75 444 GLY A N 1
ATOM 3532 C CA . GLY A 1 444 ? -21.165 -19.687 25.902 1.00 94.75 444 GLY A CA 1
ATOM 3533 C C . GLY A 1 444 ? -19.773 -19.037 25.908 1.00 94.75 444 GLY A C 1
ATOM 3534 O O . GLY A 1 444 ? -18.810 -19.623 26.396 1.00 94.75 444 GLY A O 1
ATOM 3535 N N . CYS A 1 445 ? -19.648 -17.839 25.335 1.00 92.81 445 CYS A N 1
ATOM 3536 C CA . CYS A 1 445 ? -18.395 -17.089 25.195 1.00 92.81 445 CYS A CA 1
ATOM 3537 C C . CYS A 1 445 ? -18.403 -15.807 26.044 1.00 92.81 445 CYS A C 1
ATOM 3539 O O . CYS A 1 445 ? -17.994 -14.737 25.586 1.00 92.81 445 CYS A O 1
ATOM 3541 N N . THR A 1 446 ? -18.918 -15.887 27.273 1.00 91.19 446 THR A N 1
ATOM 3542 C CA . THR A 1 446 ? -19.009 -14.742 28.200 1.00 91.19 446 THR A CA 1
ATOM 3543 C C . THR A 1 446 ? -17.641 -14.251 28.677 1.00 91.19 446 THR A C 1
ATOM 3545 O O . THR A 1 446 ? -17.507 -13.099 29.077 1.00 91.19 446 THR A O 1
ATOM 3548 N N . ASP A 1 447 ? -16.630 -15.114 28.601 1.00 87.50 447 ASP A N 1
ATOM 3549 C CA . ASP A 1 447 ? -15.221 -14.856 28.897 1.00 87.50 447 ASP A CA 1
ATOM 3550 C C . ASP A 1 447 ? -14.515 -13.995 27.833 1.00 87.50 447 ASP A C 1
ATOM 3552 O O . ASP A 1 447 ? -13.488 -13.375 28.114 1.00 87.50 447 ASP A O 1
ATOM 3556 N N . LEU A 1 448 ? -15.061 -13.911 26.614 1.00 89.25 448 LEU A N 1
ATOM 3557 C CA . LEU A 1 448 ? -14.418 -13.231 25.489 1.00 89.25 448 LEU A CA 1
ATOM 3558 C C . LEU A 1 448 ? -14.900 -11.779 25.329 1.00 89.25 448 LEU A C 1
ATOM 3560 O O . LEU A 1 448 ? -16.086 -11.497 25.150 1.00 89.25 448 LEU A O 1
ATOM 3564 N N . GLU A 1 449 ? -13.969 -10.820 25.305 1.00 89.88 449 GLU A N 1
ATOM 3565 C CA . GLU A 1 449 ? -14.287 -9.403 25.078 1.00 89.88 449 GLU A CA 1
ATOM 3566 C C . GLU A 1 449 ? -14.391 -9.077 23.574 1.00 89.88 449 GLU A C 1
ATOM 3568 O O . GLU A 1 449 ? -13.393 -8.994 22.852 1.00 89.88 449 GLU A O 1
ATOM 3573 N N . VAL A 1 450 ? -15.610 -8.812 23.090 1.00 91.75 450 VAL A N 1
ATOM 3574 C CA . VAL A 1 450 ? -15.859 -8.296 21.732 1.00 91.75 450 VAL A CA 1
ATOM 3575 C C . VAL A 1 450 ? -16.178 -6.806 21.785 1.00 91.75 450 VAL A C 1
ATOM 3577 O O . VAL A 1 450 ? -17.144 -6.381 22.412 1.00 91.75 450 VAL A O 1
ATOM 3580 N N . ARG A 1 451 ? -15.382 -5.998 21.080 1.00 87.31 451 ARG A N 1
ATOM 3581 C CA . ARG A 1 451 ? -15.594 -4.549 20.972 1.00 87.31 451 ARG A CA 1
ATOM 3582 C C . ARG A 1 451 ? -16.500 -4.194 19.800 1.00 87.31 451 ARG A C 1
ATOM 3584 O O . ARG A 1 451 ? -16.356 -4.758 18.716 1.00 87.31 451 ARG A O 1
ATOM 3591 N N . LYS A 1 452 ? -17.337 -3.169 19.988 1.00 92.31 452 LYS A N 1
ATOM 3592 C CA . LYS A 1 452 ? -18.239 -2.620 18.956 1.00 92.31 452 LYS A CA 1
ATOM 3593 C C . LYS A 1 452 ? -17.500 -2.262 17.659 1.00 92.31 452 LYS A C 1
ATOM 3595 O O . LYS A 1 452 ? -17.981 -2.570 16.571 1.00 92.31 452 LYS A O 1
ATOM 3600 N N . ASP A 1 453 ? -16.306 -1.682 17.767 1.00 87.62 453 ASP A N 1
ATOM 3601 C CA . ASP A 1 453 ? -15.515 -1.278 16.598 1.00 87.62 453 ASP A CA 1
ATOM 3602 C C . ASP A 1 453 ? -15.027 -2.467 15.770 1.00 87.62 453 ASP A C 1
ATOM 3604 O O . ASP A 1 453 ? -15.007 -2.390 14.545 1.00 87.62 453 ASP A O 1
ATOM 3608 N N . ASN A 1 454 ? -14.693 -3.597 16.404 1.00 89.69 454 ASN A N 1
ATOM 3609 C CA . ASN A 1 454 ? -14.266 -4.794 15.677 1.00 89.69 454 ASN A CA 1
ATOM 3610 C C . ASN A 1 454 ? -15.404 -5.344 14.814 1.00 89.69 454 ASN A C 1
ATOM 3612 O O . ASN A 1 454 ? -15.167 -5.719 13.664 1.00 89.69 454 ASN A O 1
ATOM 3616 N N . VAL A 1 455 ? -16.628 -5.334 15.352 1.00 93.12 455 VAL A N 1
ATOM 3617 C CA . VAL A 1 455 ? -17.842 -5.713 14.619 1.00 93.12 455 VAL A CA 1
ATOM 3618 C C . VAL A 1 455 ? -18.046 -4.767 13.441 1.00 93.12 455 VAL A C 1
ATOM 3620 O O . VAL A 1 455 ? -18.111 -5.223 12.306 1.00 93.12 455 VAL A O 1
ATOM 3623 N N . ARG A 1 456 ? -18.037 -3.446 13.674 1.00 91.19 456 ARG A N 1
ATOM 3624 C CA . ARG A 1 456 ? -18.205 -2.435 12.612 1.00 91.19 456 ARG A CA 1
ATOM 3625 C C . ARG A 1 456 ? -17.145 -2.560 11.516 1.00 91.19 456 ARG A C 1
ATOM 3627 O O . ARG A 1 456 ? -17.479 -2.567 10.335 1.00 91.19 456 ARG A O 1
ATOM 3634 N N . ILE A 1 457 ? -15.869 -2.704 11.878 1.00 86.31 457 ILE A N 1
ATOM 3635 C CA . ILE A 1 457 ? -14.763 -2.863 10.922 1.00 86.31 457 ILE A CA 1
ATOM 3636 C C . ILE A 1 457 ? -14.940 -4.139 10.097 1.00 86.31 457 ILE A C 1
ATOM 3638 O O . ILE A 1 457 ? -14.749 -4.108 8.879 1.00 86.31 457 ILE A O 1
ATOM 3642 N N . LYS A 1 458 ? -15.268 -5.267 10.736 1.00 87.94 458 LYS A N 1
ATOM 3643 C CA . LYS A 1 458 ? -15.445 -6.547 10.042 1.00 87.94 458 LYS A CA 1
ATOM 3644 C C . LYS A 1 458 ? -16.691 -6.530 9.157 1.00 87.94 458 LYS A C 1
ATOM 3646 O O . LYS A 1 458 ? -16.573 -6.923 8.001 1.00 87.94 458 LYS A O 1
ATOM 3651 N N . TYR A 1 459 ? -17.795 -5.953 9.627 1.00 90.62 459 TYR A N 1
ATOM 3652 C CA . TYR A 1 459 ? -18.994 -5.681 8.836 1.00 90.62 459 TYR A CA 1
ATOM 3653 C C . TYR A 1 459 ? -18.673 -4.839 7.597 1.00 90.62 459 TYR A C 1
ATOM 3655 O O . TYR A 1 459 ? -18.943 -5.260 6.480 1.00 90.62 459 TYR A O 1
ATOM 3663 N N . HIS A 1 460 ? -17.998 -3.694 7.745 1.00 83.88 460 HIS A N 1
ATOM 3664 C CA . HIS A 1 460 ? -17.610 -2.871 6.596 1.00 83.88 460 HIS A CA 1
ATOM 3665 C C . HIS A 1 460 ? -16.662 -3.599 5.639 1.00 83.88 460 HIS A C 1
ATOM 3667 O O . HIS A 1 460 ? -16.744 -3.399 4.430 1.00 83.88 460 HIS A O 1
ATOM 3673 N N . LYS A 1 461 ? -15.763 -4.451 6.144 1.00 81.69 461 LYS A N 1
ATOM 3674 C CA . LYS A 1 461 ? -14.913 -5.298 5.297 1.00 81.69 461 LYS A CA 1
ATOM 3675 C C . LYS A 1 461 ? -15.714 -6.370 4.558 1.00 81.69 461 LYS A C 1
ATOM 3677 O O . LYS A 1 461 ? -15.374 -6.647 3.416 1.00 81.69 461 LYS A O 1
ATOM 3682 N N . GLN A 1 462 ? -16.732 -6.963 5.180 1.00 80.31 462 GLN A N 1
ATOM 3683 C CA . GLN A 1 462 ? -17.624 -7.934 4.540 1.00 80.31 462 GLN A CA 1
ATOM 3684 C C . GLN A 1 462 ? -18.549 -7.260 3.519 1.00 80.31 462 GLN A C 1
ATOM 3686 O O . GLN A 1 462 ? -18.622 -7.720 2.389 1.00 80.31 462 GLN A 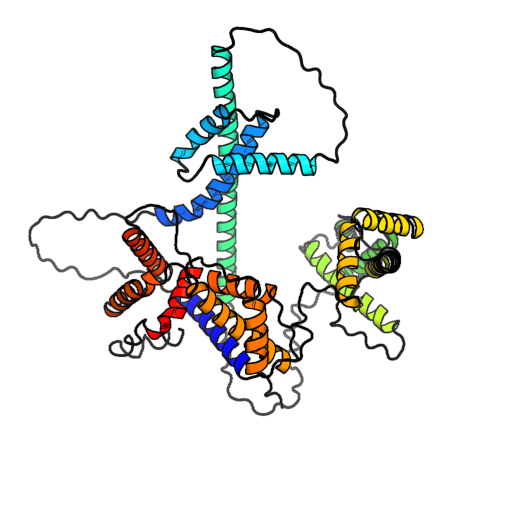O 1
ATOM 3691 N N . LYS A 1 463 ? -19.129 -6.098 3.839 1.00 75.69 463 LYS A N 1
ATOM 3692 C CA . LYS A 1 463 ? -19.925 -5.286 2.905 1.00 75.69 463 LYS A CA 1
ATOM 3693 C C . LYS A 1 463 ? -19.106 -4.715 1.741 1.00 75.69 463 LYS A C 1
ATOM 3695 O O . LYS A 1 463 ? -19.630 -4.473 0.669 1.00 75.69 463 LYS A O 1
ATOM 3700 N N . LYS A 1 464 ? -17.802 -4.490 1.920 1.00 65.50 464 LYS A N 1
ATOM 3701 C CA . LYS A 1 464 ? -16.887 -4.180 0.802 1.00 65.50 464 LYS A CA 1
ATOM 3702 C C . LYS A 1 464 ? -16.477 -5.423 0.004 1.00 65.50 464 LYS A C 1
ATOM 3704 O O . LYS A 1 464 ? -15.850 -5.288 -1.040 1.00 65.50 464 LYS A O 1
ATOM 3709 N N . LYS A 1 465 ? -16.754 -6.620 0.529 1.00 62.69 465 LYS A N 1
ATOM 3710 C CA . LYS A 1 465 ? -16.487 -7.912 -0.109 1.00 62.69 465 LYS A CA 1
ATOM 3711 C C . LYS A 1 465 ? -17.713 -8.506 -0.794 1.00 62.69 465 LYS A C 1
ATOM 3713 O O . LYS A 1 465 ? -17.515 -9.500 -1.491 1.00 62.69 465 LYS A O 1
ATOM 3718 N N . THR A 1 466 ? -18.921 -7.947 -0.644 1.00 58.97 466 THR A N 1
ATOM 3719 C CA . THR A 1 466 ? -19.997 -8.252 -1.593 1.00 58.97 466 THR A CA 1
ATOM 3720 C C . THR A 1 466 ? -19.443 -7.902 -2.969 1.00 58.97 466 THR A C 1
ATOM 3722 O O . THR A 1 466 ? -19.019 -6.762 -3.180 1.00 58.97 466 THR A O 1
ATOM 3725 N N . PRO A 1 467 ? -19.285 -8.893 -3.856 1.00 61.81 467 PRO A N 1
ATOM 3726 C CA . PRO A 1 467 ? -18.666 -8.643 -5.137 1.00 61.81 467 PRO A CA 1
ATOM 3727 C C . PRO A 1 467 ? -19.519 -7.623 -5.874 1.00 61.81 467 PRO A C 1
ATOM 3729 O O . PRO A 1 467 ? -20.730 -7.796 -5.969 1.00 61.81 467 PRO A O 1
ATOM 3732 N N . LEU A 1 468 ? -18.899 -6.554 -6.370 1.00 69.81 468 LEU A N 1
ATOM 3733 C CA . LEU A 1 468 ? -19.591 -5.672 -7.300 1.00 69.81 468 LEU A CA 1
ATOM 3734 C C . LEU A 1 468 ? -20.104 -6.513 -8.478 1.00 69.81 468 LEU A C 1
ATOM 3736 O O . LEU A 1 468 ? -19.420 -7.448 -8.896 1.00 69.81 468 LEU A O 1
ATOM 3740 N N . HIS A 1 469 ? -21.287 -6.186 -8.989 1.00 82.50 469 HIS A N 1
ATOM 3741 C CA . HIS A 1 469 ? -21.887 -6.791 -10.184 1.00 82.50 469 HIS A CA 1
ATOM 3742 C C . HIS A 1 469 ? -22.203 -8.299 -10.098 1.00 82.50 469 HIS A C 1
ATOM 3744 O O . HIS A 1 469 ? -21.942 -9.039 -11.045 1.00 82.50 469 HIS A O 1
ATOM 3750 N N . THR A 1 470 ? -22.719 -8.799 -8.964 1.00 84.62 470 THR A N 1
ATOM 3751 C CA . THR A 1 470 ? -23.183 -10.206 -8.868 1.00 84.62 470 THR A CA 1
ATOM 3752 C C . THR A 1 470 ? -24.398 -10.510 -9.743 1.00 84.62 470 THR A C 1
ATOM 3754 O O . THR A 1 470 ? -24.639 -11.662 -10.080 1.00 84.62 470 THR A O 1
ATOM 3757 N N . ASP A 1 471 ? -25.168 -9.494 -10.104 1.00 87.81 471 ASP A N 1
ATOM 3758 C CA . ASP A 1 471 ? -26.278 -9.539 -11.055 1.00 87.81 471 ASP A CA 1
ATOM 3759 C C . ASP A 1 471 ? -25.842 -9.925 -12.482 1.00 87.81 471 ASP A C 1
ATOM 3761 O O . ASP A 1 471 ? -26.618 -10.545 -13.207 1.00 87.81 471 ASP A O 1
ATOM 3765 N N . LEU A 1 472 ? -24.579 -9.686 -12.861 1.00 92.81 472 LEU A N 1
ATOM 3766 C CA . LEU A 1 472 ? -24.013 -10.192 -14.120 1.00 92.81 472 LEU A CA 1
ATOM 3767 C C . LEU A 1 472 ? -23.711 -11.695 -14.102 1.00 92.81 472 LEU A C 1
ATOM 3769 O O . LEU A 1 472 ? -23.546 -12.290 -15.172 1.00 92.81 472 LEU A O 1
ATOM 3773 N N . ASP A 1 473 ? -23.587 -12.308 -12.918 1.00 93.62 473 ASP A N 1
ATOM 3774 C CA . ASP A 1 473 ? -23.012 -13.649 -12.782 1.00 93.62 473 ASP A CA 1
ATOM 3775 C C . ASP A 1 473 ? -23.811 -14.689 -13.593 1.00 93.62 473 ASP A C 1
ATOM 3777 O O . ASP A 1 473 ? -23.218 -15.521 -14.278 1.00 93.62 473 ASP A O 1
ATOM 3781 N N . GLU A 1 474 ? -25.145 -14.639 -13.561 1.00 94.00 474 GLU A N 1
ATOM 3782 C CA . GLU A 1 474 ? -26.004 -15.624 -14.233 1.00 94.00 474 GLU A CA 1
ATOM 3783 C C . GLU A 1 474 ? -25.895 -15.549 -15.761 1.00 94.00 474 GLU A C 1
ATOM 3785 O O . GLU A 1 474 ? -25.582 -16.546 -16.420 1.00 94.00 474 GLU A O 1
ATOM 3790 N N . SER A 1 475 ? -26.065 -14.354 -16.325 1.00 95.06 475 SER A N 1
ATOM 3791 C CA . SER A 1 475 ? -25.978 -14.123 -17.768 1.00 95.06 475 SER A CA 1
ATOM 3792 C C . SER A 1 475 ? -24.586 -14.460 -18.314 1.00 95.06 475 SER A C 1
ATOM 3794 O O . SER A 1 475 ? -24.457 -15.061 -19.385 1.00 95.06 475 SER A O 1
ATOM 3796 N N . LEU A 1 476 ? -23.530 -14.129 -17.564 1.00 96.06 476 LEU A N 1
ATOM 3797 C CA . LEU A 1 476 ? -22.153 -14.420 -17.955 1.00 96.06 476 LEU A CA 1
ATOM 3798 C C . LEU A 1 476 ? -21.838 -15.921 -17.887 1.00 96.06 476 LEU A C 1
ATOM 3800 O O . LEU A 1 476 ? -21.182 -16.447 -18.786 1.00 96.06 476 LEU A O 1
ATOM 3804 N N . VAL A 1 477 ? -22.340 -16.638 -16.875 1.00 96.25 477 VAL A N 1
ATOM 3805 C CA . VAL A 1 477 ? -22.231 -18.106 -16.799 1.00 96.25 477 VAL A CA 1
ATOM 3806 C C . VAL A 1 477 ? -22.888 -18.766 -18.011 1.00 96.25 477 VAL A C 1
ATOM 3808 O O . VAL A 1 477 ? -22.292 -19.667 -18.604 1.00 96.25 477 VAL A O 1
ATOM 3811 N N . ILE A 1 478 ? -24.078 -18.310 -18.414 1.00 95.44 478 ILE A N 1
ATOM 3812 C CA . ILE A 1 478 ? -24.774 -18.826 -19.602 1.00 95.44 478 ILE A CA 1
ATOM 3813 C C . ILE A 1 478 ? -23.922 -18.605 -20.856 1.00 95.44 478 ILE A C 1
ATOM 3815 O O . ILE A 1 478 ? -23.692 -19.544 -21.619 1.00 95.44 478 ILE A O 1
ATOM 3819 N N . ALA A 1 479 ? -23.402 -17.392 -21.053 1.00 95.31 479 ALA A N 1
ATOM 3820 C CA . ALA A 1 479 ? -22.589 -17.065 -2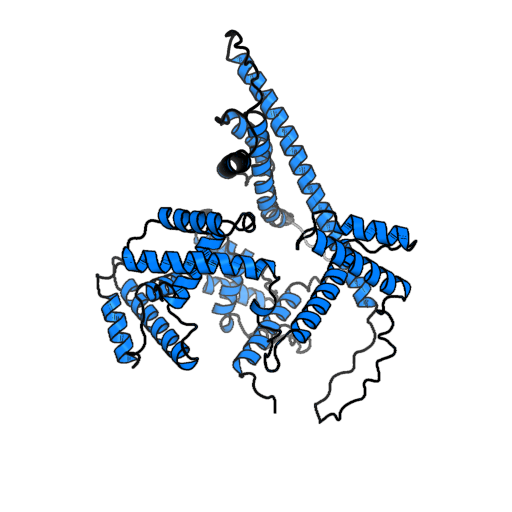2.220 1.00 95.31 479 ALA A CA 1
ATOM 3821 C C . ALA A 1 479 ? -21.288 -17.890 -22.284 1.00 95.31 479 ALA A C 1
ATOM 3823 O O . ALA A 1 479 ? -20.922 -18.390 -23.350 1.00 95.31 479 ALA A O 1
ATOM 3824 N N . ILE A 1 480 ? -20.626 -18.101 -21.142 1.00 94.88 480 ILE A N 1
ATOM 3825 C CA . ILE A 1 480 ? -19.414 -18.926 -21.049 1.00 94.88 480 ILE A CA 1
ATOM 3826 C C . ILE A 1 480 ? -19.723 -20.400 -21.333 1.00 94.88 480 ILE A C 1
ATOM 3828 O O . ILE A 1 480 ? -19.025 -21.032 -22.125 1.00 94.88 480 ILE A O 1
ATOM 3832 N N . ASN A 1 481 ? -20.787 -20.948 -20.743 1.00 94.06 481 ASN A N 1
ATOM 3833 C CA . ASN A 1 481 ? -21.199 -22.330 -20.992 1.00 94.06 481 ASN A CA 1
ATOM 3834 C C . ASN A 1 481 ? -21.586 -22.551 -22.462 1.00 94.06 481 ASN A C 1
ATOM 3836 O O . ASN A 1 481 ? -21.250 -23.587 -23.038 1.00 94.06 481 ASN A O 1
ATOM 3840 N N . ASN A 1 482 ? -22.220 -21.563 -23.099 1.00 92.88 482 ASN A N 1
ATOM 3841 C CA . ASN A 1 482 ? -22.501 -21.598 -24.532 1.00 92.88 482 ASN A CA 1
ATOM 3842 C C . ASN A 1 482 ? -21.204 -21.623 -25.355 1.00 92.88 482 ASN A C 1
ATOM 3844 O O . ASN A 1 482 ? -21.072 -22.463 -26.245 1.00 92.88 482 ASN A O 1
ATOM 3848 N N . ALA A 1 483 ? -20.217 -20.783 -25.028 1.00 89.38 483 ALA A N 1
ATOM 3849 C CA . ALA A 1 483 ? -18.913 -20.805 -25.693 1.00 89.38 483 ALA A CA 1
ATOM 3850 C C . ALA A 1 483 ? -18.213 -22.170 -25.548 1.00 89.38 483 ALA A C 1
ATOM 3852 O O . ALA A 1 483 ? -17.738 -22.727 -26.543 1.00 89.38 483 ALA A O 1
ATOM 3853 N N . PHE A 1 484 ? -18.240 -22.762 -24.349 1.00 89.31 484 PHE A N 1
ATOM 3854 C CA . PHE A 1 484 ? -17.703 -24.104 -24.113 1.00 89.31 484 PHE A CA 1
ATOM 3855 C C . PHE A 1 484 ? -18.445 -25.187 -24.896 1.00 89.31 484 PHE A C 1
ATOM 3857 O O . PHE A 1 484 ? -17.807 -26.074 -25.459 1.00 89.31 484 PHE A O 1
ATOM 3864 N N . SER A 1 485 ? -19.774 -25.102 -25.002 1.00 89.00 485 SER A N 1
ATOM 3865 C CA . SER A 1 485 ? -20.565 -26.051 -25.798 1.00 89.00 485 SER A CA 1
ATOM 3866 C C . SER A 1 485 ? -20.218 -26.014 -27.293 1.00 89.00 485 SER A C 1
ATOM 3868 O O . SER A 1 485 ? -20.331 -27.029 -27.977 1.00 89.00 485 SER A O 1
ATOM 3870 N N . MET A 1 486 ? -19.725 -24.871 -27.782 1.00 88.06 486 MET A N 1
ATOM 3871 C CA . MET A 1 486 ? -19.227 -24.681 -29.148 1.00 88.06 486 MET A CA 1
ATOM 3872 C C . MET A 1 486 ? -17.745 -25.060 -29.313 1.00 88.06 486 MET A C 1
ATOM 3874 O O . MET A 1 486 ? -17.167 -24.810 -30.369 1.00 88.06 486 MET A O 1
ATOM 3878 N N . GLY A 1 487 ? -17.104 -25.613 -28.277 1.00 88.56 487 GLY A N 1
ATOM 3879 C CA . GLY A 1 487 ? -15.685 -25.973 -28.296 1.00 88.56 487 GLY A CA 1
ATOM 3880 C C . GLY A 1 487 ? -14.732 -24.774 -28.279 1.00 88.56 487 GLY A C 1
ATOM 3881 O O . GLY A 1 487 ? -13.561 -24.925 -28.623 1.00 88.56 487 GLY A O 1
ATOM 3882 N N . ARG A 1 488 ? -15.205 -23.577 -27.904 1.00 86.56 488 ARG A N 1
ATOM 3883 C CA . ARG A 1 488 ? -14.371 -22.370 -27.829 1.00 86.56 488 ARG A CA 1
ATOM 3884 C C . ARG A 1 488 ? -13.855 -22.171 -26.401 1.00 86.56 488 ARG A C 1
ATOM 3886 O O . ARG A 1 488 ? -14.668 -22.068 -25.481 1.00 86.56 488 ARG A O 1
ATOM 3893 N N . PRO A 1 489 ? -12.531 -22.084 -26.183 1.00 85.62 489 PRO A N 1
ATOM 3894 C CA . PRO A 1 489 ? -11.995 -21.776 -24.866 1.00 85.62 489 PRO A CA 1
ATOM 3895 C C . PRO A 1 489 ? -12.261 -20.308 -24.508 1.00 85.62 489 PRO A C 1
ATOM 3897 O O . PRO A 1 489 ? -12.067 -19.408 -25.324 1.00 85.62 489 PRO A O 1
ATOM 3900 N N . VAL A 1 490 ? -12.667 -20.057 -23.264 1.00 90.25 490 VAL A N 1
ATOM 3901 C CA . VAL A 1 490 ? -12.817 -18.705 -22.715 1.00 90.25 490 VAL A CA 1
ATOM 3902 C C . VAL A 1 490 ? -11.575 -18.374 -21.895 1.00 90.25 490 VAL A C 1
ATOM 3904 O O . VAL A 1 490 ? -11.406 -18.854 -20.775 1.00 90.25 490 VAL A O 1
ATOM 3907 N N . THR A 1 491 ? -10.687 -17.554 -22.454 1.00 90.75 491 THR A N 1
ATOM 3908 C CA . THR A 1 491 ? -9.533 -17.020 -21.717 1.00 90.75 491 THR A CA 1
ATOM 3909 C C . THR A 1 491 ? -9.976 -15.932 -20.739 1.00 90.75 491 THR A C 1
ATOM 3911 O O . THR A 1 491 ? -11.065 -15.370 -20.862 1.00 90.75 491 THR A O 1
ATOM 3914 N N . ARG A 1 492 ? -9.113 -15.570 -19.782 1.00 91.81 492 ARG A N 1
ATOM 3915 C CA . ARG A 1 492 ? -9.373 -14.448 -18.862 1.00 91.81 492 ARG A CA 1
ATOM 3916 C C . ARG A 1 492 ? -9.669 -13.143 -19.606 1.00 91.81 492 ARG A C 1
ATOM 3918 O O . ARG A 1 492 ? -10.578 -12.423 -19.212 1.00 91.81 492 ARG A O 1
ATOM 3925 N N . GLU A 1 493 ? -8.892 -12.824 -20.641 1.00 91.19 493 GLU A N 1
ATOM 3926 C CA . GLU A 1 493 ? -9.080 -11.593 -21.421 1.00 91.19 493 GLU A CA 1
ATOM 3927 C C . GLU A 1 493 ? -10.429 -11.604 -22.144 1.00 91.19 493 GLU A C 1
ATOM 3929 O O . GLU A 1 493 ? -11.157 -10.615 -22.099 1.00 91.19 493 GLU A O 1
ATOM 3934 N N . HIS A 1 494 ? -10.797 -12.744 -22.738 1.00 91.56 494 HIS A N 1
ATOM 3935 C CA . HIS A 1 494 ? -12.084 -12.903 -23.407 1.00 91.56 494 HIS A CA 1
ATOM 3936 C C . HIS A 1 494 ? -13.254 -12.807 -22.421 1.00 91.56 494 HIS A C 1
ATOM 3938 O O . HIS A 1 494 ? -14.202 -12.064 -22.658 1.00 91.56 494 HIS A O 1
ATOM 3944 N N . GLY A 1 495 ? -13.154 -13.497 -21.284 1.00 94.44 495 GLY A N 1
ATOM 3945 C CA . GLY A 1 495 ? -14.157 -13.464 -20.225 1.00 94.44 495 GLY A CA 1
ATOM 3946 C C . GLY A 1 495 ? -14.365 -12.068 -19.639 1.00 94.44 495 GLY A C 1
ATOM 3947 O O . GLY A 1 495 ? -15.501 -11.639 -19.463 1.00 94.44 495 GLY A O 1
ATOM 3948 N N . LEU A 1 496 ? -13.281 -11.320 -19.412 1.00 95.12 496 LEU A N 1
ATOM 3949 C CA . LEU A 1 496 ? -13.347 -9.924 -18.975 1.00 95.12 496 LEU A CA 1
ATOM 3950 C C . LEU A 1 496 ? -13.938 -8.996 -20.034 1.00 95.12 496 LEU A C 1
ATOM 3952 O O . LEU A 1 496 ? -14.719 -8.111 -19.695 1.00 95.12 496 LEU A O 1
ATOM 3956 N N . SER A 1 497 ? -13.575 -9.178 -21.304 1.00 93.62 497 SER A N 1
ATOM 3957 C CA . SER A 1 497 ? -14.146 -8.394 -22.402 1.00 93.62 497 SER A CA 1
ATOM 3958 C C . SER A 1 497 ? -15.651 -8.629 -22.520 1.00 93.62 497 SER A C 1
ATOM 3960 O O . SER A 1 497 ? -16.408 -7.676 -22.685 1.00 93.62 497 SER A O 1
ATOM 3962 N N . LEU A 1 498 ? -16.083 -9.887 -22.403 1.00 94.94 498 LEU A N 1
ATOM 3963 C CA . LEU A 1 498 ? -17.489 -10.267 -22.425 1.00 94.94 498 LEU A CA 1
ATOM 3964 C C . LEU A 1 498 ? -18.238 -9.668 -21.229 1.00 94.94 498 LEU A C 1
ATOM 3966 O O . LEU A 1 498 ? -19.257 -9.015 -21.419 1.00 94.94 498 LEU A O 1
ATOM 3970 N N . ALA A 1 499 ? -17.697 -9.807 -20.016 1.00 95.75 499 ALA A N 1
ATOM 3971 C CA . ALA A 1 499 ? -18.301 -9.259 -18.803 1.00 95.75 499 ALA A CA 1
ATOM 3972 C C . ALA A 1 499 ? -18.461 -7.730 -18.861 1.00 95.75 499 ALA A C 1
ATOM 3974 O O . ALA A 1 499 ? -19.524 -7.210 -18.537 1.00 95.75 499 ALA A O 1
ATOM 3975 N N . ASN A 1 500 ? -17.434 -7.009 -19.327 1.00 94.19 500 ASN A N 1
ATOM 3976 C CA . ASN A 1 500 ? -17.496 -5.554 -19.491 1.00 94.19 500 ASN A CA 1
ATOM 3977 C C . ASN A 1 500 ? -18.505 -5.130 -20.567 1.00 94.19 500 ASN A C 1
ATOM 3979 O O . ASN A 1 500 ? -19.213 -4.146 -20.382 1.00 94.19 500 ASN A O 1
ATOM 3983 N N . SER A 1 501 ? -18.614 -5.886 -21.664 1.00 92.81 501 SER A N 1
ATOM 3984 C CA . SER A 1 501 ? -19.634 -5.634 -22.686 1.00 92.81 501 SER A CA 1
ATOM 3985 C C . SER A 1 501 ? -21.050 -5.826 -22.133 1.00 92.81 501 SER A C 1
ATOM 3987 O O . SER A 1 501 ? -21.920 -5.001 -22.398 1.00 92.81 501 SER A O 1
ATOM 3989 N N . MET A 1 502 ? -21.278 -6.864 -21.322 1.00 94.50 502 MET A N 1
ATOM 3990 C CA . MET A 1 502 ? -22.575 -7.095 -20.674 1.00 94.50 502 MET A CA 1
ATOM 3991 C C . MET A 1 502 ? -22.905 -5.997 -19.658 1.00 94.50 502 MET A C 1
ATOM 3993 O O . MET A 1 502 ? -24.036 -5.517 -19.636 1.00 94.50 502 MET A O 1
ATOM 3997 N N . LEU A 1 503 ? -21.912 -5.547 -18.883 1.00 92.06 503 LEU A N 1
ATOM 3998 C CA . LEU A 1 503 ? -22.064 -4.433 -17.946 1.00 92.06 503 LEU A CA 1
ATOM 3999 C C . LEU A 1 503 ? -22.464 -3.134 -18.661 1.00 92.06 503 LEU A C 1
ATOM 4001 O O . LEU A 1 503 ? -23.380 -2.449 -18.216 1.00 92.06 503 LEU A O 1
ATOM 4005 N N . GLN A 1 504 ? -21.813 -2.813 -19.784 1.00 89.88 504 GLN A N 1
ATOM 4006 C CA . GLN A 1 504 ? -22.139 -1.626 -20.584 1.00 89.88 504 GLN A CA 1
ATOM 4007 C C . GLN A 1 504 ? -23.573 -1.665 -21.121 1.00 89.88 504 GLN A C 1
ATOM 4009 O O . GLN A 1 504 ? -24.271 -0.654 -21.073 1.00 89.88 504 GLN A O 1
ATOM 4014 N N . VAL A 1 505 ? -24.029 -2.830 -21.596 1.00 89.81 505 VAL A N 1
ATOM 4015 C CA . VAL A 1 505 ? -25.414 -3.010 -22.060 1.00 89.81 505 VAL A CA 1
ATOM 4016 C C . VAL A 1 505 ? -26.400 -2.841 -20.903 1.00 89.81 505 VAL A C 1
ATOM 4018 O O . VAL A 1 505 ? -27.405 -2.152 -21.057 1.00 89.81 505 VAL A O 1
ATOM 4021 N N . GLN A 1 506 ? -26.108 -3.419 -19.734 1.00 87.88 506 GLN A N 1
ATOM 4022 C CA . GLN A 1 506 ? -26.990 -3.340 -18.568 1.00 87.88 506 GLN A CA 1
ATOM 4023 C C . GLN A 1 506 ? -27.113 -1.914 -18.012 1.00 87.88 506 GLN A C 1
ATOM 4025 O O . GLN A 1 506 ? -28.195 -1.516 -17.588 1.00 87.88 506 GLN A O 1
ATOM 4030 N N . LYS A 1 507 ? -26.031 -1.129 -18.057 1.00 85.50 507 LYS A N 1
ATOM 4031 C CA . LYS A 1 507 ? -26.015 0.288 -17.660 1.00 85.50 507 LYS A CA 1
ATOM 4032 C C . LYS A 1 507 ? -26.572 1.246 -18.725 1.00 85.50 507 LYS A C 1
ATOM 4034 O O . LYS A 1 507 ? -26.458 2.456 -18.576 1.00 85.50 507 LYS A O 1
ATOM 4039 N N . GLY A 1 508 ? -27.145 0.740 -19.819 1.00 82.69 508 GLY A N 1
ATOM 4040 C CA . GLY A 1 508 ? -27.736 1.588 -20.860 1.00 82.69 508 GLY A CA 1
ATOM 4041 C C . GLY A 1 508 ? -26.720 2.425 -21.646 1.00 82.69 508 GLY A C 1
ATOM 4042 O O . GLY A 1 508 ? -27.095 3.424 -22.252 1.00 82.69 508 GLY A O 1
ATOM 4043 N N . GLY A 1 509 ? -25.443 2.030 -21.655 1.00 71.81 509 GLY A N 1
ATOM 4044 C CA . GLY A 1 509 ? -24.387 2.740 -22.379 1.00 71.81 509 GLY A CA 1
ATOM 4045 C C . GLY A 1 509 ? -23.877 4.020 -21.709 1.00 71.81 509 GLY A C 1
ATOM 4046 O O . GLY A 1 509 ? -23.059 4.709 -22.317 1.00 71.81 509 GLY A O 1
ATOM 4047 N N . GLU A 1 510 ? -24.302 4.335 -20.481 1.00 69.12 510 GLU A N 1
ATOM 4048 C CA . GLU A 1 510 ? -23.673 5.399 -19.694 1.00 69.12 510 GLU A CA 1
ATOM 4049 C C . GLU A 1 510 ? -22.248 4.975 -19.304 1.00 69.12 510 GLU A C 1
ATOM 4051 O O . GLU A 1 510 ? -22.023 3.976 -18.612 1.00 69.12 510 GLU A O 1
ATOM 4056 N N . ASP A 1 511 ? -21.259 5.713 -19.817 1.00 62.16 511 ASP A N 1
ATOM 4057 C CA . ASP A 1 511 ? -19.839 5.453 -19.582 1.00 62.16 511 ASP A CA 1
ATOM 4058 C C . ASP A 1 511 ? -19.423 5.963 -18.196 1.00 62.16 511 ASP A C 1
ATOM 4060 O O . ASP A 1 511 ? -18.744 6.980 -18.045 1.00 62.16 511 ASP A O 1
ATOM 4064 N N . ASP A 1 512 ? -19.817 5.225 -17.159 1.00 64.56 512 ASP A N 1
ATOM 4065 C CA . ASP A 1 512 ? -19.373 5.455 -15.778 1.00 64.56 512 ASP A CA 1
ATOM 4066 C C . ASP A 1 512 ? -17.862 5.202 -15.584 1.00 64.56 512 ASP A C 1
ATOM 4068 O O . ASP A 1 512 ? -17.330 5.355 -14.480 1.00 64.56 512 ASP A O 1
ATOM 4072 N N . GLY A 1 513 ? -17.141 4.757 -16.623 1.00 70.38 513 GLY A N 1
ATOM 4073 C CA . GLY A 1 513 ? -15.725 4.397 -16.544 1.00 70.38 513 GLY A CA 1
ATOM 4074 C C . GLY A 1 513 ? -15.435 3.188 -15.645 1.00 70.38 513 GLY A C 1
ATOM 4075 O O . GLY A 1 513 ? -14.272 2.909 -15.336 1.00 70.38 513 GLY A O 1
ATOM 4076 N N . GLU A 1 514 ? -16.467 2.466 -15.204 1.00 80.12 514 GLU A N 1
ATOM 4077 C CA . GLU A 1 514 ? -16.322 1.279 -14.373 1.00 80.12 514 GLU A CA 1
ATOM 4078 C C . GLU A 1 514 ? -15.961 0.068 -15.241 1.00 80.12 514 GLU A C 1
ATOM 4080 O O . GLU A 1 514 ? -16.781 -0.447 -15.997 1.00 80.12 514 GLU A O 1
ATOM 4085 N N . VAL A 1 515 ? -14.710 -0.386 -15.125 1.00 87.88 515 VAL A N 1
ATOM 4086 C CA . VAL A 1 515 ? -14.181 -1.535 -15.871 1.00 87.88 515 VAL A CA 1
ATOM 4087 C C . VAL A 1 515 ? -13.871 -2.672 -14.902 1.00 87.88 515 VAL A C 1
ATOM 4089 O O . VAL A 1 515 ? -13.056 -2.527 -13.987 1.00 87.88 515 VAL A O 1
ATOM 4092 N N . LEU A 1 516 ? -14.493 -3.826 -15.132 1.00 91.44 516 LEU A N 1
ATOM 4093 C CA . LEU A 1 516 ? -14.234 -5.068 -14.413 1.00 91.44 516 LEU A CA 1
ATOM 4094 C C . LEU A 1 516 ? -12.789 -5.511 -14.651 1.00 91.44 516 LEU A C 1
ATOM 4096 O O . LEU A 1 516 ? -12.322 -5.607 -15.790 1.00 91.44 516 LEU A O 1
ATOM 4100 N N . ASP A 1 517 ? -12.079 -5.799 -13.561 1.00 91.69 517 ASP A N 1
ATOM 4101 C CA . ASP A 1 517 ? -10.658 -6.125 -13.572 1.00 91.69 517 ASP A CA 1
ATOM 4102 C C . ASP A 1 517 ? -10.384 -7.617 -13.304 1.00 91.69 517 ASP A C 1
ATOM 4104 O O . ASP A 1 517 ? -11.263 -8.431 -13.014 1.00 91.69 517 ASP A O 1
ATOM 4108 N N . SER A 1 518 ? -9.104 -7.996 -13.346 1.00 88.12 518 SER A N 1
ATOM 4109 C CA . SER A 1 518 ? -8.685 -9.374 -13.055 1.00 88.12 518 SER A CA 1
ATOM 4110 C C . SER A 1 518 ? -9.080 -9.866 -11.654 1.00 88.12 518 SER A C 1
ATOM 4112 O O . SER A 1 518 ? -9.216 -11.077 -11.461 1.00 88.12 518 SER A O 1
ATOM 4114 N N . LYS A 1 519 ? -9.244 -8.976 -10.664 1.00 85.62 519 LYS A N 1
ATOM 4115 C CA . LYS A 1 519 ? -9.652 -9.369 -9.305 1.00 85.62 519 LYS A CA 1
ATOM 4116 C C . LYS A 1 519 ? -11.132 -9.722 -9.274 1.00 85.62 519 LYS A C 1
ATOM 4118 O O . LYS A 1 519 ? -11.500 -10.716 -8.640 1.00 85.62 519 LYS A O 1
ATOM 4123 N N . TRP A 1 520 ? -11.956 -8.950 -9.978 1.00 92.38 520 TRP A N 1
ATOM 4124 C CA . TRP A 1 520 ? -13.361 -9.268 -10.173 1.00 92.38 520 TRP A CA 1
ATOM 4125 C C . TRP A 1 520 ? -13.525 -10.616 -10.879 1.00 92.38 520 TRP A C 1
ATOM 4127 O O . TRP A 1 520 ? -14.198 -11.490 -10.338 1.00 92.38 520 TRP A O 1
ATOM 4137 N N . TRP A 1 521 ? -12.813 -10.842 -11.992 1.00 93.31 521 TRP A N 1
ATOM 4138 C CA . TRP A 1 521 ? -12.877 -12.104 -12.746 1.00 93.31 521 TRP A CA 1
ATOM 4139 C C . TRP A 1 521 ? -12.535 -13.326 -11.895 1.00 93.31 521 TRP A C 1
ATOM 4141 O O . TRP A 1 521 ? -13.266 -14.315 -11.886 1.00 93.31 521 TRP A O 1
ATOM 4151 N N . ARG A 1 522 ? -11.449 -13.253 -11.114 1.00 86.75 522 ARG A N 1
ATOM 4152 C CA . ARG A 1 522 ? -11.090 -14.336 -10.187 1.00 86.75 522 ARG A CA 1
ATOM 4153 C C . ARG A 1 522 ? -12.213 -14.594 -9.182 1.00 86.75 522 ARG A C 1
ATOM 4155 O O . ARG A 1 522 ? -12.520 -15.744 -8.891 1.00 86.75 522 ARG A O 1
ATOM 4162 N N . SER A 1 523 ? -12.825 -13.533 -8.665 1.00 85.00 523 SER A N 1
ATOM 4163 C CA . SER A 1 523 ? -13.930 -13.654 -7.716 1.00 85.00 523 SER A CA 1
ATOM 4164 C C . SER A 1 523 ? -15.172 -14.268 -8.376 1.00 85.00 523 SER A C 1
ATOM 4166 O O . SER A 1 523 ? -15.803 -15.126 -7.767 1.00 85.00 523 SER A O 1
ATOM 4168 N N . PHE A 1 524 ? -15.495 -13.879 -9.615 1.00 93.25 524 PHE A N 1
ATOM 4169 C CA . PHE A 1 524 ? -16.582 -14.448 -10.420 1.00 93.25 524 PHE A CA 1
ATOM 4170 C C . PHE A 1 524 ? -16.412 -15.958 -10.619 1.00 93.25 524 PHE A C 1
ATOM 4172 O O . PHE A 1 524 ? -17.341 -16.717 -10.337 1.00 93.25 524 PHE A O 1
ATOM 4179 N N . LEU A 1 525 ? -15.215 -16.403 -11.021 1.00 91.31 525 LEU A N 1
ATOM 4180 C CA . LEU A 1 525 ? -14.925 -17.825 -11.224 1.00 91.31 525 LEU A CA 1
ATOM 4181 C C . LEU A 1 525 ? -15.093 -18.635 -9.937 1.00 91.31 525 LEU A C 1
ATOM 4183 O O . LEU A 1 525 ? -15.689 -19.706 -9.961 1.00 91.31 525 LEU A O 1
ATOM 4187 N N . VAL A 1 526 ? -14.609 -18.117 -8.804 1.00 85.75 526 VAL A N 1
ATOM 4188 C CA . VAL A 1 526 ? -14.732 -18.804 -7.509 1.00 85.75 526 VAL A CA 1
ATOM 4189 C C . VAL A 1 526 ? -16.197 -18.953 -7.099 1.00 85.75 526 VAL A C 1
ATOM 4191 O O . VAL A 1 526 ? -16.598 -20.027 -6.658 1.00 85.75 526 VAL A O 1
ATOM 4194 N N . ARG A 1 527 ? -17.011 -17.904 -7.271 1.00 87.25 527 ARG A N 1
ATOM 4195 C CA . ARG A 1 527 ? -18.442 -17.941 -6.925 1.00 87.25 527 ARG A CA 1
ATOM 4196 C C . ARG A 1 527 ? -19.247 -18.882 -7.812 1.00 87.25 527 ARG A C 1
ATOM 4198 O O . ARG A 1 527 ? -20.183 -19.516 -7.336 1.00 87.25 527 ARG A O 1
ATOM 4205 N N . ASN A 1 528 ? -18.888 -18.966 -9.091 1.00 92.06 528 ASN A N 1
ATOM 4206 C CA . ASN A 1 528 ? -19.669 -19.681 -10.099 1.00 92.06 528 ASN A CA 1
ATOM 4207 C C . ASN A 1 528 ? -19.033 -21.002 -10.544 1.00 92.06 528 ASN A C 1
ATOM 4209 O O . ASN A 1 528 ? -19.517 -21.604 -11.501 1.00 92.06 528 ASN A O 1
ATOM 4213 N N . LYS A 1 529 ? -18.005 -21.494 -9.835 1.00 89.75 529 LYS A N 1
ATOM 4214 C CA . LYS A 1 529 ? -17.295 -22.743 -10.163 1.00 89.75 529 LYS A CA 1
ATOM 4215 C C . LYS A 1 529 ? -18.249 -23.915 -10.411 1.00 89.75 529 LYS A C 1
ATOM 4217 O O . LYS A 1 529 ? -18.085 -24.620 -11.391 1.00 89.75 529 LYS A O 1
ATOM 4222 N N . ASN A 1 530 ? -19.279 -24.066 -9.579 1.00 87.00 530 ASN A N 1
ATOM 4223 C CA . ASN A 1 530 ? -20.239 -25.173 -9.683 1.00 87.00 530 ASN A CA 1
ATOM 4224 C C . ASN A 1 530 ? -21.283 -24.993 -10.805 1.00 87.00 530 ASN A C 1
ATOM 4226 O O . ASN A 1 530 ? -21.999 -25.936 -11.129 1.00 87.00 530 ASN A O 1
ATOM 4230 N N . LYS A 1 531 ? -21.432 -23.778 -11.352 1.00 90.94 531 LYS A N 1
ATOM 4231 C CA . LYS A 1 531 ? -22.402 -23.456 -12.416 1.00 90.94 531 LYS A CA 1
ATOM 4232 C C . LYS A 1 531 ? -21.761 -23.442 -13.806 1.00 90.94 531 LYS A C 1
ATOM 4234 O O . LYS A 1 531 ? -22.442 -23.664 -14.808 1.00 90.94 531 LYS A O 1
ATOM 4239 N N . LEU A 1 532 ? -20.462 -23.155 -13.874 1.00 88.44 532 LEU A N 1
ATOM 4240 C CA . LEU A 1 532 ? -19.663 -23.326 -15.081 1.00 88.44 532 LEU A CA 1
ATOM 4241 C C . LEU A 1 532 ? -19.567 -24.831 -15.350 1.00 88.44 532 LEU A C 1
ATOM 4243 O O . LEU A 1 532 ? -19.127 -25.597 -14.503 1.00 88.44 532 LEU A O 1
ATOM 4247 N N . SER A 1 533 ? -20.117 -25.271 -16.476 1.00 69.50 533 SER A N 1
ATOM 4248 C CA . SER A 1 533 ? -20.537 -26.656 -16.654 1.00 69.50 533 SER A CA 1
ATOM 4249 C C . SER A 1 533 ? -19.370 -27.650 -16.626 1.00 69.50 533 SER A C 1
ATOM 4251 O O . SER A 1 533 ? -18.494 -27.583 -17.485 1.00 69.50 533 SER A O 1
ATOM 4253 N N . ASP A 1 534 ? -19.485 -28.687 -15.790 1.00 55.50 534 ASP A N 1
ATOM 4254 C CA . ASP A 1 534 ? -18.693 -29.936 -15.841 1.00 55.50 534 ASP A CA 1
ATOM 4255 C C . ASP A 1 534 ? -18.925 -30.760 -17.133 1.00 55.50 534 ASP A C 1
ATOM 4257 O O . ASP A 1 534 ? -18.366 -31.838 -17.334 1.00 55.50 534 ASP A O 1
ATOM 4261 N N . LYS A 1 535 ? -19.781 -30.291 -18.053 1.00 50.94 535 LYS A N 1
ATOM 4262 C CA . LYS A 1 535 ? -20.247 -31.060 -19.223 1.00 50.94 535 LYS A CA 1
ATOM 4263 C C . LYS A 1 535 ? -19.215 -31.221 -20.347 1.00 50.94 535 LYS A C 1
ATOM 4265 O O . LYS A 1 535 ? -19.528 -31.856 -21.354 1.00 50.94 535 LYS A O 1
ATOM 4270 N N . ILE A 1 536 ? -17.995 -30.718 -20.176 1.00 49.81 536 ILE A N 1
ATOM 4271 C CA . ILE A 1 536 ? -16.893 -30.906 -21.134 1.00 49.81 536 ILE A CA 1
ATOM 4272 C C . ILE A 1 536 ? -16.448 -32.389 -21.193 1.00 49.81 536 ILE A C 1
ATOM 4274 O O . ILE A 1 536 ? -15.916 -32.840 -22.207 1.00 49.81 536 ILE A O 1
ATOM 4278 N N . ASP A 1 537 ? -16.785 -33.203 -20.188 1.00 47.31 537 ASP A N 1
ATOM 4279 C CA . ASP A 1 537 ? -16.272 -34.573 -20.039 1.00 47.31 537 ASP A CA 1
ATOM 4280 C C . ASP A 1 537 ? -16.937 -35.681 -20.885 1.00 47.31 537 ASP A C 1
ATOM 4282 O O . ASP A 1 537 ? -16.608 -36.856 -20.711 1.00 47.31 537 ASP A O 1
ATOM 4286 N N . ARG A 1 538 ? -17.870 -35.391 -21.809 1.00 46.94 538 ARG A N 1
ATOM 4287 C CA . ARG A 1 538 ? -18.637 -36.478 -22.475 1.00 46.94 538 ARG A CA 1
ATOM 4288 C C . ARG A 1 538 ? -18.551 -36.611 -23.994 1.00 46.94 538 ARG A C 1
ATOM 4290 O O . ARG A 1 538 ? -19.093 -37.590 -24.503 1.00 46.94 538 ARG A O 1
ATOM 4297 N N . LYS A 1 539 ? -17.870 -35.729 -24.735 1.00 44.41 539 LYS A N 1
ATOM 4298 C CA . LYS A 1 539 ? -17.770 -35.872 -26.211 1.00 44.41 539 LYS A CA 1
ATOM 4299 C C . LYS A 1 539 ? -16.407 -35.562 -26.842 1.00 44.41 539 LYS A C 1
ATOM 4301 O O . LYS A 1 539 ? -16.320 -35.495 -28.063 1.00 44.41 539 LYS A O 1
ATOM 4306 N N . VAL A 1 540 ? -15.340 -35.437 -26.054 1.00 45.78 540 VAL A N 1
ATOM 4307 C CA . VAL A 1 540 ? -13.979 -35.232 -26.581 1.00 45.78 540 VAL A CA 1
ATOM 4308 C C . VAL A 1 540 ? -13.135 -36.488 -26.313 1.00 45.78 540 VAL A C 1
ATOM 4310 O O . VAL A 1 540 ? -13.222 -37.035 -25.211 1.00 45.78 540 VAL A O 1
ATOM 4313 N N . PRO A 1 541 ? -12.346 -36.995 -27.284 1.00 41.66 541 PRO A N 1
ATOM 4314 C CA . PRO A 1 541 ? -11.505 -38.174 -27.087 1.00 41.66 541 PRO A CA 1
ATOM 4315 C C . PRO A 1 541 ? -10.613 -38.015 -25.849 1.00 41.66 541 PRO A C 1
ATOM 4317 O O . PRO A 1 541 ? -9.938 -36.997 -25.686 1.00 41.66 541 PRO A O 1
ATOM 4320 N N . LYS A 1 542 ? -10.588 -39.046 -24.993 1.00 41.88 542 LYS A N 1
ATOM 4321 C CA . LYS A 1 542 ? -9.931 -39.086 -23.667 1.00 41.88 542 LYS A CA 1
ATOM 4322 C C . LYS A 1 542 ? -8.417 -38.774 -23.650 1.00 41.88 542 LYS A C 1
ATOM 4324 O O . LYS A 1 542 ? -7.816 -38.795 -22.584 1.00 41.88 542 LYS A O 1
ATOM 4329 N N . GLY A 1 543 ? -7.800 -38.470 -24.793 1.00 40.16 543 GLY A N 1
ATOM 4330 C CA . GLY A 1 543 ? -6.373 -38.166 -24.926 1.00 40.16 543 GLY A CA 1
ATOM 4331 C C . GLY A 1 543 ? -5.986 -36.686 -24.825 1.00 40.16 543 GLY A C 1
ATOM 4332 O O . GLY A 1 543 ? -4.811 -36.410 -24.629 1.00 40.16 543 GLY A O 1
ATOM 4333 N N . VAL A 1 544 ? -6.930 -35.737 -24.930 1.00 43.31 544 VAL A N 1
ATOM 4334 C CA . VAL A 1 544 ? -6.595 -34.291 -24.996 1.00 43.31 544 VAL A CA 1
ATOM 4335 C C . VAL A 1 544 ? -7.090 -33.494 -23.778 1.00 43.31 544 VAL A C 1
ATOM 4337 O O . VAL A 1 544 ? -6.533 -32.453 -23.452 1.00 43.31 544 VAL A O 1
ATOM 4340 N N . VAL A 1 545 ? -8.086 -33.990 -23.035 1.00 41.09 545 VAL A N 1
ATOM 4341 C CA . VAL A 1 545 ? -8.786 -33.179 -22.010 1.00 41.09 545 VAL A CA 1
ATOM 4342 C C . VAL A 1 545 ? -8.326 -33.451 -20.571 1.00 41.09 545 VAL A C 1
ATOM 4344 O O . VAL A 1 545 ? -8.533 -32.622 -19.686 1.00 41.09 545 VAL A O 1
ATOM 4347 N N . SER A 1 546 ? -7.609 -34.552 -20.317 1.00 38.62 546 SER A N 1
ATOM 4348 C CA . SER A 1 546 ? -7.235 -34.948 -18.947 1.00 38.62 546 SER A CA 1
ATOM 4349 C C . SER A 1 546 ? -6.298 -33.961 -18.228 1.00 38.62 546 SER A C 1
ATOM 4351 O O . SER A 1 546 ? -6.177 -34.041 -17.006 1.00 38.62 546 SER A O 1
ATOM 4353 N N . ALA A 1 547 ? -5.636 -33.043 -18.940 1.00 37.84 547 ALA A N 1
ATOM 4354 C CA . ALA A 1 547 ? -4.719 -32.072 -18.339 1.00 37.84 547 ALA A CA 1
ATOM 4355 C C . ALA A 1 547 ? -5.362 -30.703 -18.042 1.00 37.84 547 ALA A C 1
ATOM 4357 O O . ALA A 1 547 ? -4.887 -30.004 -17.149 1.00 37.84 547 ALA A O 1
ATOM 4358 N N . SER A 1 548 ? -6.443 -30.324 -18.734 1.00 37.59 548 SER A N 1
ATOM 4359 C CA . SER A 1 548 ? -6.998 -28.962 -18.645 1.00 37.59 548 SER A CA 1
ATOM 4360 C C . SER A 1 548 ? -8.095 -28.787 -17.592 1.00 37.59 548 SER A C 1
ATOM 4362 O O . SER A 1 548 ? -8.296 -27.668 -17.132 1.00 37.59 548 SER A O 1
ATOM 4364 N N . LEU A 1 549 ? -8.776 -29.856 -17.166 1.00 38.53 549 LEU A N 1
ATOM 4365 C CA . LEU A 1 549 ? -9.897 -29.758 -16.210 1.00 38.53 549 LEU A CA 1
ATOM 4366 C C . LEU A 1 549 ? -9.560 -30.212 -14.785 1.00 38.53 549 LEU A C 1
ATOM 4368 O O . LEU A 1 549 ? -10.144 -29.709 -13.835 1.00 38.53 549 LEU A O 1
ATOM 4372 N N . MET A 1 550 ? -8.534 -31.049 -14.609 1.00 33.56 550 MET A N 1
ATOM 4373 C CA . MET A 1 550 ? -7.980 -31.379 -13.284 1.00 33.56 550 MET A CA 1
ATOM 4374 C C . MET A 1 550 ? -7.188 -30.222 -12.656 1.00 33.56 550 MET A C 1
ATOM 4376 O O . MET A 1 550 ? -6.668 -30.371 -11.552 1.00 33.56 550 MET A O 1
ATOM 4380 N N . ALA A 1 551 ? -7.056 -29.097 -13.366 1.00 39.59 551 ALA A N 1
ATOM 4381 C CA . ALA A 1 551 ? -6.351 -27.922 -12.891 1.00 39.59 551 ALA A CA 1
ATOM 4382 C C . ALA A 1 551 ? -7.271 -26.857 -12.259 1.00 39.59 551 ALA A C 1
ATOM 4384 O O . ALA A 1 551 ? -6.737 -26.041 -11.525 1.00 39.59 551 ALA A O 1
ATOM 4385 N N . LEU A 1 552 ? -8.600 -26.865 -12.476 1.00 40.72 552 LEU A N 1
ATOM 4386 C CA . LEU A 1 552 ? -9.579 -25.904 -11.906 1.00 40.72 552 LEU A CA 1
ATOM 4387 C C . LEU A 1 552 ? -9.994 -26.203 -10.463 1.00 40.72 552 LEU A C 1
ATOM 4389 O O . LEU A 1 552 ? -10.269 -25.236 -9.710 1.00 40.72 552 LEU A O 1
#

Foldseek 3Di:
DPPDDPPVVVVVVVLVVLVVLLVVVQVPDPDDDDDDDDDDDDDDDDDDDDPPPPPDPVVVVPVVLVVLLLLLLLLLLVLQCVLPVPLPSPPVLSVLLCVVCCVVRVVNDSVSNVVSNVVVVVVCVVVVPPDDDDDDDDDDDDDDDDPPPVVVVVSVVSSVSSNVSSVVSSVVVVVVVVVVVVVVVVVVVVVVVVVVVPPDDDDDDDDDDDDDPDDPPPPPVVPVPDDDPLRVVLLVQLLVVVVVQCVVVVHDDPPCVLVVSNVVSCVVSVVPVPPDDSVVSVVVSVVVNLVVVVVVVVVPDPPPDDPPPPDVVSSDPPLVVVVVVLLVQLLVVVVVVCVVPDDDDDPVVSVVSSVVSDVVVDPSCVPDDSVNSVVSSVVVCCVPVVPDDDPPCVVDDPVLNVLQVVLLVVLLVVVVVQLVPDPVSDDDPCPSVVSSCVSCVVSVNPVDDDDPVSSVVVNVVVVVVPQPPPVLLVVLLVVQLVCVVVVHDQRLVNSQVVSQVVVCVVVVNPPPVDGDDPVSSVVSCVVCVVSNDPPNPDPDPPPPCPSNPVSD

Radius of gyration: 34.51 Å; chains: 1; bounding box: 84×98×96 Å

Organism: Thalassiosira pseudonana (NCBI:txid35128)

Sequence (552 aa):
MSDDLPNKDKARLKEQALLEKLYSSLDNHISAPDQEHLCGSIRIKTPARPVIITTTTDSKNLIKSVLAVKMLAKSIAKACLAEMPDCDAEDNLVKSVMDRFKAHYPTLKPAMVYDAIHKQMASEYESGNSQSEEGGGESKQGEPTDGAAITERSLQQKVTRCTTKVTGDMEAYYAKIIALKRARRESAENEAAAAEDITAPKPTKRSRAATPKRMNKNREDSQAGRPTKEMKEFFDVCEMKYEKERETYGGDLPIGQWEIIVNTTKQELGLHDLEMTAEKLSERCMRRYRKKMRQIAKANAPPGATINPKNPHDRRPMEMRVHDRLVNECYDRWVEFKKSNGKKTKLKMQDEIINEVRMEMSQEYADITNETIKNRIRVRYRKEHGTTNKVMVHILTGEDKERYLNLLDTIVERFAELKEASQEGQLPDGTLAQLIESTKRELGCTDLEVRKDNVRIKYHKQKKKTPLHTDLDESLVIAINNAFSMGRPVTREHGLSLANSMLQVQKGGEDDGEVLDSKWWRSFLVRNKNKLSDKIDRKVPKGVVSASLMAL

Secondary structure (DSSP, 8-state):
----S-HHHHHHHHHHHHHHHHHHHHSS--PPPP----------------------TTHHHHHHHHHHHHHHHHHHHHHHHHH--SS---HHHHHHHHHHHHTT-TT--HHHHHHHHHHHHHHHHHHHTTS---------------TTHHHHHHHHHHHHHHHHHHHHHHHHHHHHHHHHHHHHHHHHHHHHHHHHTT-SPPPP---------------STTGGGSPPHHHHHHHHHHHHHHHHHHHHTTSPPPTTHHHHHHHHHHHHTT-TT----HHHHHHHHHHHHHHHHHHHHHHTSPTT----TT-TTTT--HHHHHHHHHHHHHHHHHHHHHHHH-S---THHHHHHHHHHHHHT-GGGSSS-HHHHHHHHHHHHHHHS--SSS--TTTS-HHHHHHHHHHHHHHHHHHHHHHHH-TTS-PPTTHHHHHHHHHHHHTT-TTS---HHHHHHHHHHHHTTS-TTGGGHHHHHHHHHHHHHTT----HHHHHHHHHHHHHHHTTT--------HHHHHHHHHHHTTTS-GGGGGSS-TTTSTTTSTT-